Protein AF-0000000075957861 (afdb_homodimer)

Sequence (556 aa):
MAWNPLRKNYLTTKPASAGNLFSASEQRDLELVFLRLQSLEENTKRLGKEMKKYCDLILHVYKLENKLSHDLGNSPLCHHNVELRKLAEDYLSVISQLEGSIQEAIKVCQKAVIEPSKRYSGYFQDIAQALHKRDQAVSEWQKVSAKVSKHSGTGTLGRAPGDVLKCETAKKALVDATREVNHIHAILMNELPTFYTRRGEYFHPCLQALARAQLEYYGEMTRLFTYVLQCSTSYVGTSPKSKYTGTSPSVSPRKSEAEFQDNISKKISAIKCLSIVKMAWNPLRKNYLTTKPASAGNLFSASEQRDLELVFLRLQSLEENTKRLGKEMKKYCDLILHVYKLENKLSHDLGNSPLCHHNVELRKLAEDYLSVISQLEGSIQEAIKVCQKAVIEPSKRYSGYFQDIAQALHKRDQAVSEWQKVSAKVSKHSGTGTLGRAPGDVLKCETAKKALVDATREVNHIHAILMNELPTFYTRRGEYFHPCLQALARAQLEYYGEMTRLFTYVLQCSTSYVGTSPKSKYTGTSPSVSPRKSEAEFQDNISKKISAIKCLSIVK

pLDDT: mean 80.97, std 18.53, range [26.52, 97.12]

InterPro domains:
  IPR004148 BAR domain [PF03114] (42-224)
  IPR027267 AH/BAR domain superfamily [G3DSA:1.20.1270.60] (29-231)
  IPR027267 AH/BAR domain superfamily [SSF103657] (28-229)
  IPR046982 Bridging integrator 3/RVS161-like [PTHR47174] (23-278)

Foldseek 3Di:
DPPDPPDDQLLDDAFDDLPPLDDPVLSVLLRVLSVLVSVVLVVLVVQLVVLVVVLVVVVVVLVVQLVVLVCQLVDPVPPPPPLSNLLSVLSNVLSVVLVVLSVVLNVLSCVLRNVLSVVLSVVSNVVSVLSVVLNVLSVQLVVLVVQLVVLPDPDPNVPPPVSVVSNVVSVVVNVVSSVVNVVSSVCSSPVSVVSSVCVCVSNVRSVVSSVVSVVVSVVSSVVSVVVSVVSSVVPPPDDDPPPCPPPDSPPPPPCPVVNVVVVVVVVVVVVVPDPVND/DDQDPVHDQLLDDAFDDLPPLDDPVLSVLLRVLSVLVSVVLVVLVVQLVVLVVVLVVVVVVLVVQLVVLVCQLVDPVCPPPPLSNLLSVLSNVLSVVLVVLSVVLNVLSCVLRNVLSVVLSVVSNVVSVLSVVLNVLSVQLVVLVVQLVVLPDPDPNVPPPVSVVSNVVSVVVNVVSSVVNVVSSVCSSPVSVVSSVCVCVSNVRSVVSSVVSVVVSVVSSVVSVVSSVVSSVVPPPDDDDDPPPPPDPPPPPPCDVVNVVVVVVVVVVVVVPDPVND

Solvent-accessible surface area (backbone atoms only — not comparable to full-atom values): 29601 Å² total; per-residue (Å²): 130,94,80,78,71,87,89,71,78,56,64,76,73,78,80,66,83,59,66,86,80,48,52,70,67,58,53,48,51,52,49,50,50,47,50,53,48,37,49,35,49,53,48,37,52,47,52,26,52,53,49,52,52,50,45,52,46,56,51,50,49,48,52,50,51,46,48,51,28,50,50,46,54,70,25,64,66,20,57,96,26,70,70,40,32,50,44,27,47,39,46,32,54,42,49,61,58,41,53,60,51,51,52,48,44,42,50,45,45,38,65,34,39,32,50,50,31,52,56,56,51,52,41,43,46,31,38,35,50,49,51,48,52,40,41,52,34,39,52,53,34,52,56,36,47,50,52,30,52,67,41,65,45,88,58,83,65,45,70,44,72,67,35,44,53,52,32,53,52,31,48,53,50,35,53,51,31,48,51,50,33,51,50,50,48,53,49,47,69,55,44,51,56,50,55,62,65,46,46,39,68,49,46,40,60,25,53,50,49,43,49,50,44,52,27,51,47,25,43,51,48,24,54,44,36,49,48,38,52,54,62,52,52,59,69,46,84,66,79,86,67,81,69,83,64,85,58,76,79,68,76,61,81,67,71,40,75,60,50,52,51,50,53,45,49,52,41,47,50,60,52,55,67,34,74,51,47,100,136,87,87,67,78,88,70,71,75,56,64,75,74,78,79,67,84,57,66,86,78,47,53,71,67,58,53,50,52,53,49,51,51,48,51,53,48,36,51,34,50,54,48,38,51,47,52,25,52,53,49,51,52,48,45,52,46,56,50,49,48,48,54,49,52,45,48,50,29,53,50,46,53,70,25,64,67,20,58,96,26,69,69,42,33,49,41,27,46,39,46,33,53,42,49,61,58,42,51,60,50,51,52,47,44,44,49,46,44,38,65,35,40,33,50,50,30,52,56,57,51,51,42,41,47,30,38,36,50,49,51,48,52,39,42,51,34,40,51,52,34,51,54,36,47,50,52,30,53,66,42,65,46,88,59,85,68,44,73,47,74,66,35,45,54,52,31,52,51,31,48,54,51,35,54,53,31,49,53,51,34,51,51,50,47,52,49,47,69,56,45,51,57,51,53,61,64,45,45,39,69,48,46,40,60,22,55,50,48,42,49,49,42,50,26,51,46,25,42,51,49,24,55,44,36,50,50,37,53,54,62,52,53,59,69,47,84,67,79,87,67,80,67,82,65,85,59,76,80,67,76,60,82,68,72,40,75,60,50,53,50,47,51,46,48,52,42,46,50,60,53,55,67,35,73,52,49,100

Structure (mmCIF, N/CA/C/O backbone):
data_AF-0000000075957861-model_v1
#
loop_
_entity.id
_entity.type
_entity.pdbx_description
1 polymer 'BAR domain-containing protein'
#
loop_
_atom_site.group_PDB
_atom_site.id
_atom_site.type_symbol
_atom_site.label_atom_id
_atom_site.label_alt_id
_atom_site.label_comp_id
_atom_site.label_asym_id
_atom_site.label_entity_id
_atom_site.label_seq_id
_atom_site.pdbx_PDB_ins_code
_atom_site.Cartn_x
_atom_site.Cartn_y
_atom_site.Cartn_z
_atom_site.occupancy
_atom_site.B_iso_or_equiv
_atom_site.auth_seq_id
_atom_site.auth_comp_id
_atom_site.auth_asym_id
_atom_site.auth_atom_id
_atom_site.pdbx_PDB_model_num
ATOM 1 N N . MET A 1 1 ? -20.438 -22.656 -27.156 1 30.61 1 MET A N 1
ATOM 2 C CA . MET A 1 1 ? -21.578 -22.297 -26.312 1 30.61 1 MET A CA 1
ATOM 3 C C . MET A 1 1 ? -21.141 -21.344 -25.203 1 30.61 1 MET A C 1
ATOM 5 O O . MET A 1 1 ? -20.031 -21.484 -24.672 1 30.61 1 MET A O 1
ATOM 9 N N . ALA A 1 2 ? -21.516 -20.047 -25.078 1 32.94 2 ALA A N 1
ATOM 10 C CA . ALA A 1 2 ? -20.844 -18.875 -24.531 1 32.94 2 ALA A CA 1
ATOM 11 C C . ALA A 1 2 ? -20.672 -18.984 -23.016 1 32.94 2 ALA A C 1
ATOM 13 O O . ALA A 1 2 ? -21.641 -18.844 -22.266 1 32.94 2 ALA A O 1
ATOM 14 N N . TRP A 1 3 ? -20.172 -19.953 -22.344 1 35.44 3 TRP A N 1
ATOM 15 C CA . TRP A 1 3 ? -20.016 -20.203 -20.922 1 35.44 3 TRP A CA 1
ATOM 16 C C . TRP A 1 3 ? -19.188 -19.094 -20.266 1 35.44 3 TRP A C 1
ATOM 18 O O . TRP A 1 3 ? -18.094 -18.797 -20.719 1 35.44 3 TRP A O 1
ATOM 28 N N . ASN A 1 4 ? -19.609 -17.875 -19.578 1 41.75 4 ASN A N 1
ATOM 29 C CA . ASN A 1 4 ? -19.219 -16.641 -18.906 1 41.75 4 ASN A CA 1
ATOM 30 C C . ASN A 1 4 ? -18.516 -16.922 -17.594 1 41.75 4 ASN A C 1
ATOM 32 O O . ASN A 1 4 ? -18.391 -16.031 -16.734 1 41.75 4 ASN A O 1
ATOM 36 N N . PRO A 1 5 ? -18.25 -18.047 -16.703 1 42.19 5 PRO A N 1
ATOM 37 C CA . PRO A 1 5 ? -18.188 -17.984 -15.234 1 42.19 5 PRO A CA 1
ATOM 38 C C . PRO A 1 5 ? -17.125 -17.016 -14.727 1 42.19 5 PRO A C 1
ATOM 40 O O . PRO A 1 5 ? -16.219 -16.641 -15.477 1 42.19 5 PRO A O 1
ATOM 43 N N . LEU A 1 6 ? -16.812 -16.234 -13.695 1 47.41 6 LEU A N 1
ATOM 44 C CA . LEU A 1 6 ? -15.625 -16.078 -12.852 1 47.41 6 LEU A CA 1
ATOM 45 C C . LEU A 1 6 ? -14.656 -17.234 -13.062 1 47.41 6 LEU A C 1
ATOM 47 O O . LEU A 1 6 ? -15.07 -18.406 -13.07 1 47.41 6 LEU A O 1
ATOM 51 N N . ARG A 1 7 ? -13.461 -17.281 -13.945 1 54.66 7 ARG A N 1
ATOM 52 C CA . ARG A 1 7 ? -12.609 -18.156 -14.742 1 54.66 7 ARG A CA 1
ATOM 53 C C . ARG A 1 7 ? -12.336 -19.453 -14.008 1 54.66 7 ARG A C 1
ATOM 55 O O . ARG A 1 7 ? -11.625 -19.469 -13 1 54.66 7 ARG A O 1
ATOM 62 N N . LYS A 1 8 ? -13.141 -20.609 -14.047 1 68 8 LYS A N 1
ATOM 63 C CA . LYS A 1 8 ? -13.273 -21.984 -13.539 1 68 8 LYS A CA 1
ATOM 64 C C . LYS A 1 8 ? -12.023 -22.797 -13.844 1 68 8 LYS A C 1
ATOM 66 O O . LYS A 1 8 ? -11.336 -22.547 -14.836 1 68 8 LYS A O 1
ATOM 71 N N . ASN A 1 9 ? -11.516 -23.469 -12.898 1 83.88 9 ASN A N 1
ATOM 72 C CA . ASN A 1 9 ? -10.477 -24.484 -13.047 1 83.88 9 ASN A CA 1
ATOM 73 C C . ASN A 1 9 ? -10.82 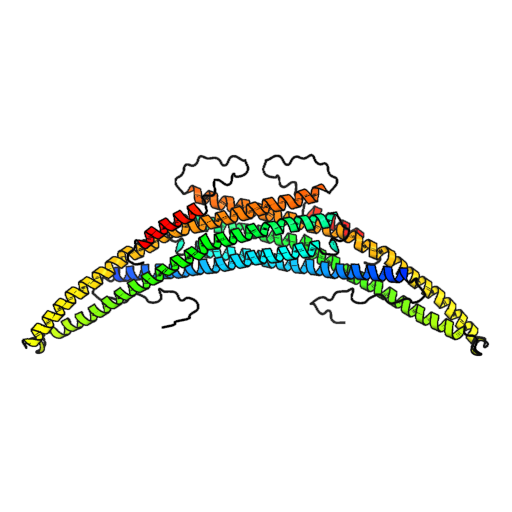-25.484 -14.148 1 83.88 9 ASN A C 1
ATOM 75 O O . ASN A 1 9 ? -11.992 -25.703 -14.453 1 83.88 9 ASN A O 1
ATOM 79 N N . TYR A 1 10 ? -9.945 -25.844 -14.984 1 91.62 10 TYR A N 1
ATOM 80 C CA . TYR A 1 10 ? -10.133 -26.797 -16.078 1 91.62 10 TYR A CA 1
ATOM 81 C C . TYR A 1 10 ? -10.148 -28.234 -15.562 1 91.62 10 TYR A C 1
ATOM 83 O O . TYR A 1 10 ? -10.922 -29.062 -16.047 1 91.62 10 TYR A O 1
ATOM 91 N N . LEU A 1 11 ? -9.32 -28.438 -14.562 1 94.31 11 LEU A N 1
ATOM 92 C CA . LEU A 1 11 ? -9.234 -29.797 -14.008 1 94.31 11 LEU A CA 1
ATOM 93 C C . LEU A 1 11 ? -10.273 -30 -12.914 1 94.31 11 LEU A C 1
ATOM 95 O O . LEU A 1 11 ? -9.93 -30.031 -11.734 1 94.31 11 LEU A O 1
ATOM 99 N N . THR A 1 12 ? -11.531 -30.297 -13.336 1 91.06 12 THR A N 1
ATOM 100 C CA . THR A 1 12 ? -12.648 -30.359 -12.398 1 91.06 12 THR A CA 1
ATOM 101 C C . THR A 1 12 ? -13.156 -31.797 -12.258 1 91.06 12 THR A C 1
ATOM 103 O O . THR A 1 12 ? -13.75 -32.156 -11.234 1 91.06 12 THR A O 1
ATOM 106 N N . THR A 1 13 ? -12.883 -32.594 -13.266 1 90.75 13 THR A N 1
ATOM 107 C CA . THR A 1 13 ? -13.438 -33.969 -13.258 1 90.75 13 THR A CA 1
ATOM 108 C C . THR A 1 13 ? -12.328 -35 -13.164 1 90.75 13 THR A C 1
ATOM 110 O O . THR A 1 13 ? -11.398 -35 -13.969 1 90.75 13 THR A O 1
ATOM 113 N N . LYS A 1 14 ? -12.523 -35.844 -12.227 1 93.5 14 LYS A N 1
ATOM 114 C CA . LYS A 1 14 ? -11.562 -36.938 -12.055 1 93.5 14 LYS A CA 1
ATOM 115 C C . LYS A 1 14 ? -11.633 -37.906 -13.227 1 93.5 14 LYS A C 1
ATOM 117 O O . LYS A 1 14 ? -12.703 -38.156 -13.789 1 93.5 14 LYS A O 1
ATOM 122 N N . PRO A 1 15 ? -10.484 -38.5 -13.578 1 95.44 15 PRO A N 1
ATOM 123 C CA . PRO A 1 15 ? -10.492 -39.469 -14.656 1 95.44 15 PRO A CA 1
ATOM 124 C C . PRO A 1 15 ? -11.422 -40.656 -14.359 1 95.44 15 PRO A C 1
ATOM 126 O O . PRO A 1 15 ? -11.516 -41.094 -13.219 1 95.44 15 PRO A O 1
ATOM 129 N N . ALA A 1 16 ? -12.008 -41.125 -15.367 1 93.19 16 ALA A N 1
ATOM 130 C CA . ALA A 1 16 ? -12.953 -42.25 -15.227 1 93.19 16 ALA A CA 1
ATOM 131 C C . ALA A 1 16 ? -12.219 -43.562 -14.938 1 93.19 16 ALA A C 1
ATOM 133 O O . ALA A 1 16 ? -11.086 -43.75 -15.383 1 93.19 16 ALA A O 1
ATOM 134 N N . SER A 1 17 ? -12.922 -44.438 -14.195 1 91.94 17 SER A N 1
ATOM 135 C CA . SER A 1 17 ? -12.367 -45.781 -13.969 1 91.94 17 SER A CA 1
ATOM 136 C C . SER A 1 17 ? -12.383 -46.594 -15.258 1 91.94 17 SER A C 1
ATOM 138 O O . SER A 1 17 ? -13.336 -46.531 -16.031 1 91.94 17 SER A O 1
ATOM 140 N N . ALA A 1 18 ? -11.297 -47.312 -15.477 1 90.88 18 ALA A N 1
ATOM 141 C CA . ALA A 1 18 ? -11.211 -48.156 -16.656 1 90.88 18 ALA A CA 1
ATOM 142 C C . ALA A 1 18 ? -11.461 -49.625 -16.297 1 90.88 18 ALA A C 1
ATOM 144 O O . ALA A 1 18 ? -11.156 -50.531 -17.078 1 90.88 18 ALA A O 1
ATOM 145 N N . GLY A 1 19 ? -11.938 -49.75 -15.023 1 87.25 19 GLY A N 1
ATOM 146 C CA . GLY A 1 19 ? -12.242 -51.094 -14.594 1 87.25 19 GLY A CA 1
ATOM 147 C C . GLY A 1 19 ? -11.031 -52.031 -14.602 1 87.25 19 GLY A C 1
ATOM 148 O O . GLY A 1 19 ? -9.984 -51.688 -14.047 1 87.25 19 GLY A O 1
ATOM 149 N N . ASN A 1 20 ? -11.188 -53.188 -15.375 1 87.25 20 ASN A N 1
ATOM 150 C CA . ASN A 1 20 ? -10.148 -54.219 -15.336 1 87.25 20 ASN A CA 1
ATOM 151 C C . ASN A 1 20 ? -9.125 -54.031 -16.453 1 87.25 20 ASN A C 1
ATOM 153 O O . ASN A 1 20 ? -8.195 -54.812 -16.594 1 87.25 20 ASN A O 1
ATOM 157 N N . LEU A 1 21 ? -9.328 -53 -17.203 1 92.56 21 LEU A N 1
ATOM 158 C CA . LEU A 1 21 ? -8.391 -52.75 -18.297 1 92.56 21 LEU A CA 1
ATOM 159 C C . LEU A 1 21 ? -7.02 -52.375 -17.75 1 92.56 21 LEU A C 1
ATOM 161 O O . LEU A 1 21 ? -5.996 -52.75 -18.312 1 92.56 21 LEU A O 1
ATOM 165 N N . PHE A 1 22 ? -7.027 -51.594 -16.609 1 94.12 22 PHE A N 1
ATOM 166 C CA . PHE A 1 22 ? -5.793 -51.188 -15.945 1 94.12 22 PHE A CA 1
ATOM 167 C C . PHE A 1 22 ? -5.777 -51.688 -14.508 1 94.12 22 PHE A C 1
ATOM 169 O O . PHE A 1 22 ? -6.832 -51.875 -13.891 1 94.12 22 PHE A O 1
ATOM 176 N N . SER A 1 23 ? -4.539 -51.812 -14.008 1 93.75 23 SER A N 1
ATOM 177 C CA . SER A 1 23 ? -4.391 -52.25 -12.625 1 93.75 23 SER A CA 1
ATOM 178 C C . SER A 1 23 ? -4.848 -51.188 -11.648 1 93.75 23 SER A C 1
ATOM 180 O O . SER A 1 23 ? -4.906 -50 -12.008 1 93.75 23 SER A O 1
ATOM 182 N N . ALA A 1 24 ? -5.168 -51.594 -10.508 1 93.12 24 ALA A N 1
ATOM 183 C CA . ALA A 1 24 ? -5.562 -50.656 -9.461 1 93.12 24 ALA A CA 1
ATOM 184 C C . ALA A 1 24 ? -4.457 -49.656 -9.195 1 93.12 24 ALA A C 1
ATOM 186 O O . ALA A 1 24 ? -4.738 -48.469 -8.953 1 93.12 24 ALA A O 1
ATOM 187 N N . SER A 1 25 ? -3.223 -50.094 -9.211 1 94.19 25 SER A N 1
ATOM 188 C CA . SER A 1 25 ? -2.076 -49.219 -8.969 1 94.19 25 SER A CA 1
ATOM 189 C C . SER A 1 25 ? -1.956 -48.156 -10.055 1 94.19 25 SER A C 1
ATOM 191 O O . SER A 1 25 ? -1.705 -47 -9.758 1 94.19 25 SER A O 1
ATOM 193 N N . GLU A 1 26 ? -2.174 -48.531 -11.32 1 93.06 26 GLU A N 1
ATOM 194 C CA . GLU A 1 26 ? -2.088 -47.625 -12.438 1 93.06 26 GLU A CA 1
ATOM 195 C C . GLU A 1 26 ? -3.18 -46.562 -12.359 1 93.06 26 GLU A C 1
ATOM 197 O O . GLU A 1 26 ? -2.936 -45.375 -12.648 1 93.06 26 GLU A O 1
ATOM 202 N N . GLN A 1 27 ? -4.34 -47 -12.031 1 94.31 27 GLN A N 1
ATOM 203 C CA . GLN A 1 27 ? -5.461 -46.094 -11.914 1 94.31 27 GLN A CA 1
ATOM 204 C C . GLN A 1 27 ? -5.242 -45.094 -10.766 1 94.31 27 GLN A C 1
ATOM 206 O O . GLN A 1 27 ? -5.527 -43.906 -10.891 1 94.31 27 GLN A O 1
ATOM 211 N N . ARG A 1 28 ? -4.734 -45.594 -9.664 1 95.38 28 ARG A N 1
ATOM 212 C CA . ARG A 1 28 ? -4.422 -44.75 -8.516 1 95.38 28 ARG A CA 1
ATOM 213 C C . ARG A 1 28 ? -3.357 -43.719 -8.867 1 95.38 28 ARG A C 1
ATOM 215 O O . ARG A 1 28 ? -3.457 -42.562 -8.469 1 95.38 28 ARG A O 1
ATOM 222 N N . ASP A 1 29 ? -2.318 -44.125 -9.602 1 96.12 29 ASP A N 1
ATOM 223 C CA . ASP A 1 29 ? -1.244 -43.219 -10.008 1 96.12 29 ASP A CA 1
ATOM 224 C C . ASP A 1 29 ? -1.783 -42.062 -10.852 1 96.12 29 ASP A C 1
ATOM 226 O O . ASP A 1 29 ? -1.385 -40.938 -10.656 1 96.12 29 ASP A O 1
ATOM 230 N N . LEU A 1 30 ? -2.652 -42.406 -11.781 1 96.69 30 LEU A N 1
ATOM 231 C CA . LEU A 1 30 ? -3.246 -41.344 -12.617 1 96.69 30 LEU A CA 1
ATOM 232 C C . LEU A 1 30 ? -4.059 -40.375 -11.781 1 96.69 30 LEU A C 1
ATOM 234 O O . LEU A 1 30 ? -3.977 -39.156 -11.977 1 96.69 30 LEU A O 1
ATOM 238 N N . GLU A 1 31 ? -4.809 -40.875 -10.852 1 96.25 31 GLU A N 1
ATOM 239 C CA . GLU A 1 31 ? -5.617 -40.031 -9.977 1 96.25 31 GLU A CA 1
ATOM 240 C C . GLU A 1 31 ? -4.742 -39.125 -9.125 1 96.25 31 GLU A C 1
ATOM 242 O O . GLU A 1 31 ? -5.074 -37.938 -8.93 1 96.25 31 GLU A O 1
ATOM 247 N N . LEU A 1 32 ? -3.66 -39.625 -8.633 1 95.88 32 LEU A N 1
ATOM 248 C CA . LEU A 1 32 ? -2.754 -38.844 -7.793 1 95.88 32 LEU A CA 1
ATOM 249 C C . LEU A 1 32 ? -2.148 -37.688 -8.578 1 95.88 32 LEU A C 1
ATOM 251 O O . LEU A 1 32 ? -2.09 -36.562 -8.086 1 95.88 32 LEU A O 1
ATOM 255 N N . VAL A 1 33 ? -1.671 -37.969 -9.766 1 95.94 33 VAL A N 1
ATOM 256 C CA . VAL A 1 33 ? -1.081 -36.906 -10.57 1 95.94 33 VAL A CA 1
ATOM 257 C C . VAL A 1 33 ? -2.148 -35.875 -10.93 1 95.94 33 VAL A C 1
ATOM 259 O O . VAL A 1 33 ? -1.873 -34.688 -10.961 1 95.94 33 VAL A O 1
ATOM 262 N N . PHE A 1 34 ? -3.361 -36.406 -11.203 1 96.38 34 PHE A N 1
ATOM 263 C CA . PHE A 1 34 ? -4.473 -35.5 -11.469 1 96.38 34 PHE A CA 1
ATOM 264 C C . PHE A 1 34 ? -4.684 -34.562 -10.297 1 96.38 34 PHE A C 1
ATOM 266 O O . PHE A 1 34 ? -4.801 -33.344 -10.492 1 96.38 34 PHE A O 1
ATOM 273 N N . LEU A 1 35 ? -4.691 -35.062 -9.125 1 95.69 35 LEU A N 1
ATOM 274 C CA . LEU A 1 35 ? -4.914 -34.219 -7.934 1 95.69 35 LEU A CA 1
ATOM 275 C C . LEU A 1 35 ? -3.797 -33.219 -7.758 1 95.69 35 LEU A C 1
ATOM 277 O O . LEU A 1 35 ? -4.051 -32.062 -7.379 1 95.69 35 LEU A O 1
ATOM 281 N N . ARG A 1 36 ? -2.568 -33.625 -7.98 1 93.94 36 ARG A N 1
ATOM 282 C CA . ARG A 1 36 ? -1.432 -32.719 -7.902 1 93.94 36 ARG A CA 1
ATOM 283 C C . ARG A 1 36 ? -1.575 -31.578 -8.906 1 93.94 36 ARG A C 1
ATOM 285 O O . ARG A 1 36 ? -1.334 -30.422 -8.57 1 93.94 36 ARG A O 1
ATOM 292 N N . LEU A 1 37 ? -1.987 -31.969 -10.062 1 95.5 37 LEU A N 1
ATOM 293 C CA . LEU A 1 37 ? -2.131 -30.969 -11.125 1 95.5 37 LEU A CA 1
ATOM 294 C C . LEU A 1 37 ? -3.305 -30.047 -10.844 1 95.5 37 LEU A C 1
ATOM 296 O O . LEU A 1 37 ? -3.248 -28.844 -11.156 1 95.5 37 LEU A O 1
ATOM 300 N N . GLN A 1 38 ? -4.352 -30.641 -10.305 1 94.62 38 GLN A N 1
ATOM 301 C CA . GLN A 1 38 ? -5.488 -29.828 -9.906 1 94.62 38 GLN A CA 1
ATOM 302 C C . GLN A 1 38 ? -5.066 -28.766 -8.891 1 94.62 38 GLN A C 1
ATOM 304 O O . GLN A 1 38 ? -5.41 -27.578 -9.039 1 94.62 38 GLN A O 1
ATOM 309 N N . SER A 1 39 ? -4.355 -29.172 -7.871 1 93.44 39 SER A N 1
ATOM 310 C CA . SER A 1 39 ? -3.846 -28.266 -6.855 1 93.44 39 SER A CA 1
ATOM 311 C C . SER A 1 39 ? -2.904 -27.219 -7.465 1 93.44 39 SER A C 1
ATOM 313 O O . SER A 1 39 ? -2.953 -26.047 -7.109 1 93.44 39 SER A O 1
ATOM 315 N N . LEU A 1 40 ? -2.045 -27.641 -8.328 1 93.44 40 LEU A N 1
ATOM 316 C CA . LEU A 1 40 ? -1.114 -26.75 -9.008 1 93.44 40 LEU A CA 1
ATOM 317 C C . LEU A 1 40 ? -1.863 -25.688 -9.797 1 93.44 40 LEU A C 1
ATOM 319 O O . LEU A 1 40 ? -1.487 -24.5 -9.781 1 93.44 40 LEU A O 1
ATOM 323 N N . GLU A 1 41 ? -2.881 -26.109 -10.547 1 94 41 GLU A N 1
ATOM 324 C CA . GLU A 1 41 ? -3.689 -25.156 -11.305 1 94 41 GLU A CA 1
ATOM 325 C C . GLU A 1 41 ? -4.281 -24.078 -10.398 1 94 41 GLU A C 1
ATOM 327 O O . GLU A 1 41 ? -4.18 -22.891 -10.688 1 94 41 GLU A O 1
ATOM 332 N N . GLU A 1 42 ? -4.871 -24.531 -9.305 1 92.75 42 GLU A N 1
ATOM 333 C CA . GLU A 1 42 ? -5.492 -23.609 -8.359 1 92.75 42 GLU A CA 1
ATOM 334 C C . GLU A 1 42 ? -4.473 -22.609 -7.809 1 92.75 42 GLU A C 1
ATOM 336 O O . GLU A 1 42 ? -4.754 -21.406 -7.727 1 92.75 42 GLU A O 1
ATOM 341 N N . ASN A 1 43 ? -3.348 -23.109 -7.426 1 91.19 43 ASN A N 1
ATOM 342 C CA . ASN A 1 43 ? -2.324 -22.266 -6.82 1 91.19 43 ASN A CA 1
ATOM 343 C C . ASN A 1 43 ? -1.724 -21.297 -7.832 1 91.19 43 ASN A C 1
ATOM 345 O O . ASN A 1 43 ? -1.362 -20.172 -7.484 1 91.19 43 ASN A O 1
ATOM 349 N N . THR A 1 44 ? -1.56 -21.766 -9.031 1 91.94 44 THR A N 1
ATOM 350 C CA . THR A 1 44 ? -1.063 -20.891 -10.086 1 91.94 44 THR A CA 1
ATOM 351 C C . THR A 1 44 ? -2.018 -19.719 -10.32 1 91.94 44 THR A C 1
ATOM 353 O O . THR A 1 44 ? -1.586 -18.578 -10.422 1 91.94 44 THR A O 1
ATOM 356 N N . LYS A 1 45 ? -3.26 -19.984 -10.359 1 92.12 45 LYS A N 1
ATOM 357 C CA . LYS A 1 45 ? -4.273 -18.953 -10.531 1 92.12 45 LYS A CA 1
ATOM 358 C C . LYS A 1 45 ? -4.27 -17.984 -9.352 1 92.12 45 LYS A C 1
ATOM 360 O O . LYS A 1 45 ? -4.359 -16.766 -9.547 1 92.12 45 LYS A O 1
ATOM 365 N N . ARG A 1 46 ? -4.164 -18.531 -8.203 1 91.31 46 ARG A N 1
ATOM 366 C CA . ARG A 1 46 ? -4.129 -17.719 -6.992 1 91.31 46 ARG A CA 1
ATOM 367 C C . ARG A 1 46 ? -2.918 -16.797 -6.988 1 91.31 46 ARG A C 1
ATOM 369 O O . ARG A 1 46 ? -3.027 -15.625 -6.621 1 91.31 46 ARG A O 1
ATOM 376 N N . LEU A 1 47 ? -1.813 -17.281 -7.379 1 90.75 47 LEU A N 1
ATOM 377 C CA . LEU A 1 47 ? -0.589 -16.5 -7.449 1 90.75 47 LEU A CA 1
ATOM 378 C C . LEU A 1 47 ? -0.771 -15.289 -8.367 1 90.75 47 LEU A C 1
ATOM 380 O O . LEU A 1 47 ? -0.421 -14.164 -8.008 1 90.75 47 LEU A O 1
ATOM 384 N N . GLY A 1 48 ? -1.323 -15.547 -9.508 1 92 48 GLY A N 1
ATOM 385 C CA . GLY A 1 48 ? -1.586 -14.453 -10.438 1 92 48 GLY A CA 1
ATOM 386 C C . GLY A 1 48 ? -2.529 -13.406 -9.883 1 92 48 GLY A C 1
ATOM 387 O O . GLY A 1 48 ? -2.279 -12.211 -10.016 1 92 48 GLY A O 1
ATOM 388 N N . LYS A 1 49 ? -3.58 -13.844 -9.25 1 93.06 49 LYS A N 1
ATOM 389 C CA . LYS A 1 49 ? -4.582 -12.945 -8.672 1 93.06 49 LYS A CA 1
ATOM 390 C C . LYS A 1 49 ? -3.988 -12.109 -7.543 1 93.06 49 LYS A C 1
ATOM 392 O O . LYS A 1 49 ? -4.238 -10.906 -7.453 1 93.06 49 LYS A O 1
ATOM 397 N N . GLU A 1 50 ? -3.275 -12.742 -6.668 1 92.06 50 GLU A N 1
ATOM 398 C CA . GLU A 1 50 ? -2.66 -12.055 -5.535 1 92.06 50 GLU A CA 1
ATOM 399 C C . GLU A 1 50 ? -1.632 -11.023 -6.004 1 92.06 50 GLU A C 1
ATOM 401 O O . GLU A 1 50 ? -1.506 -9.953 -5.418 1 92.06 50 GL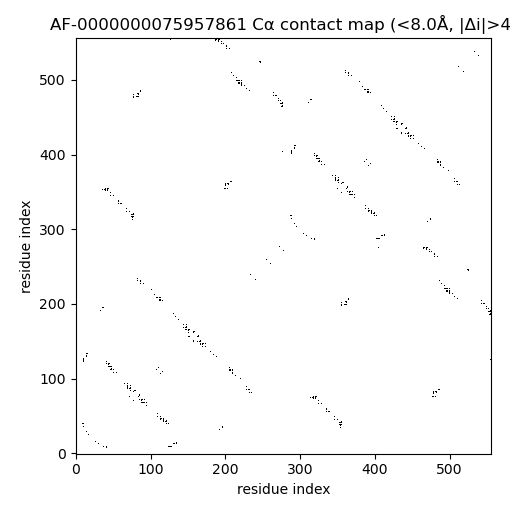U A O 1
ATOM 406 N N . MET A 1 51 ? -0.926 -11.359 -6.992 1 91.94 51 MET A N 1
ATOM 407 C CA . MET A 1 51 ? 0.055 -10.43 -7.539 1 91.94 51 MET A CA 1
ATOM 408 C C . MET A 1 51 ? -0.629 -9.195 -8.117 1 91.94 51 MET A C 1
ATOM 410 O O . MET A 1 51 ? -0.125 -8.078 -7.984 1 91.94 51 MET A O 1
ATOM 414 N N . LYS A 1 52 ? -1.702 -9.391 -8.773 1 94.81 52 LYS A N 1
ATOM 415 C CA . LYS A 1 52 ? -2.475 -8.266 -9.281 1 94.81 52 LYS A CA 1
ATOM 416 C C . LYS A 1 52 ? -2.924 -7.344 -8.148 1 94.81 52 LYS A C 1
ATOM 418 O O . LYS A 1 52 ? -2.814 -6.121 -8.258 1 94.81 52 LYS A O 1
ATOM 423 N N . LYS A 1 53 ? -3.412 -7.957 -7.133 1 94.56 53 LYS A N 1
ATOM 424 C CA . LYS A 1 53 ? -3.822 -7.191 -5.961 1 94.56 53 LYS A CA 1
ATOM 425 C C . LYS A 1 53 ? -2.648 -6.406 -5.379 1 94.56 53 LYS A C 1
ATOM 427 O O . LYS A 1 53 ? -2.809 -5.258 -4.961 1 94.56 53 LYS A O 1
ATOM 432 N N . TYR A 1 54 ? -1.512 -7.02 -5.367 1 92.62 54 TYR A N 1
ATOM 433 C CA . TYR A 1 54 ? -0.295 -6.379 -4.883 1 92.62 54 TYR A CA 1
ATOM 434 C C . TYR A 1 54 ? 0.038 -5.145 -5.715 1 92.62 54 TYR A C 1
ATOM 436 O O . TYR A 1 54 ? 0.318 -4.074 -5.164 1 92.62 54 TYR A O 1
ATOM 444 N N . CYS A 1 55 ? -0.022 -5.281 -6.98 1 92.81 55 CYS A N 1
ATOM 445 C CA . CYS A 1 55 ? 0.266 -4.164 -7.879 1 92.81 55 CYS A CA 1
ATOM 446 C C . CYS A 1 55 ? -0.706 -3.014 -7.648 1 92.81 55 CYS A C 1
ATOM 448 O O . CYS A 1 55 ? -0.298 -1.853 -7.598 1 92.81 55 CYS A O 1
ATOM 450 N N . ASP A 1 56 ? -1.956 -3.322 -7.461 1 94.81 56 ASP A N 1
ATOM 451 C CA . ASP A 1 56 ? -2.967 -2.303 -7.203 1 94.81 56 ASP A CA 1
ATOM 452 C C . ASP A 1 56 ? -2.674 -1.554 -5.906 1 94.81 56 ASP A C 1
ATOM 454 O O . ASP A 1 56 ? -2.801 -0.329 -5.848 1 94.81 56 ASP A O 1
ATOM 458 N N . LEU A 1 57 ? -2.297 -2.301 -4.938 1 92.56 57 LEU A N 1
ATOM 459 C CA . LEU A 1 57 ? -2.059 -1.717 -3.623 1 92.56 57 LEU A CA 1
ATOM 460 C C . LEU A 1 57 ? -0.852 -0.785 -3.652 1 92.56 57 LEU A C 1
ATOM 462 O O . LEU A 1 57 ? -0.894 0.31 -3.088 1 92.56 57 LEU A O 1
ATOM 466 N N . ILE A 1 58 ? 0.21 -1.197 -4.273 1 90.62 58 ILE A N 1
ATOM 467 C CA . ILE A 1 58 ? 1.402 -0.357 -4.309 1 90.62 58 ILE A CA 1
ATOM 468 C C . ILE A 1 58 ? 1.119 0.908 -5.113 1 90.62 58 ILE A C 1
ATOM 470 O O . ILE A 1 58 ? 1.631 1.983 -4.793 1 90.62 58 ILE A O 1
ATOM 474 N N . LEU A 1 59 ? 0.332 0.791 -6.152 1 92.44 59 LEU A N 1
ATOM 475 C CA . LEU A 1 59 ? -0.079 1.962 -6.922 1 92.44 59 LEU A CA 1
ATOM 476 C C . LEU A 1 59 ? -0.905 2.912 -6.062 1 92.44 59 LEU A C 1
ATOM 478 O O . LEU A 1 59 ? -0.729 4.129 -6.129 1 92.44 59 LEU A O 1
ATOM 482 N N . HIS A 1 60 ? -1.763 2.367 -5.27 1 93.88 60 HIS A N 1
ATOM 483 C CA . HIS A 1 60 ? -2.584 3.172 -4.371 1 93.88 60 HIS A CA 1
ATOM 484 C C . HIS A 1 60 ? -1.724 3.91 -3.35 1 93.88 60 HIS A C 1
ATOM 486 O O . HIS A 1 60 ? -1.981 5.074 -3.043 1 93.88 60 HIS A O 1
ATOM 492 N N . VAL A 1 61 ? -0.754 3.246 -2.807 1 90.06 61 VAL A N 1
ATOM 493 C CA . VAL A 1 61 ? 0.169 3.869 -1.864 1 90.06 61 VAL A CA 1
ATOM 494 C C . VAL A 1 61 ? 0.869 5.051 -2.531 1 90.06 61 VAL A C 1
ATOM 496 O O . VAL A 1 61 ? 0.928 6.145 -1.968 1 90.06 61 VAL A O 1
ATOM 499 N N . TYR A 1 62 ? 1.306 4.832 -3.713 1 90.88 62 TYR A N 1
ATOM 500 C CA . TYR A 1 62 ? 1.978 5.895 -4.453 1 90.88 62 TYR A CA 1
ATOM 501 C C . TYR A 1 62 ? 1.044 7.078 -4.68 1 90.88 62 TYR A C 1
ATOM 503 O O . TYR A 1 62 ? 1.431 8.227 -4.469 1 90.88 62 TYR A O 1
ATOM 511 N N . LYS A 1 63 ? -0.146 6.832 -5.148 1 93.25 63 LYS A N 1
ATOM 512 C CA . LYS A 1 63 ? -1.109 7.895 -5.422 1 93.25 63 LYS A CA 1
ATOM 513 C C . LYS A 1 63 ? -1.398 8.711 -4.164 1 93.25 63 LYS A C 1
ATOM 515 O O . LYS A 1 63 ? -1.495 9.938 -4.223 1 93.25 63 LYS A O 1
ATOM 520 N N . LEU A 1 64 ? -1.539 8.016 -3.09 1 92.56 64 LEU A N 1
ATOM 521 C CA . LEU A 1 64 ? -1.791 8.688 -1.82 1 92.56 64 LEU A CA 1
ATOM 522 C C . LEU A 1 64 ? -0.598 9.547 -1.416 1 92.56 64 LEU A C 1
ATOM 524 O O . LEU A 1 64 ? -0.769 10.695 -1.001 1 92.56 64 LEU A O 1
ATOM 528 N N . GLU A 1 65 ? 0.606 9.008 -1.529 1 89.31 65 GLU A N 1
ATOM 529 C CA . GLU A 1 65 ? 1.812 9.766 -1.198 1 89.31 65 GLU A CA 1
ATOM 530 C C . GLU A 1 65 ? 1.969 10.984 -2.107 1 89.31 65 GLU A C 1
ATOM 532 O O . GLU A 1 65 ? 2.408 12.047 -1.663 1 89.31 65 GLU A O 1
ATOM 537 N N . ASN A 1 66 ? 1.659 10.727 -3.332 1 90.19 66 ASN A N 1
ATOM 538 C CA . ASN A 1 66 ? 1.704 11.836 -4.285 1 90.19 66 ASN A CA 1
ATOM 539 C C . ASN A 1 66 ? 0.728 12.945 -3.904 1 90.19 66 ASN A C 1
ATOM 541 O O . ASN A 1 66 ? 1.086 14.125 -3.916 1 90.19 66 ASN A O 1
ATOM 545 N N . LYS A 1 67 ? -0.43 12.578 -3.566 1 91.25 67 LYS A N 1
ATOM 546 C CA . LYS A 1 67 ? -1.434 13.539 -3.115 1 91.25 67 LYS A CA 1
ATOM 547 C C . LYS A 1 67 ? -0.974 14.266 -1.852 1 91.25 67 LYS A C 1
ATOM 549 O O . LYS A 1 67 ? -1.084 15.484 -1.756 1 91.25 67 LYS A O 1
ATOM 554 N N . LEU A 1 68 ? -0.487 13.5 -0.912 1 89.75 68 LEU A N 1
ATOM 555 C CA . LEU A 1 68 ? 0.018 14.055 0.338 1 89.75 68 LEU A CA 1
ATOM 556 C C . LEU A 1 68 ? 1.118 15.078 0.071 1 89.75 68 LEU A C 1
ATOM 558 O O . LEU A 1 68 ? 1.107 16.172 0.643 1 89.75 68 LEU A O 1
ATOM 562 N N . SER A 1 69 ? 2.02 14.734 -0.771 1 87.94 69 SER A N 1
ATOM 563 C CA . SER A 1 69 ? 3.139 15.617 -1.081 1 87.94 69 SER A CA 1
ATOM 564 C C . SER A 1 69 ? 2.658 16.906 -1.75 1 87.94 69 SER A C 1
ATOM 566 O O . SER A 1 69 ? 3.131 17.984 -1.423 1 87.94 69 SER A O 1
ATOM 568 N N . HIS A 1 70 ? 1.729 16.781 -2.656 1 89 70 HIS A N 1
ATOM 569 C CA . HIS A 1 70 ? 1.164 17.938 -3.338 1 89 70 HIS A CA 1
ATOM 570 C C . HIS A 1 70 ? 0.403 18.828 -2.365 1 89 70 HIS A C 1
ATOM 572 O O . HIS A 1 70 ? 0.555 20.062 -2.389 1 89 70 HIS A O 1
ATOM 578 N N . ASP A 1 71 ? -0.373 18.188 -1.549 1 88.38 71 ASP A N 1
ATOM 579 C CA . ASP A 1 71 ? -1.143 18.938 -0.559 1 88.38 71 ASP A CA 1
ATOM 580 C C . ASP A 1 71 ? -0.221 19.688 0.397 1 88.38 71 ASP A C 1
ATOM 582 O O . ASP A 1 71 ? -0.5 20.828 0.763 1 88.38 71 ASP A O 1
ATOM 586 N N . LEU A 1 72 ? 0.849 19.047 0.75 1 87.31 72 LEU A N 1
ATOM 587 C CA . LEU A 1 72 ? 1.822 19.672 1.638 1 87.31 72 LEU A CA 1
ATOM 588 C C . LEU A 1 72 ? 2.473 20.875 0.967 1 87.31 72 LEU A C 1
ATOM 590 O O . LEU A 1 72 ? 2.586 21.953 1.573 1 87.31 72 LEU A O 1
ATOM 594 N N . GLY A 1 73 ? 2.848 20.734 -0.219 1 85.88 73 GLY A N 1
ATOM 595 C CA . GLY A 1 73 ? 3.498 21.812 -0.95 1 85.88 73 GLY A CA 1
ATOM 596 C C . GLY A 1 73 ? 2.609 23.031 -1.135 1 85.88 73 GLY A C 1
ATOM 597 O O . GLY A 1 73 ? 3.1 24.156 -1.198 1 85.88 73 GLY A O 1
ATOM 598 N N . ASN A 1 74 ? 1.302 22.781 -1.121 1 85.62 74 ASN A N 1
ATOM 599 C CA . ASN A 1 74 ? 0.348 23.859 -1.358 1 85.62 74 ASN A CA 1
ATOM 600 C C . ASN A 1 74 ? -0.344 24.281 -0.068 1 85.62 74 ASN A C 1
ATOM 602 O O . ASN A 1 74 ? -1.246 25.125 -0.093 1 85.62 74 ASN A O 1
ATOM 606 N N . SER A 1 75 ? 0.134 23.766 0.962 1 86.5 75 SER A N 1
ATOM 607 C CA . SER A 1 75 ? -0.524 23.984 2.246 1 86.5 75 SER A CA 1
ATOM 608 C C . SER A 1 75 ? -0.069 25.297 2.883 1 86.5 75 SER A C 1
ATOM 610 O O . SER A 1 75 ? 1.066 25.734 2.678 1 86.5 75 SER A O 1
ATOM 612 N N . PRO A 1 76 ? -0.922 25.953 3.703 1 87.44 76 PRO A N 1
ATOM 613 C CA . PRO A 1 76 ? -0.522 27.109 4.508 1 87.44 76 PRO A CA 1
ATOM 614 C C . PRO A 1 76 ? 0.66 26.797 5.426 1 87.44 76 PRO A C 1
ATOM 616 O O . PRO A 1 76 ? 1.365 27.719 5.852 1 87.44 76 PRO A O 1
ATOM 619 N N . LEU A 1 77 ? 0.873 25.578 5.602 1 84.25 77 LEU A N 1
ATOM 620 C CA . LEU A 1 77 ? 2.018 25.172 6.41 1 84.25 77 LEU A CA 1
ATOM 621 C C . LEU A 1 77 ? 3.324 25.641 5.777 1 84.25 77 LEU A C 1
ATOM 623 O O . LEU A 1 77 ? 4.25 26.047 6.48 1 84.25 77 LEU A O 1
ATOM 627 N N . CYS A 1 78 ? 3.322 25.656 4.484 1 86.19 78 CYS A N 1
ATOM 628 C CA . CYS A 1 78 ? 4.559 25.938 3.768 1 86.19 78 CYS A CA 1
ATOM 629 C C . CYS A 1 78 ? 4.605 27.391 3.316 1 86.19 78 CYS A C 1
ATOM 631 O O . CYS A 1 78 ? 5.656 27.891 2.9 1 86.19 78 CYS A O 1
ATOM 633 N N . HIS A 1 79 ? 3.508 28.047 3.482 1 83.75 79 HIS A N 1
ATOM 634 C CA . HIS A 1 79 ? 3.473 29.438 3.018 1 83.75 79 HIS A CA 1
ATOM 635 C C . HIS A 1 79 ? 4.418 30.312 3.83 1 83.75 79 HIS A C 1
ATOM 637 O O . HIS A 1 79 ? 4.348 30.328 5.059 1 83.75 79 HIS A O 1
ATOM 643 N N . HIS A 1 80 ? 5.297 30.969 3.166 1 80.19 80 HIS A N 1
ATOM 644 C CA . HIS A 1 80 ? 6.246 31.922 3.742 1 80.19 80 HIS A CA 1
ATOM 645 C C . HIS A 1 80 ? 7.176 31.234 4.738 1 80.19 80 HIS A C 1
ATOM 647 O O . HIS A 1 80 ? 7.543 31.812 5.758 1 80.19 80 HIS A O 1
ATOM 653 N N . ASN A 1 81 ? 7.332 30 4.672 1 83.06 81 ASN A N 1
ATOM 654 C CA . ASN A 1 81 ? 8.312 29.219 5.422 1 83.06 81 ASN A CA 1
ATOM 655 C C . ASN A 1 81 ? 9.281 28.484 4.492 1 83.06 81 ASN A C 1
ATOM 657 O O . ASN A 1 81 ? 8.953 27.438 3.955 1 83.06 81 ASN A O 1
ATOM 661 N N . VAL A 1 82 ? 10.352 29.047 4.309 1 82.19 82 VAL A N 1
ATOM 662 C CA . VAL A 1 82 ? 11.312 28.609 3.297 1 82.19 82 VAL A CA 1
ATOM 663 C C . VAL A 1 82 ? 11.773 27.188 3.596 1 82.19 82 VAL A C 1
ATOM 665 O O . VAL A 1 82 ? 11.867 26.359 2.691 1 82.19 82 VAL A O 1
ATOM 668 N N . GLU A 1 83 ? 12.008 26.906 4.867 1 78.25 83 GLU A N 1
ATOM 669 C CA . GLU A 1 83 ? 12.531 25.594 5.242 1 78.25 83 GLU A CA 1
ATOM 670 C C . GLU A 1 83 ? 11.5 24.5 4.977 1 78.25 83 GLU A C 1
ATOM 672 O O . GLU A 1 83 ? 11.82 23.469 4.379 1 78.25 83 GLU A O 1
ATOM 677 N N . LEU A 1 84 ? 10.281 24.719 5.383 1 82.88 84 LEU A N 1
ATOM 678 C CA . LEU A 1 84 ? 9.219 23.734 5.184 1 82.88 84 LEU A CA 1
ATOM 679 C C . LEU A 1 84 ? 8.883 23.594 3.701 1 82.88 84 LEU A C 1
ATOM 681 O O . LEU A 1 84 ? 8.594 22.5 3.229 1 82.88 84 LEU A O 1
ATOM 685 N N . ARG A 1 85 ? 8.891 24.734 3.055 1 86.88 85 ARG A N 1
ATOM 686 C CA . ARG A 1 85 ? 8.617 24.703 1.623 1 86.88 85 ARG A CA 1
ATOM 687 C C . ARG A 1 85 ? 9.656 23.875 0.88 1 86.88 85 ARG A C 1
ATOM 689 O O . ARG A 1 85 ? 9.312 23.078 0.012 1 86.88 85 ARG A O 1
ATOM 696 N N . LYS A 1 86 ? 10.844 24.062 1.215 1 85.81 86 LYS A N 1
ATOM 697 C CA . LYS A 1 86 ? 11.922 23.312 0.568 1 85.81 86 LYS A CA 1
ATOM 698 C C . LYS A 1 86 ? 11.789 21.828 0.837 1 85.81 86 LYS A C 1
ATOM 700 O O . LYS A 1 86 ? 11.953 21 -0.072 1 85.81 86 LYS A O 1
ATOM 705 N N . LEU A 1 87 ? 11.539 21.453 2.082 1 84.06 87 LEU A N 1
ATOM 706 C CA . LEU A 1 87 ? 11.344 20.047 2.434 1 84.06 87 LEU A CA 1
ATOM 707 C C . LEU A 1 87 ? 10.188 19.438 1.645 1 84.06 87 LEU A C 1
ATOM 709 O O . LEU A 1 87 ? 10.297 18.328 1.12 1 84.06 87 LEU A O 1
ATOM 713 N N . ALA A 1 88 ? 9.078 20.188 1.593 1 87.12 88 ALA A N 1
ATOM 714 C CA . ALA A 1 88 ? 7.906 19.719 0.859 1 87.12 88 ALA A CA 1
ATOM 715 C C . ALA A 1 88 ? 8.211 19.562 -0.627 1 87.12 88 ALA A C 1
ATOM 717 O O . ALA A 1 88 ? 7.785 18.594 -1.256 1 87.12 88 ALA A O 1
ATOM 718 N N . GLU A 1 89 ? 8.953 20.484 -1.154 1 87.62 89 GLU A N 1
ATOM 719 C CA . GLU A 1 89 ? 9.328 20.438 -2.564 1 87.62 89 GLU A CA 1
ATOM 720 C C . GLU A 1 89 ? 10.266 19.266 -2.844 1 87.62 89 GLU A C 1
ATOM 722 O O . GLU A 1 89 ? 10.133 18.594 -3.865 1 87.62 89 GLU A O 1
ATOM 727 N N . ASP A 1 90 ? 11.227 19.109 -1.98 1 86.31 90 ASP A N 1
ATOM 728 C CA . ASP A 1 90 ? 12.125 17.969 -2.115 1 86.31 90 ASP A CA 1
ATOM 729 C C . ASP A 1 90 ? 11.367 16.641 -2.043 1 86.31 90 ASP A C 1
ATOM 731 O O . ASP A 1 90 ? 11.625 15.727 -2.824 1 86.31 90 ASP A O 1
ATOM 735 N N . TYR A 1 91 ? 10.492 16.594 -1.13 1 86.56 91 TYR A N 1
ATOM 736 C CA . TYR A 1 91 ? 9.641 15.414 -0.989 1 86.56 91 TYR A CA 1
ATOM 737 C C . TYR A 1 91 ? 8.828 15.18 -2.254 1 86.56 91 TYR A C 1
ATOM 739 O O . TYR A 1 91 ? 8.797 14.062 -2.777 1 86.56 91 TYR A O 1
ATOM 747 N N . LEU A 1 92 ? 8.195 16.219 -2.707 1 87.44 92 LEU A N 1
ATOM 748 C CA . LEU A 1 92 ? 7.406 16.125 -3.93 1 87.44 92 LEU A CA 1
ATOM 749 C C . LEU A 1 92 ? 8.273 15.672 -5.102 1 87.44 92 LEU A C 1
ATOM 751 O O . LEU A 1 92 ? 7.844 14.852 -5.922 1 87.44 92 LEU A O 1
ATOM 755 N N . SER A 1 93 ? 9.445 16.203 -5.176 1 87.25 93 SER A N 1
ATOM 756 C CA . SER A 1 93 ? 10.367 15.852 -6.246 1 87.25 93 SER A CA 1
ATOM 757 C C . SER A 1 93 ? 10.703 14.359 -6.211 1 87.25 93 SER A C 1
ATOM 759 O O . SER A 1 93 ? 10.711 13.695 -7.25 1 87.25 93 SER A O 1
ATOM 761 N N . VAL A 1 94 ? 10.93 13.875 -5.062 1 85.44 94 VAL A N 1
ATOM 762 C CA . VAL A 1 94 ? 11.258 12.461 -4.887 1 85.44 94 VAL A CA 1
ATOM 763 C C . VAL A 1 94 ? 10.062 11.602 -5.27 1 85.44 94 VAL A C 1
ATOM 765 O O . VAL A 1 94 ? 10.195 10.633 -6.02 1 85.44 94 VAL A O 1
ATOM 768 N N . ILE A 1 95 ? 8.883 11.984 -4.797 1 87.25 95 ILE A N 1
ATOM 769 C CA . ILE A 1 95 ? 7.68 11.203 -5.059 1 87.25 95 ILE A CA 1
ATOM 770 C C . ILE A 1 95 ? 7.383 11.203 -6.559 1 87.25 95 ILE A C 1
ATOM 772 O O . ILE A 1 95 ? 6.945 10.188 -7.109 1 87.25 95 ILE A O 1
ATOM 776 N N . SER A 1 96 ? 7.629 12.312 -7.203 1 86.19 96 SER A N 1
ATOM 777 C CA . SER A 1 96 ? 7.395 12.398 -8.641 1 86.19 96 SER A CA 1
ATOM 778 C C . SER A 1 96 ? 8.32 11.461 -9.406 1 86.19 96 SER A C 1
ATOM 780 O O . SER A 1 96 ? 7.93 10.906 -10.438 1 86.19 96 SER A O 1
ATOM 782 N N . GLN A 1 97 ? 9.477 11.211 -8.945 1 84.88 97 GLN A N 1
ATOM 783 C CA . GLN A 1 97 ? 10.43 10.297 -9.578 1 84.88 97 GLN A CA 1
ATOM 784 C C . GLN A 1 97 ? 10.047 8.844 -9.312 1 84.88 97 GLN A C 1
ATOM 786 O O . GLN A 1 97 ? 10.43 7.953 -10.078 1 84.88 97 GLN A O 1
ATOM 791 N N . LEU A 1 98 ? 9.32 8.695 -8.258 1 82.31 98 LEU A N 1
ATOM 792 C CA . LEU A 1 98 ? 8.914 7.348 -7.867 1 82.31 98 LEU A CA 1
ATOM 793 C C . LEU A 1 98 ? 7.875 6.785 -8.828 1 82.31 98 LEU A C 1
ATOM 795 O O . LEU A 1 98 ? 7.695 5.57 -8.914 1 82.31 98 LEU A O 1
ATOM 799 N N . GLU A 1 99 ? 7.176 7.711 -9.516 1 84.5 99 GLU A N 1
ATOM 800 C CA . GLU A 1 99 ? 6.137 7.254 -10.438 1 84.5 99 GLU A CA 1
ATOM 801 C C . GLU A 1 99 ? 6.699 6.27 -11.453 1 84.5 99 GLU A C 1
ATOM 803 O O . GLU A 1 99 ? 6.121 5.203 -11.68 1 84.5 99 GLU A O 1
ATOM 808 N N . GLY A 1 100 ? 7.836 6.586 -12.07 1 85 100 GLY A N 1
ATOM 809 C CA . GLY A 1 100 ? 8.469 5.711 -13.039 1 85 100 GLY A CA 1
ATOM 810 C C . GLY A 1 100 ? 8.898 4.379 -12.453 1 85 100 GLY A C 1
ATOM 811 O O . GLY A 1 100 ? 8.711 3.332 -13.078 1 85 100 GLY A O 1
ATOM 812 N N . SER A 1 101 ? 9.422 4.422 -11.266 1 82.12 101 SER A N 1
ATOM 813 C CA . SER A 1 101 ? 9.891 3.211 -10.594 1 82.12 101 SER A CA 1
ATOM 814 C C . SER A 1 101 ? 8.727 2.283 -10.258 1 82.12 101 SER A C 1
ATOM 816 O O . SER A 1 101 ? 8.844 1.063 -10.383 1 82.12 101 SER A O 1
ATOM 818 N N . ILE A 1 102 ? 7.652 2.916 -9.805 1 85.94 102 ILE A N 1
ATOM 819 C CA . ILE A 1 102 ? 6.477 2.129 -9.461 1 85.94 102 ILE A CA 1
ATOM 820 C C . ILE A 1 102 ? 5.898 1.486 -10.719 1 85.94 102 ILE A C 1
ATOM 822 O O . ILE A 1 102 ? 5.527 0.309 -10.711 1 85.94 102 ILE A O 1
ATOM 826 N N . GLN A 1 103 ? 5.836 2.217 -11.773 1 88.62 103 GLN A N 1
ATOM 827 C CA . GLN A 1 103 ? 5.332 1.684 -13.031 1 88.62 103 GLN A CA 1
ATOM 828 C C . GLN A 1 103 ? 6.215 0.545 -13.539 1 88.62 103 GLN A C 1
ATOM 830 O O . GLN A 1 103 ? 5.711 -0.45 -14.062 1 88.62 103 GLN A O 1
ATOM 835 N N . GLU A 1 104 ? 7.445 0.714 -13.359 1 85.56 104 GLU A N 1
ATOM 836 C CA . GLU A 1 104 ? 8.375 -0.343 -13.758 1 85.56 104 GLU A CA 1
ATOM 837 C C . GLU A 1 104 ? 8.18 -1.595 -12.906 1 85.56 104 GLU A C 1
ATOM 839 O O . GLU A 1 104 ? 8.195 -2.713 -13.422 1 85.56 104 GLU A O 1
ATOM 844 N N . ALA A 1 105 ? 8.062 -1.396 -11.609 1 84.06 105 ALA A N 1
ATOM 845 C CA . ALA A 1 105 ? 7.82 -2.527 -10.719 1 84.06 105 ALA A CA 1
ATOM 846 C C . ALA A 1 105 ? 6.547 -3.271 -11.109 1 84.06 105 ALA A C 1
ATOM 848 O O . ALA A 1 105 ? 6.52 -4.504 -11.133 1 84.06 105 ALA A O 1
ATOM 849 N N . ILE A 1 106 ? 5.516 -2.57 -11.469 1 90 106 ILE A N 1
ATOM 850 C CA . ILE A 1 106 ? 4.242 -3.162 -11.867 1 90 106 ILE A CA 1
ATOM 851 C C . ILE A 1 106 ? 4.418 -3.93 -13.172 1 90 106 ILE A C 1
ATOM 853 O O . ILE A 1 106 ? 3.906 -5.043 -13.32 1 90 106 ILE A O 1
ATOM 857 N N . LYS A 1 107 ? 5.16 -3.326 -14.047 1 90.25 107 LYS A N 1
ATOM 858 C CA . LYS A 1 107 ? 5.441 -3.986 -15.32 1 90.25 107 LYS A CA 1
ATOM 859 C C . LYS A 1 107 ? 6.18 -5.305 -15.102 1 90.25 107 LYS A C 1
ATOM 861 O O . LYS A 1 107 ? 5.871 -6.309 -15.75 1 90.25 107 LYS A O 1
ATOM 866 N N . VAL A 1 108 ? 7.121 -5.293 -14.227 1 85.62 108 VAL A N 1
ATOM 867 C CA . VAL A 1 108 ? 7.875 -6.508 -13.93 1 85.62 108 VAL A CA 1
ATOM 868 C C . VAL A 1 108 ? 6.949 -7.559 -13.32 1 85.62 108 VAL A C 1
ATOM 870 O O . VAL A 1 108 ? 7.008 -8.734 -13.688 1 85.62 108 VAL A O 1
ATOM 873 N N . CYS A 1 109 ? 6.098 -7.164 -12.375 1 89.56 109 CYS A N 1
ATOM 874 C CA . CYS A 1 109 ? 5.125 -8.086 -11.797 1 89.56 109 CYS A CA 1
ATOM 875 C C . CYS A 1 109 ? 4.258 -8.711 -12.883 1 89.56 109 CYS A C 1
ATOM 877 O O . CYS A 1 109 ? 3.996 -9.914 -12.852 1 89.56 109 CYS A O 1
ATOM 879 N N . GLN A 1 110 ? 3.9 -7.879 -13.859 1 91.5 110 GLN A N 1
ATOM 880 C CA . GLN A 1 110 ? 3.064 -8.336 -14.969 1 91.5 110 GLN A CA 1
ATOM 881 C C . GLN A 1 110 ? 3.803 -9.352 -15.836 1 91.5 110 GLN A C 1
ATOM 883 O O . GLN A 1 110 ? 3.301 -10.453 -16.078 1 91.5 110 GLN A O 1
ATOM 888 N N . LYS A 1 111 ? 4.957 -9.055 -16.141 1 87.81 111 LYS A N 1
ATOM 889 C CA . LYS A 1 111 ? 5.711 -9.859 -17.109 1 87.81 111 LYS A CA 1
ATOM 890 C C . LYS A 1 111 ? 6.328 -11.086 -16.438 1 87.81 111 LYS A C 1
ATOM 892 O O . LYS A 1 111 ? 6.484 -12.133 -17.078 1 87.81 111 LYS A O 1
ATOM 897 N N . ALA A 1 112 ? 6.668 -10.938 -15.164 1 86.94 112 ALA A N 1
ATOM 898 C CA . ALA A 1 112 ? 7.406 -12.008 -14.5 1 86.94 112 ALA A CA 1
ATOM 899 C C . ALA A 1 112 ? 6.453 -12.984 -13.828 1 86.94 112 ALA A C 1
ATOM 901 O O . ALA A 1 112 ? 6.773 -14.164 -13.672 1 86.94 112 ALA A O 1
ATOM 902 N N . VAL A 1 113 ? 5.262 -12.539 -13.484 1 90.56 113 VAL A N 1
ATOM 903 C CA . VAL A 1 113 ? 4.445 -13.422 -12.664 1 90.56 113 VAL A CA 1
ATOM 904 C C . VAL A 1 113 ? 3.041 -13.523 -13.258 1 90.56 113 VAL A C 1
ATOM 906 O O . VAL A 1 113 ? 2.562 -14.625 -13.555 1 90.56 113 VAL A O 1
ATOM 909 N N . ILE A 1 114 ? 2.404 -12.469 -13.531 1 93.19 114 ILE A N 1
ATOM 910 C CA . ILE A 1 114 ? 0.991 -12.461 -13.891 1 93.19 114 ILE A CA 1
ATOM 911 C C . ILE A 1 114 ? 0.808 -13.125 -15.258 1 93.19 114 ILE A C 1
ATOM 913 O O . ILE A 1 114 ? 0.029 -14.07 -15.398 1 93.19 114 ILE A O 1
ATOM 917 N N . GLU A 1 115 ? 1.532 -12.656 -16.25 1 91.56 115 GLU A N 1
ATOM 918 C CA . GLU A 1 115 ? 1.392 -13.195 -17.609 1 91.56 115 GLU A CA 1
ATOM 919 C C . GLU A 1 115 ? 1.808 -14.664 -17.656 1 91.56 115 GLU A C 1
ATOM 921 O O . GLU A 1 115 ? 1.081 -15.5 -18.188 1 91.56 115 GLU A O 1
ATOM 926 N N . PRO A 1 116 ? 2.975 -15.016 -17.078 1 88.88 116 PRO A N 1
ATOM 927 C CA . PRO A 1 116 ? 3.35 -16.438 -17.062 1 88.88 116 PRO A CA 1
ATOM 928 C C . PRO A 1 116 ? 2.322 -17.297 -16.344 1 88.88 116 PRO A C 1
ATOM 930 O O . PRO A 1 116 ? 2.076 -18.438 -16.75 1 88.88 116 PRO A O 1
ATOM 933 N N . SER A 1 117 ? 1.809 -16.828 -15.219 1 90.19 117 SER A N 1
ATOM 934 C CA . SER A 1 117 ? 0.781 -17.594 -14.516 1 90.19 117 SER A CA 1
ATOM 935 C C . SER A 1 117 ? -0.433 -17.828 -15.406 1 90.19 117 SER A C 1
ATOM 937 O O . SER A 1 117 ? -0.989 -18.938 -15.422 1 90.19 117 SER A O 1
ATOM 939 N N . LYS A 1 118 ? -0.789 -16.844 -16.172 1 89.31 118 LYS A N 1
ATOM 940 C CA . LYS A 1 118 ? -1.915 -16.969 -17.094 1 89.31 118 LYS A CA 1
ATOM 941 C C . LYS A 1 118 ? -1.608 -17.969 -18.219 1 89.31 118 LYS A C 1
ATOM 943 O O . LYS A 1 118 ? -2.436 -18.828 -18.531 1 89.31 118 LYS A O 1
ATOM 948 N N . ARG A 1 119 ? -0.477 -17.875 -18.812 1 88.38 119 ARG A N 1
ATOM 949 C CA . ARG A 1 119 ? -0.05 -18.781 -19.859 1 88.38 119 ARG A CA 1
ATOM 950 C C . ARG A 1 119 ? 0.001 -20.219 -19.359 1 88.38 119 ARG A C 1
ATOM 952 O O . ARG A 1 119 ? -0.487 -21.125 -20.031 1 88.38 119 ARG A O 1
ATOM 959 N N . TYR A 1 120 ? 0.667 -20.359 -18.219 1 90.06 120 TYR A N 1
ATOM 960 C CA . TYR A 1 120 ? 0.771 -21.688 -17.609 1 90.06 120 TYR A CA 1
ATOM 961 C C . TYR A 1 120 ? -0.611 -22.281 -17.344 1 90.06 120 TYR A C 1
ATOM 963 O O . TYR A 1 120 ? -0.825 -23.469 -17.531 1 90.06 120 TYR A O 1
ATOM 971 N N . SER A 1 121 ? -1.518 -21.469 -16.906 1 88.81 121 SER A N 1
ATOM 972 C CA . SER A 1 121 ? -2.881 -21.906 -16.641 1 88.81 121 SER A CA 1
ATOM 973 C C . SER A 1 121 ? -3.553 -22.422 -17.906 1 88.81 121 SER A C 1
ATOM 975 O O . SER A 1 121 ? -4.406 -23.312 -17.844 1 88.81 121 SER A O 1
ATOM 977 N N . GLY A 1 122 ? -3.184 -21.938 -19.062 1 88.75 122 GLY A N 1
ATOM 978 C CA . GLY A 1 122 ? -3.717 -22.406 -20.328 1 88.75 122 GLY A CA 1
ATOM 979 C C . GLY A 1 122 ? -3.406 -23.859 -20.609 1 88.75 122 GLY A C 1
ATOM 980 O O . GLY A 1 122 ? -4.207 -24.562 -21.234 1 88.75 122 GLY A O 1
ATOM 981 N N . TYR A 1 123 ? -2.275 -24.359 -20.109 1 92.06 123 TYR A N 1
ATOM 982 C CA . TYR A 1 123 ? -1.877 -25.75 -20.344 1 92.06 123 TYR A CA 1
ATOM 983 C C . TYR A 1 123 ? -2.826 -26.703 -19.641 1 92.06 123 TYR A C 1
ATOM 985 O O . TYR A 1 123 ? -2.973 -27.859 -20.062 1 92.06 123 TYR A O 1
ATOM 993 N N . PHE A 1 124 ? -3.426 -26.234 -18.594 1 94.25 124 PHE A N 1
ATOM 994 C CA . PHE A 1 124 ? -4.34 -27.109 -17.875 1 94.25 124 PHE A CA 1
ATOM 995 C C . PHE A 1 124 ? -5.598 -27.375 -18.688 1 94.25 124 PHE A C 1
ATOM 997 O O . PHE A 1 124 ? -6.219 -28.422 -18.562 1 94.25 124 PHE A O 1
ATOM 1004 N N . GLN A 1 125 ? -5.953 -26.438 -19.562 1 92 125 GLN A N 1
ATOM 1005 C CA . GLN A 1 125 ? -7.051 -26.688 -20.484 1 92 125 GLN A CA 1
ATOM 1006 C C . GLN A 1 125 ? -6.73 -27.844 -21.438 1 92 125 GLN A C 1
ATOM 1008 O O . GLN A 1 125 ? -7.57 -28.719 -21.656 1 92 125 GLN A O 1
ATOM 1013 N N . ASP A 1 126 ? -5.531 -27.812 -21.969 1 93.62 126 ASP A N 1
ATOM 1014 C CA . ASP A 1 126 ? -5.07 -28.875 -22.844 1 93.62 126 ASP A CA 1
ATOM 1015 C C . ASP A 1 126 ? -5.031 -30.219 -22.125 1 93.62 126 ASP A C 1
ATOM 1017 O O . ASP A 1 126 ? -5.422 -31.25 -22.672 1 93.62 126 ASP A O 1
ATOM 1021 N N . ILE A 1 127 ? -4.547 -30.188 -20.922 1 95.44 127 ILE A N 1
ATOM 1022 C CA . ILE A 1 127 ? -4.473 -31.406 -20.125 1 95.44 127 ILE A CA 1
ATOM 1023 C C . ILE A 1 127 ? -5.879 -31.953 -19.875 1 95.44 127 ILE A C 1
ATOM 1025 O O . ILE A 1 127 ? -6.105 -33.156 -20 1 95.44 127 ILE A O 1
ATOM 1029 N N . ALA A 1 128 ? -6.781 -31.047 -19.562 1 94.69 128 ALA A N 1
ATOM 1030 C CA . ALA A 1 128 ? -8.172 -31.453 -19.359 1 94.69 128 ALA A CA 1
ATOM 1031 C C . ALA A 1 128 ? -8.742 -32.125 -20.609 1 94.69 128 ALA A C 1
ATOM 1033 O O . ALA A 1 128 ? -9.453 -33.125 -20.516 1 94.69 128 ALA A O 1
ATOM 1034 N N . GLN A 1 129 ? -8.398 -31.578 -21.75 1 94.38 129 GLN A N 1
ATOM 1035 C CA . GLN A 1 129 ? -8.867 -32.156 -23.016 1 94.38 129 GLN A CA 1
ATOM 1036 C C . GLN A 1 129 ? -8.281 -33.531 -23.25 1 94.38 129 GLN A C 1
ATOM 1038 O O . GLN A 1 129 ? -8.977 -34.438 -23.703 1 94.38 129 GLN A O 1
ATOM 1043 N N . ALA A 1 130 ? -6.996 -33.688 -22.938 1 95.25 130 ALA A N 1
ATOM 1044 C CA . ALA A 1 130 ? -6.344 -35 -23.078 1 95.25 130 ALA A CA 1
ATOM 1045 C C . ALA A 1 130 ? -6.988 -36.031 -22.156 1 95.25 130 ALA A C 1
ATOM 1047 O O . ALA A 1 130 ? -7.199 -37.156 -22.562 1 95.25 130 ALA A O 1
ATOM 1048 N N . LEU A 1 131 ? -7.316 -35.625 -20.953 1 96.31 131 LEU A N 1
ATOM 1049 C CA . LEU A 1 131 ? -7.973 -36.5 -20 1 96.31 131 LEU A CA 1
ATOM 1050 C C . LEU A 1 131 ? -9.375 -36.875 -20.484 1 96.31 131 LEU A C 1
ATOM 1052 O O . LEU A 1 131 ? -9.797 -38.031 -20.344 1 96.31 131 LEU A O 1
ATOM 1056 N N . HIS A 1 132 ? -10.055 -35.938 -21.047 1 95.75 132 HIS A N 1
ATOM 1057 C CA . HIS A 1 132 ? -11.383 -36.188 -21.609 1 95.75 132 HIS A CA 1
ATOM 1058 C C . HIS A 1 132 ? -11.32 -37.188 -22.75 1 95.75 132 HIS A C 1
ATOM 1060 O O . HIS A 1 132 ? -12.164 -38.094 -22.828 1 95.75 132 HIS A O 1
ATOM 1066 N N . LYS A 1 133 ? -10.336 -37.062 -23.625 1 96.25 133 LYS A N 1
ATOM 1067 C CA . LYS A 1 133 ? -10.141 -38.031 -24.719 1 96.25 133 LYS A CA 1
ATOM 1068 C C . LYS A 1 133 ? -9.922 -39.438 -24.188 1 96.25 133 LYS A C 1
ATOM 1070 O O . LYS A 1 133 ? -10.453 -40.406 -24.734 1 96.25 133 LYS A O 1
ATOM 1075 N N . ARG A 1 134 ? -9.156 -39.531 -23.141 1 96.94 134 ARG A N 1
ATOM 1076 C CA . ARG A 1 134 ? -8.953 -40.812 -22.5 1 96.94 134 ARG A CA 1
ATOM 1077 C C . ARG A 1 134 ? -10.273 -41.406 -22 1 96.94 134 ARG A C 1
ATOM 1079 O O . ARG A 1 134 ? -10.562 -42.594 -22.219 1 96.94 134 ARG A O 1
ATOM 1086 N N . ASP A 1 135 ? -11.047 -40.656 -21.344 1 96.62 135 ASP A N 1
ATOM 1087 C CA . ASP A 1 135 ? -12.312 -41.125 -20.781 1 96.62 135 ASP A CA 1
ATOM 1088 C C . ASP A 1 135 ? -13.281 -41.531 -21.875 1 96.62 135 ASP A C 1
ATOM 1090 O O . ASP A 1 135 ? -14.016 -42.531 -21.719 1 96.62 135 ASP A O 1
ATOM 1094 N N . GLN A 1 136 ? -13.234 -40.844 -23 1 97 136 GLN A N 1
ATOM 1095 C CA . GLN A 1 136 ? -14.047 -41.25 -24.141 1 97 136 GLN A CA 1
ATOM 1096 C C . GLN A 1 136 ? -13.602 -42.594 -24.703 1 97 136 GLN A C 1
ATOM 1098 O O . GLN A 1 136 ? -14.438 -43.438 -25.031 1 97 136 GLN A O 1
ATOM 1103 N N . ALA A 1 137 ? -12.289 -42.75 -24.75 1 97.12 137 ALA A N 1
ATOM 1104 C CA . ALA A 1 137 ? -11.734 -44 -25.219 1 97.12 137 ALA A CA 1
ATOM 1105 C C . ALA A 1 137 ? -12.094 -45.156 -24.281 1 97.12 137 ALA A C 1
ATOM 1107 O O . ALA A 1 137 ? -12.414 -46.25 -24.719 1 97.12 137 ALA A O 1
ATOM 1108 N N . VAL A 1 138 ? -12.094 -44.875 -22.984 1 96.56 138 VAL A N 1
ATOM 1109 C CA . VAL A 1 138 ? -12.461 -45.875 -21.984 1 96.56 138 VAL A CA 1
ATOM 1110 C C . VAL A 1 138 ? -13.938 -46.25 -22.141 1 96.56 138 VAL A C 1
ATOM 1112 O O . VAL A 1 138 ? -14.297 -47.438 -22.094 1 96.56 138 VAL A O 1
ATOM 1115 N N . SER A 1 139 ? -14.758 -45.312 -22.297 1 96.38 139 SER A N 1
ATOM 1116 C CA . SER A 1 139 ? -16.188 -45.531 -22.484 1 96.38 139 SER A CA 1
ATOM 1117 C C . SER A 1 139 ? -16.453 -46.406 -23.703 1 96.38 139 SER A C 1
ATOM 1119 O O . SER A 1 139 ? -17.25 -47.344 -23.656 1 96.38 139 SER A O 1
ATOM 1121 N N . GLU A 1 140 ? -15.789 -46.062 -24.812 1 96.38 140 GLU A N 1
ATOM 1122 C CA . GLU A 1 140 ? -15.93 -46.844 -26.031 1 96.38 140 GLU A CA 1
ATOM 1123 C C . GLU A 1 140 ? -15.461 -48.281 -25.828 1 96.38 140 GLU A C 1
A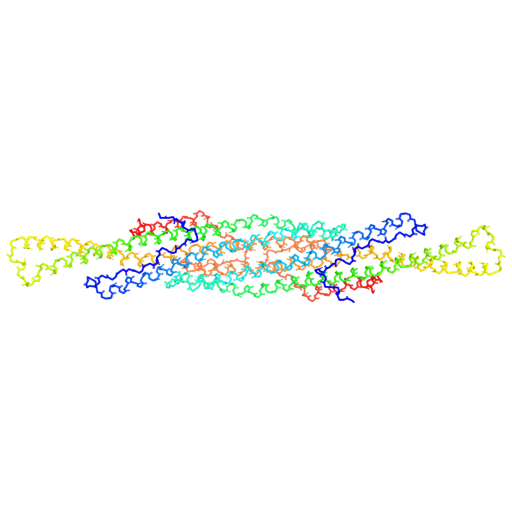TOM 1125 O O . GLU A 1 140 ? -16.109 -49.25 -26.281 1 96.38 140 GLU A O 1
ATOM 1130 N N . TRP A 1 141 ? -14.328 -48.469 -25.156 1 96.69 141 TRP A N 1
ATOM 1131 C CA . TRP A 1 141 ? -13.797 -49.781 -24.844 1 96.69 141 TRP A CA 1
ATOM 1132 C C . TRP A 1 141 ? -14.797 -50.594 -24.016 1 96.69 141 TRP A C 1
ATOM 1134 O O . TRP A 1 141 ? -15.039 -51.75 -24.312 1 96.69 141 TRP A O 1
ATOM 1144 N N . GLN A 1 142 ? -15.406 -49.969 -23.031 1 95.38 142 GLN A N 1
ATOM 1145 C CA . GLN A 1 142 ? -16.391 -50.625 -22.188 1 95.38 142 GLN A CA 1
ATOM 1146 C C . GLN A 1 142 ? -17.609 -51.094 -22.984 1 95.38 142 GLN A C 1
ATOM 1148 O O . GLN A 1 142 ? -18.109 -52.188 -22.797 1 95.38 142 GLN A O 1
ATOM 1153 N N . LYS A 1 143 ? -18.062 -50.25 -23.859 1 94.44 143 LYS A N 1
ATOM 1154 C CA . LYS A 1 143 ? -19.203 -50.562 -24.703 1 94.44 143 LYS A CA 1
ATOM 1155 C C . LYS A 1 143 ? -18.906 -51.781 -25.578 1 94.44 143 LYS A C 1
ATOM 1157 O O . LYS A 1 143 ? -19.719 -52.688 -25.672 1 94.44 143 LYS A O 1
ATOM 1162 N N . VAL A 1 144 ? -17.719 -51.75 -26.203 1 94.25 144 VAL A N 1
ATOM 1163 C CA . VAL A 1 144 ? -17.344 -52.844 -27.109 1 94.25 144 VAL A CA 1
ATOM 1164 C C . VAL A 1 144 ? -17.109 -54.125 -26.312 1 94.25 144 VAL A C 1
ATOM 1166 O O . VAL A 1 144 ? -17.469 -55.219 -26.766 1 94.25 144 VAL A O 1
ATOM 1169 N N . SER A 1 145 ? -16.469 -54.031 -25.156 1 92.75 145 SER A N 1
ATOM 1170 C CA . SER A 1 145 ? -16.234 -55.156 -24.281 1 92.75 145 SER A CA 1
ATOM 1171 C C . SER A 1 145 ? -17.547 -55.812 -23.859 1 92.75 145 SER A C 1
ATOM 1173 O O . SER A 1 145 ? -17.656 -57.031 -23.828 1 92.75 145 SER A O 1
ATOM 1175 N N . ALA A 1 146 ? -18.516 -55.031 -23.531 1 91.5 146 ALA A N 1
ATOM 1176 C CA . ALA A 1 146 ? -19.828 -55.531 -23.172 1 91.5 146 ALA A CA 1
ATOM 1177 C C . ALA A 1 146 ? -20.484 -56.281 -24.328 1 91.5 146 ALA A C 1
ATOM 1179 O O . ALA A 1 146 ? -21.141 -57.312 -24.141 1 91.5 146 ALA A O 1
ATOM 1180 N N . LYS A 1 147 ? -20.312 -55.812 -25.531 1 89.94 147 LYS A N 1
ATOM 1181 C CA . LYS A 1 147 ? -20.844 -56.438 -26.719 1 89.94 147 LYS A CA 1
ATOM 1182 C C . LYS A 1 147 ? -20.219 -57.812 -26.938 1 89.94 147 LYS A C 1
ATOM 1184 O O . LYS A 1 147 ? -20.922 -58.781 -27.281 1 89.94 147 LYS A O 1
ATOM 1189 N N . VAL A 1 148 ? -18.906 -57.875 -26.734 1 90 148 VAL A N 1
ATOM 1190 C CA . VAL A 1 148 ? -18.203 -59.156 -26.875 1 90 148 VAL A CA 1
ATOM 1191 C C . VAL A 1 148 ? -18.703 -60.125 -25.828 1 90 148 VAL A C 1
ATOM 1193 O O . VAL A 1 148 ? -18.953 -61.312 -26.125 1 90 148 VAL A O 1
ATOM 1196 N N . SER A 1 149 ? -18.859 -59.688 -24.578 1 86.75 149 SER A N 1
ATOM 1197 C CA . SER A 1 149 ? -19.328 -60.531 -23.484 1 86.75 149 SER A CA 1
ATOM 1198 C C . SER A 1 149 ? -20.75 -61.031 -23.75 1 86.75 149 SER A C 1
ATOM 1200 O O . SER A 1 149 ? -21.062 -62.188 -23.484 1 86.75 149 SER A O 1
ATOM 1202 N N . LYS A 1 150 ? -21.562 -60.25 -24.312 1 84.25 150 LYS A N 1
ATOM 1203 C CA . LYS A 1 150 ? -22.938 -60.594 -24.625 1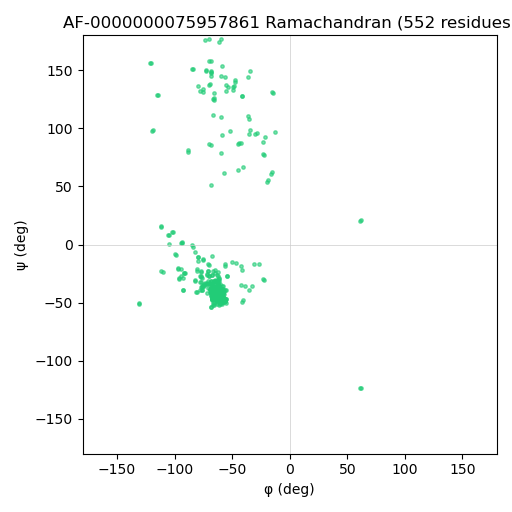 84.25 150 LYS A CA 1
ATOM 1204 C C . LYS A 1 150 ? -23 -61.656 -25.719 1 84.25 150 LYS A C 1
ATOM 1206 O O . LYS A 1 150 ? -23.812 -62.594 -25.641 1 84.25 150 LYS A O 1
ATOM 1211 N N . HIS A 1 151 ? -22.078 -61.625 -26.641 1 81.25 151 HIS A N 1
ATOM 1212 C CA . HIS A 1 151 ? -22.156 -62.531 -27.797 1 81.25 151 HIS A CA 1
ATOM 1213 C C . HIS A 1 151 ? -21.344 -63.812 -27.547 1 81.25 151 HIS A C 1
ATOM 1215 O O . HIS A 1 151 ? -21.547 -64.812 -28.219 1 81.25 151 HIS A O 1
ATOM 1221 N N . SER A 1 152 ? -20.266 -63.688 -26.656 1 73.81 152 SER A N 1
ATOM 1222 C CA . SER A 1 152 ? -19.469 -64.875 -26.328 1 73.81 152 SER A CA 1
ATOM 1223 C C . SER A 1 152 ? -20.188 -65.75 -25.312 1 73.81 152 SER A C 1
ATOM 1225 O O . SER A 1 152 ? -19.812 -66.938 -25.141 1 73.81 152 SER A O 1
ATOM 1227 N N . GLY A 1 153 ? -21.016 -65.312 -24.469 1 63.81 153 GLY A N 1
ATOM 1228 C CA . GLY A 1 153 ? -21.703 -66.125 -23.484 1 63.81 153 GLY A CA 1
ATOM 1229 C C . GLY A 1 153 ? -22.422 -67.312 -24.094 1 63.81 153 GLY A C 1
ATOM 1230 O O . GLY A 1 153 ? -22.703 -67.312 -25.297 1 63.81 153 GLY A O 1
ATOM 1231 N N . THR A 1 154 ? -22.266 -68.5 -23.438 1 55.41 154 THR A N 1
ATOM 1232 C CA . THR A 1 154 ? -22.625 -69.938 -23.641 1 55.41 154 THR A CA 1
ATOM 1233 C C . THR A 1 154 ? -24.047 -70.062 -24.172 1 55.41 154 THR A C 1
ATOM 1235 O O . THR A 1 154 ? -24.547 -71.125 -24.391 1 55.41 154 THR A O 1
ATOM 1238 N N . GLY A 1 155 ? -24.969 -69 -24.062 1 51.91 155 GLY A N 1
ATOM 1239 C CA . GLY A 1 155 ? -26.312 -69.438 -24.453 1 51.91 155 GLY A CA 1
ATOM 1240 C C . GLY A 1 155 ? -26.469 -69.625 -25.938 1 51.91 155 GLY A C 1
ATOM 1241 O O . GLY A 1 155 ? -25.516 -69.438 -26.703 1 51.91 155 GLY A O 1
ATOM 1242 N N . THR A 1 156 ? -27.656 -70.125 -26.547 1 53.25 156 THR A N 1
ATOM 1243 C CA . THR A 1 156 ? -28.156 -70.5 -27.844 1 53.25 156 THR A CA 1
ATOM 1244 C C . THR A 1 156 ? -27.844 -69.5 -28.906 1 53.25 156 THR A C 1
ATOM 1246 O O . THR A 1 156 ? -27.984 -69.75 -30.109 1 53.25 156 THR A O 1
ATOM 1249 N N . LEU A 1 157 ? -27.469 -68.312 -28.578 1 55.66 157 LEU A N 1
ATOM 1250 C CA . LEU A 1 157 ? -27.375 -67.188 -29.516 1 55.66 157 LEU A CA 1
ATOM 1251 C C . LEU A 1 157 ? -26.094 -67.25 -30.328 1 55.66 157 LEU A C 1
ATOM 1253 O O . LEU A 1 157 ? -26 -66.688 -31.422 1 55.66 157 LEU A O 1
ATOM 1257 N N . GLY A 1 158 ? -25.109 -68.062 -29.953 1 56.25 158 GLY A N 1
ATOM 1258 C CA . GLY A 1 158 ? -23.797 -68.125 -30.578 1 56.25 158 GLY A CA 1
ATOM 1259 C C . GLY A 1 158 ? -23.672 -69.188 -31.641 1 56.25 158 GLY A C 1
ATOM 1260 O O . GLY A 1 158 ? -22.578 -69.375 -32.188 1 56.25 158 GLY A O 1
ATOM 1261 N N . ARG A 1 159 ? -24.797 -69.812 -31.797 1 63.91 159 ARG A N 1
ATOM 1262 C CA . ARG A 1 159 ? -24.719 -70.938 -32.688 1 63.91 159 ARG A CA 1
ATOM 1263 C C . ARG A 1 159 ? -25.109 -70.562 -34.125 1 63.91 159 ARG A C 1
ATOM 1265 O O . ARG A 1 159 ? -24.812 -71.25 -35.062 1 63.91 159 ARG A O 1
ATOM 1272 N N . ALA A 1 160 ? -25.906 -69.375 -34.219 1 68.19 160 ALA A N 1
ATOM 1273 C CA . ALA A 1 160 ? -26.25 -69.062 -35.594 1 68.19 160 ALA A CA 1
ATOM 1274 C C . ALA A 1 160 ? -25.078 -68.375 -36.281 1 68.19 160 ALA A C 1
ATOM 1276 O O . ALA A 1 160 ? -24.281 -67.688 -35.656 1 68.19 160 ALA A O 1
ATOM 1277 N N . PRO A 1 161 ? -24.703 -68.688 -37.5 1 72.38 161 PRO A N 1
ATOM 1278 C CA . PRO A 1 161 ? -23.609 -68.125 -38.281 1 72.38 161 PRO A CA 1
ATOM 1279 C C . PRO A 1 161 ? -23.531 -66.625 -38.156 1 72.38 161 PRO A C 1
ATOM 1281 O O . PRO A 1 161 ? -22.438 -66.062 -38.094 1 72.38 161 PRO A O 1
ATOM 1284 N N . GLY A 1 162 ? -24.609 -65.812 -38.031 1 75.12 162 GLY A N 1
ATOM 1285 C CA . GLY A 1 162 ? -24.656 -64.375 -37.875 1 75.12 162 GLY A CA 1
ATOM 1286 C C . GLY A 1 162 ? -24.094 -63.906 -36.531 1 75.12 162 GLY A C 1
ATOM 1287 O O . GLY A 1 162 ? -23.438 -62.875 -36.469 1 75.12 162 GLY A O 1
ATOM 1288 N N . ASP A 1 163 ? -24.312 -64.688 -35.594 1 77.56 163 ASP A N 1
ATOM 1289 C CA . ASP A 1 163 ? -23.828 -64.375 -34.25 1 77.56 163 ASP A CA 1
ATOM 1290 C C . ASP A 1 163 ? -22.312 -64.5 -34.156 1 77.56 163 ASP A C 1
ATOM 1292 O O . ASP A 1 163 ? -21.656 -63.719 -33.5 1 77.56 163 ASP A O 1
ATOM 1296 N N . VAL A 1 164 ? -21.859 -65.438 -34.969 1 79.12 164 VAL A N 1
ATOM 1297 C CA . VAL A 1 164 ? -20.422 -65.688 -34.969 1 79.12 164 VAL A CA 1
ATOM 1298 C C . VAL A 1 164 ? -19.688 -64.562 -35.625 1 79.12 164 VAL A C 1
ATOM 1300 O O . VAL A 1 164 ? -18.672 -64.062 -35.125 1 79.12 164 VAL A O 1
ATOM 1303 N N . LEU A 1 165 ? -20.203 -64.062 -36.719 1 84.19 165 LEU A N 1
ATOM 1304 C CA . LEU A 1 165 ? -19.609 -62.906 -37.438 1 84.19 165 LEU A CA 1
ATOM 1305 C C . LEU A 1 165 ? -19.641 -61.656 -36.562 1 84.19 165 LEU A C 1
ATOM 1307 O O . LEU A 1 165 ? -18.688 -60.906 -36.531 1 84.19 165 LEU A O 1
ATOM 1311 N N . LYS A 1 166 ? -20.781 -61.469 -35.875 1 83.69 166 LYS A N 1
ATOM 1312 C CA . LYS A 1 166 ? -20.922 -60.312 -35 1 83.69 166 LYS A CA 1
ATOM 1313 C C . LYS A 1 166 ? -19.906 -60.375 -33.844 1 83.69 166 LYS A C 1
ATOM 1315 O O . LYS A 1 166 ? -19.328 -59.344 -33.469 1 83.69 166 LYS A O 1
ATOM 1320 N N . CYS A 1 167 ? -19.703 -61.5 -33.375 1 85.81 167 CYS A N 1
ATOM 1321 C CA . CYS A 1 167 ? -18.75 -61.719 -32.281 1 85.81 167 CYS A CA 1
ATOM 1322 C C . CYS A 1 167 ? -17.328 -61.469 -32.75 1 85.81 167 CYS A C 1
ATOM 1324 O O . CYS A 1 167 ? -16.547 -60.812 -32.062 1 85.81 167 CYS A O 1
ATOM 1326 N N . GLU A 1 168 ? -17.016 -61.938 -34 1 88.75 168 GLU A N 1
ATOM 1327 C CA . GLU A 1 168 ? -15.68 -61.75 -34.531 1 88.75 168 GLU A CA 1
ATOM 1328 C C . GLU A 1 168 ? -15.398 -60.25 -34.812 1 88.75 168 GLU A C 1
ATOM 1330 O O . GLU A 1 168 ? -14.297 -59.781 -34.562 1 88.75 168 GLU A O 1
ATOM 1335 N N . THR A 1 169 ? -16.422 -59.594 -35.281 1 90.06 169 THR A N 1
ATOM 1336 C CA . THR A 1 169 ? -16.312 -58.156 -35.531 1 90.06 169 THR A CA 1
ATOM 1337 C C . THR A 1 169 ? -16.125 -57.406 -34.219 1 90.06 169 THR A C 1
ATOM 1339 O O . THR A 1 169 ? -15.32 -56.469 -34.125 1 90.06 169 THR A O 1
ATOM 1342 N N . ALA A 1 170 ? -16.812 -57.75 -33.219 1 91.19 170 ALA A N 1
ATOM 1343 C CA . ALA A 1 170 ? -16.719 -57.125 -31.922 1 91.19 170 ALA A CA 1
ATOM 1344 C C . ALA A 1 170 ? -15.359 -57.375 -31.281 1 91.19 170 ALA A C 1
ATOM 1346 O O . ALA A 1 170 ? -14.805 -56.469 -30.641 1 91.19 170 ALA A O 1
ATOM 1347 N N . LYS A 1 171 ? -14.883 -58.5 -31.5 1 92.88 171 LYS A N 1
ATOM 1348 C CA . LYS A 1 171 ? -13.562 -58.812 -30.969 1 92.88 171 LYS A CA 1
ATOM 1349 C C . LYS A 1 171 ? -12.469 -58 -31.625 1 92.88 171 LYS A C 1
ATOM 1351 O O . LYS A 1 171 ? -11.547 -57.531 -30.953 1 92.88 171 LYS A O 1
ATOM 1356 N N . LYS A 1 172 ? -12.57 -57.844 -32.938 1 94.12 172 LYS A N 1
ATOM 1357 C CA . LYS A 1 172 ? -11.625 -57 -33.625 1 94.12 172 LYS A CA 1
ATOM 1358 C C . LYS A 1 172 ? -11.719 -55.531 -33.125 1 94.12 172 LYS A C 1
ATOM 1360 O O . LYS A 1 172 ? -10.695 -54.906 -32.906 1 94.12 172 LYS A O 1
ATOM 1365 N N . ALA A 1 173 ? -12.906 -55.062 -32.938 1 94.81 173 ALA A N 1
ATOM 1366 C CA . ALA A 1 173 ? -13.133 -53.719 -32.438 1 94.81 173 ALA A CA 1
ATOM 1367 C C . ALA A 1 173 ? -12.555 -53.562 -31.031 1 94.81 173 ALA A C 1
ATOM 1369 O O . ALA A 1 173 ? -12.047 -52.5 -30.672 1 94.81 173 ALA A O 1
ATOM 1370 N N . LEU A 1 174 ? -12.617 -54.625 -30.297 1 95.19 174 LEU A N 1
ATOM 1371 C CA . LEU A 1 174 ? -12.094 -54.594 -28.922 1 95.19 174 LEU A CA 1
ATOM 1372 C C . LEU A 1 174 ? -10.578 -54.438 -28.922 1 95.19 174 LEU A C 1
ATOM 1374 O O . LEU A 1 174 ? -10.016 -53.719 -28.094 1 95.19 174 LEU A O 1
ATOM 1378 N N . VAL A 1 175 ? -9.922 -55.156 -29.828 1 96 175 VAL A N 1
ATOM 1379 C CA . VAL A 1 175 ? -8.469 -55.062 -29.938 1 96 175 VAL A CA 1
ATOM 1380 C C . VAL A 1 175 ? -8.07 -53.625 -30.281 1 96 175 VAL A C 1
ATOM 1382 O O . VAL A 1 175 ? -7.152 -53.062 -29.656 1 96 175 VAL A O 1
ATOM 1385 N N . ASP A 1 176 ? -8.828 -53 -31.188 1 96.69 176 ASP A N 1
ATOM 1386 C CA . ASP A 1 176 ? -8.547 -51.625 -31.594 1 96.69 176 ASP A CA 1
ATOM 1387 C C . ASP A 1 176 ? -8.805 -50.656 -30.438 1 96.69 176 ASP A C 1
ATOM 1389 O O . ASP A 1 176 ? -8 -49.75 -30.188 1 96.69 176 ASP A O 1
ATOM 1393 N N . ALA A 1 177 ? -9.883 -50.812 -29.797 1 96.38 177 ALA A N 1
ATOM 1394 C CA . ALA A 1 177 ? -10.234 -49.938 -28.672 1 96.38 177 ALA A CA 1
ATOM 1395 C C . ALA A 1 177 ? -9.211 -50.062 -27.547 1 96.38 177 ALA A C 1
ATOM 1397 O O . ALA A 1 177 ? -8.859 -49.094 -26.891 1 96.38 177 ALA A O 1
ATOM 1398 N N . THR A 1 178 ? -8.727 -51.312 -27.328 1 96.38 178 THR A N 1
ATOM 1399 C CA . THR A 1 178 ? -7.723 -51.562 -26.297 1 96.38 178 THR A CA 1
ATOM 1400 C C . THR A 1 178 ? -6.414 -50.844 -26.656 1 96.38 178 THR A C 1
ATOM 1402 O O . THR A 1 178 ? -5.789 -50.219 -25.781 1 96.38 178 THR A O 1
ATOM 1405 N N . ARG A 1 179 ? -6.055 -50.938 -27.875 1 96.75 179 ARG A N 1
ATOM 1406 C CA . ARG A 1 179 ? -4.836 -50.281 -28.344 1 96.75 179 ARG A CA 1
ATOM 1407 C C . ARG A 1 179 ? -4.926 -48.75 -28.172 1 96.75 179 ARG A C 1
ATOM 1409 O O . ARG A 1 179 ? -3.973 -48.125 -27.719 1 96.75 179 ARG A O 1
ATOM 1416 N N . GLU A 1 180 ? -6.066 -48.25 -28.484 1 96.25 180 GLU A N 1
ATOM 1417 C CA . GLU A 1 180 ? -6.262 -46.781 -28.406 1 96.25 180 GLU A CA 1
ATOM 1418 C C . GLU A 1 180 ? -6.188 -46.312 -26.953 1 96.25 180 GLU A C 1
ATOM 1420 O O . GLU A 1 180 ? -5.457 -45.375 -26.656 1 96.25 180 GLU A O 1
ATOM 1425 N N . VAL A 1 181 ? -6.887 -46.906 -26.094 1 96.44 181 VAL A N 1
ATOM 1426 C CA . VAL A 1 181 ? -6.934 -46.469 -24.703 1 96.44 181 VAL A CA 1
ATOM 1427 C C . VAL A 1 181 ? -5.551 -46.625 -24.078 1 96.44 181 VAL A C 1
ATOM 1429 O O . VAL A 1 181 ? -5.105 -45.75 -23.328 1 96.44 181 VAL A O 1
ATOM 1432 N N . ASN A 1 182 ? -4.875 -47.781 -24.375 1 96.19 182 ASN A N 1
ATOM 1433 C CA . ASN A 1 182 ? -3.539 -48 -23.844 1 96.19 182 ASN A CA 1
ATOM 1434 C C . ASN A 1 182 ? -2.555 -46.938 -24.312 1 96.19 182 ASN A C 1
ATOM 1436 O O . ASN A 1 182 ? -1.717 -46.469 -23.531 1 96.19 182 ASN A O 1
ATOM 1440 N N . HIS A 1 183 ? -2.725 -46.562 -25.531 1 96.12 183 HIS A N 1
ATOM 1441 C CA . HIS A 1 183 ? -1.853 -45.562 -26.109 1 96.12 183 HIS A CA 1
ATOM 1442 C C . HIS A 1 183 ? -2.041 -44.219 -25.406 1 96.12 183 HIS A C 1
ATOM 1444 O O . HIS A 1 183 ? -1.072 -43.625 -24.938 1 96.12 183 HIS A O 1
ATOM 1450 N N . ILE A 1 184 ? -3.27 -43.719 -25.281 1 95.81 184 ILE A N 1
ATOM 1451 C CA . ILE A 1 184 ? -3.578 -42.406 -24.656 1 95.81 184 ILE A CA 1
ATOM 1452 C C . ILE A 1 184 ? -3.172 -42.438 -23.188 1 95.81 184 ILE A C 1
ATOM 1454 O O . ILE A 1 184 ? -2.559 -41.5 -22.688 1 95.81 184 ILE A O 1
ATOM 1458 N N . HIS A 1 185 ? -3.486 -43.562 -22.531 1 95.75 185 HIS A N 1
ATOM 1459 C CA . HIS A 1 185 ? -3.174 -43.719 -21.109 1 95.75 185 HIS A CA 1
ATOM 1460 C C . HIS A 1 185 ? -1.667 -43.688 -20.875 1 95.75 185 HIS A C 1
ATOM 1462 O O . HIS A 1 185 ? -1.193 -43.031 -19.938 1 95.75 185 HIS A O 1
ATOM 1468 N N . ALA A 1 186 ? -0.93 -44.344 -21.703 1 95.19 186 ALA A N 1
ATOM 1469 C CA . ALA A 1 186 ? 0.525 -44.375 -21.594 1 95.19 186 ALA A CA 1
ATOM 1470 C C . ALA A 1 186 ? 1.12 -43 -21.734 1 95.19 186 ALA A C 1
ATOM 1472 O O . ALA A 1 186 ? 2.027 -42.625 -20.984 1 95.19 186 ALA A O 1
ATOM 1473 N N . ILE A 1 187 ? 0.599 -42.219 -22.672 1 94.94 187 ILE A N 1
ATOM 1474 C CA . ILE A 1 187 ? 1.06 -40.844 -22.875 1 94.94 187 ILE A CA 1
ATOM 1475 C C . ILE A 1 187 ? 0.796 -40 -21.625 1 94.94 187 ILE A C 1
ATOM 1477 O O . ILE A 1 187 ? 1.68 -39.312 -21.156 1 94.94 187 ILE A O 1
ATOM 1481 N N . LEU A 1 188 ? -0.398 -40.125 -21.094 1 96.12 188 LEU A N 1
ATOM 1482 C CA . LEU A 1 188 ? -0.77 -39.375 -19.891 1 96.12 188 LEU A CA 1
ATOM 1483 C C . LEU A 1 188 ? 0.125 -39.75 -18.719 1 96.12 188 LEU A C 1
ATOM 1485 O O . LEU A 1 188 ? 0.641 -38.875 -18.016 1 96.12 188 LEU A O 1
ATOM 1489 N N . MET A 1 189 ? 0.361 -41.031 -18.516 1 95.25 189 MET A N 1
ATOM 1490 C CA . MET A 1 189 ? 1.137 -41.531 -17.375 1 95.25 189 MET A CA 1
ATOM 1491 C C . MET A 1 189 ? 2.59 -41.094 -17.469 1 95.25 189 MET A C 1
ATOM 1493 O O . MET A 1 189 ? 3.264 -40.938 -16.453 1 95.25 189 MET A O 1
ATOM 1497 N N . ASN A 1 190 ? 3.053 -40.781 -18.656 1 94.44 190 ASN A N 1
ATOM 1498 C CA . ASN A 1 190 ? 4.43 -40.344 -18.859 1 94.44 190 ASN A CA 1
ATOM 1499 C C . ASN A 1 190 ? 4.535 -38.812 -18.797 1 94.44 190 ASN A C 1
ATOM 1501 O O . ASN A 1 190 ? 5.422 -38.281 -18.141 1 94.44 190 ASN A O 1
ATOM 1505 N N . GLU A 1 191 ? 3.59 -38.125 -19.344 1 94.81 191 GLU A N 1
ATOM 1506 C CA . GLU A 1 191 ? 3.771 -36.719 -19.594 1 94.81 191 GLU A CA 1
ATOM 1507 C C . GLU A 1 191 ? 3.17 -35.875 -18.484 1 94.81 191 GLU A C 1
ATOM 1509 O O . GLU A 1 191 ? 3.615 -34.75 -18.234 1 94.81 191 GLU A O 1
ATOM 1514 N N . LEU A 1 192 ? 2.146 -36.375 -17.844 1 95.38 192 LEU A N 1
ATOM 1515 C CA . LEU A 1 192 ? 1.546 -35.594 -16.766 1 95.38 192 LEU A CA 1
ATOM 1516 C C . LEU A 1 192 ? 2.541 -35.375 -15.633 1 95.38 192 LEU A C 1
ATOM 1518 O O . LEU A 1 192 ? 2.754 -34.25 -15.195 1 95.38 192 LEU A O 1
ATOM 1522 N N . PRO A 1 193 ? 3.189 -36.438 -15.109 1 92.94 193 PRO A N 1
ATOM 1523 C CA . PRO A 1 193 ? 4.195 -36.219 -14.062 1 92.94 193 PRO A CA 1
ATOM 1524 C C . PRO A 1 193 ? 5.352 -35.344 -14.531 1 92.94 193 PRO A C 1
ATOM 1526 O O . PRO A 1 193 ? 5.875 -34.562 -13.75 1 92.94 193 PRO A O 1
ATOM 1529 N N . THR A 1 194 ? 5.742 -35.531 -15.805 1 90.88 194 THR A N 1
ATOM 1530 C CA . THR A 1 194 ? 6.809 -34.719 -16.359 1 90.88 194 THR A CA 1
ATOM 1531 C C . THR A 1 194 ? 6.426 -33.25 -16.359 1 90.88 194 THR A C 1
ATOM 1533 O O . THR A 1 194 ? 7.23 -32.375 -15.984 1 90.88 194 THR A O 1
ATOM 1536 N N . PHE A 1 195 ? 5.211 -32.969 -16.766 1 92.38 195 PHE A N 1
ATOM 1537 C CA . PHE A 1 195 ? 4.691 -31.594 -16.719 1 92.38 195 PHE A CA 1
ATOM 1538 C C . PHE A 1 195 ? 4.766 -31.047 -15.305 1 92.38 195 PHE A C 1
ATOM 1540 O O . PHE A 1 195 ? 5.242 -29.922 -15.094 1 92.38 195 PHE A O 1
ATOM 1547 N N . TYR A 1 196 ? 4.309 -31.797 -14.367 1 92.25 196 TYR A N 1
ATOM 1548 C CA . TYR A 1 196 ? 4.305 -31.375 -12.977 1 92.25 196 TYR A CA 1
ATOM 1549 C C . TYR A 1 196 ? 5.719 -31.078 -12.492 1 92.25 196 TYR A C 1
ATOM 1551 O O . TYR A 1 196 ? 5.949 -30.078 -11.797 1 92.25 196 TYR A O 1
ATOM 1559 N N . THR A 1 197 ? 6.68 -31.859 -12.844 1 88.31 197 THR A N 1
ATOM 1560 C CA . THR A 1 197 ? 8.047 -31.734 -12.359 1 88.31 197 THR A CA 1
ATOM 1561 C C . THR A 1 197 ? 8.727 -30.516 -12.969 1 88.31 197 THR A C 1
ATOM 1563 O O . THR A 1 197 ? 9.586 -29.891 -12.336 1 88.31 197 THR A O 1
ATOM 1566 N N . ARG A 1 198 ? 8.281 -30.078 -14.148 1 85.38 198 ARG A N 1
ATOM 1567 C CA . ARG A 1 198 ? 8.922 -28.969 -14.859 1 85.38 198 ARG A CA 1
ATOM 1568 C C . ARG A 1 198 ? 8.391 -27.625 -14.367 1 85.38 198 ARG A C 1
ATOM 1570 O O . ARG A 1 198 ? 8.867 -26.578 -14.797 1 85.38 198 ARG A O 1
ATOM 1577 N N . ARG A 1 199 ? 7.477 -27.703 -13.438 1 87.88 199 ARG A N 1
ATOM 1578 C CA . ARG A 1 199 ? 6.891 -26.453 -12.938 1 87.88 199 ARG A CA 1
ATOM 1579 C C . ARG A 1 199 ? 7.957 -25.547 -12.336 1 87.88 199 ARG A C 1
ATOM 1581 O O . ARG A 1 199 ? 7.898 -24.328 -12.477 1 87.88 199 ARG A O 1
ATOM 1588 N N . GLY A 1 200 ? 8.883 -26.141 -11.609 1 83.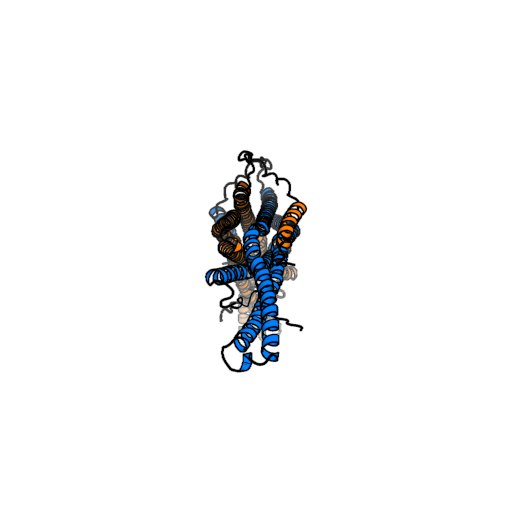44 200 GLY A N 1
ATOM 1589 C CA . GLY A 1 200 ? 9.961 -25.391 -10.992 1 83.44 200 GLY A CA 1
ATOM 1590 C C . GLY A 1 200 ? 10.82 -24.641 -11.992 1 83.44 200 GLY A C 1
ATOM 1591 O O . GLY A 1 200 ? 11.203 -23.5 -11.758 1 83.44 200 GLY A O 1
ATOM 1592 N N . GLU A 1 201 ? 11.078 -25.375 -13.07 1 82.31 201 GLU A N 1
ATOM 1593 C CA . GLU A 1 201 ? 11.875 -24.75 -14.125 1 82.31 201 GLU A CA 1
ATOM 1594 C C . GLU A 1 201 ? 11.18 -23.516 -14.703 1 82.31 201 GLU A C 1
ATOM 1596 O O . GLU A 1 201 ? 11.836 -22.562 -15.117 1 82.31 201 GLU A O 1
ATOM 1601 N N . TYR A 1 202 ? 9.938 -23.578 -14.695 1 84.19 202 TYR A N 1
ATOM 1602 C CA . TYR A 1 202 ? 9.141 -22.484 -15.25 1 84.19 202 TYR A CA 1
ATOM 1603 C C . TYR A 1 202 ? 9 -21.344 -14.25 1 84.19 202 TYR A C 1
ATOM 1605 O O . TYR A 1 202 ? 9.203 -20.172 -14.594 1 84.19 202 TYR A O 1
ATOM 1613 N N . PHE A 1 203 ? 8.797 -21.609 -13.008 1 87.81 203 PHE A N 1
ATOM 1614 C CA . PHE A 1 203 ? 8.391 -20.578 -12.062 1 87.81 203 PHE A CA 1
ATOM 1615 C C . PHE A 1 203 ? 9.602 -20.047 -11.297 1 87.81 203 PHE A C 1
ATOM 1617 O O . PHE A 1 203 ? 9.562 -18.938 -10.75 1 87.81 203 PHE A O 1
ATOM 1624 N N . HIS A 1 204 ? 10.672 -20.766 -11.219 1 84.44 204 HIS A N 1
ATOM 1625 C CA . HIS A 1 204 ? 11.852 -20.312 -10.484 1 84.44 204 HIS A CA 1
ATOM 1626 C C . HIS A 1 204 ? 12.383 -19 -11.031 1 84.44 204 HIS A C 1
ATOM 1628 O O . HIS A 1 204 ? 12.531 -18.031 -10.289 1 84.44 204 HIS A O 1
ATOM 1634 N N . PRO A 1 205 ? 12.57 -18.906 -12.289 1 82.62 205 PRO A N 1
ATOM 1635 C CA . PRO A 1 205 ? 13.039 -17.625 -12.812 1 82.62 205 PRO A CA 1
ATOM 1636 C C . PRO A 1 205 ? 12.016 -16.5 -12.641 1 82.62 205 PRO A C 1
ATOM 1638 O O . PRO A 1 205 ? 12.383 -15.336 -12.5 1 82.62 205 PRO A O 1
ATOM 1641 N N . CYS A 1 206 ? 10.734 -16.781 -12.68 1 84.5 206 CYS A N 1
ATOM 1642 C CA . CYS A 1 206 ? 9.672 -15.797 -12.477 1 84.5 206 CYS A CA 1
ATOM 1643 C C . CYS A 1 206 ? 9.781 -15.156 -11.102 1 84.5 206 CYS A C 1
ATOM 1645 O O . CYS A 1 206 ? 9.797 -13.93 -10.984 1 84.5 206 CYS A O 1
ATOM 1647 N N . LEU A 1 207 ? 9.945 -15.938 -10.109 1 84.44 207 LEU A N 1
ATOM 1648 C CA . LEU A 1 207 ? 10.008 -15.461 -8.727 1 84.44 207 LEU A CA 1
ATOM 1649 C C . LEU A 1 207 ? 11.328 -14.742 -8.461 1 84.44 207 LEU A C 1
ATOM 1651 O O . LEU A 1 207 ? 11.375 -13.781 -7.691 1 84.44 207 LEU A O 1
ATOM 1655 N N . GLN A 1 208 ? 12.328 -15.227 -9.109 1 82.81 208 GLN A N 1
ATOM 1656 C CA . GLN A 1 208 ? 13.609 -14.547 -9 1 82.81 208 GLN A CA 1
ATOM 1657 C C . GLN A 1 208 ? 13.547 -13.141 -9.586 1 82.81 208 GLN A C 1
ATOM 1659 O O . GLN A 1 208 ? 14.086 -12.195 -9.016 1 82.81 208 GLN A O 1
ATOM 1664 N N . ALA A 1 209 ? 12.93 -13.078 -10.711 1 83.19 209 ALA A N 1
ATOM 1665 C CA . ALA A 1 209 ? 12.766 -11.781 -11.359 1 83.19 209 ALA A CA 1
ATOM 1666 C C . ALA A 1 209 ? 11.969 -10.828 -10.477 1 83.19 209 ALA A C 1
ATOM 1668 O O . ALA A 1 209 ? 12.281 -9.633 -10.391 1 83.19 209 ALA A O 1
ATOM 1669 N N . LEU A 1 210 ? 11.008 -11.336 -9.852 1 84.38 210 LEU A N 1
ATOM 1670 C CA . LEU A 1 210 ? 10.195 -10.531 -8.945 1 84.38 210 LEU A CA 1
ATOM 1671 C C . LEU A 1 210 ? 11.039 -10.016 -7.777 1 84.38 210 LEU A C 1
ATOM 1673 O O . LEU A 1 210 ? 10.984 -8.828 -7.449 1 84.38 210 LEU A O 1
ATOM 1677 N N . ALA A 1 211 ? 11.766 -10.883 -7.176 1 84.38 211 ALA A N 1
ATOM 1678 C CA . ALA A 1 211 ? 12.617 -10.492 -6.055 1 84.38 211 ALA A CA 1
ATOM 1679 C C . ALA A 1 211 ? 13.625 -9.43 -6.477 1 84.38 211 ALA A C 1
ATOM 1681 O O . ALA A 1 211 ? 13.883 -8.484 -5.734 1 84.38 211 ALA A O 1
ATOM 1682 N N . ARG A 1 212 ? 14.109 -9.578 -7.629 1 83.25 212 ARG A N 1
ATOM 1683 C CA . ARG A 1 212 ? 15.078 -8.617 -8.148 1 83.25 212 ARG A CA 1
ATOM 1684 C C . ARG A 1 212 ? 14.422 -7.258 -8.375 1 83.25 212 ARG A C 1
ATOM 1686 O O . ARG A 1 212 ? 15.016 -6.219 -8.07 1 83.25 212 ARG A O 1
ATOM 1693 N N . ALA A 1 213 ? 13.336 -7.332 -8.945 1 83.38 213 ALA A N 1
ATOM 1694 C CA . ALA A 1 213 ? 12.609 -6.09 -9.18 1 83.38 213 ALA A CA 1
ATOM 1695 C C . ALA A 1 213 ? 12.312 -5.371 -7.871 1 83.38 213 ALA A C 1
ATOM 1697 O O . ALA A 1 213 ? 12.398 -4.141 -7.793 1 83.38 213 ALA A O 1
ATOM 1698 N N . GLN A 1 214 ? 11.906 -6.098 -6.883 1 84.12 214 GLN A N 1
ATOM 1699 C CA . GLN A 1 214 ? 11.641 -5.512 -5.574 1 84.12 214 GLN A CA 1
ATOM 1700 C C . GLN A 1 214 ? 12.898 -4.891 -4.98 1 84.12 214 GLN A C 1
ATOM 1702 O O . GLN A 1 214 ? 12.852 -3.783 -4.438 1 84.12 214 GLN A O 1
ATOM 1707 N N . LEU A 1 215 ? 13.961 -5.598 -5.125 1 83.81 215 LEU A N 1
ATOM 1708 C CA . LEU A 1 215 ? 15.227 -5.074 -4.637 1 83.81 215 LEU A CA 1
ATOM 1709 C C . LEU A 1 215 ? 15.578 -3.762 -5.332 1 83.81 215 LEU A C 1
ATOM 1711 O O . LEU A 1 215 ? 15.992 -2.801 -4.68 1 83.81 215 LEU A O 1
ATOM 1715 N N . GLU A 1 216 ? 15.422 -3.738 -6.598 1 82.81 216 GLU A N 1
ATOM 1716 C CA . GLU A 1 216 ? 15.703 -2.527 -7.367 1 82.81 216 GLU A CA 1
ATOM 1717 C C . GLU A 1 216 ? 14.797 -1.378 -6.934 1 82.81 216 GLU A C 1
ATOM 1719 O O . GLU A 1 216 ? 15.25 -0.238 -6.809 1 82.81 216 GLU A O 1
ATOM 1724 N N . TYR A 1 217 ? 13.633 -1.667 -6.754 1 84.69 217 TYR A N 1
ATOM 1725 C CA . TYR A 1 217 ? 12.664 -0.665 -6.324 1 84.69 217 TYR A CA 1
ATOM 1726 C C . TYR A 1 217 ? 13.055 -0.074 -4.973 1 84.69 217 TYR A C 1
ATOM 1728 O O . TYR A 1 217 ? 13.133 1.147 -4.82 1 84.69 217 TYR A O 1
ATOM 1736 N N . TYR A 1 218 ? 13.32 -0.884 -4.02 1 86.31 218 TYR A N 1
ATOM 1737 C CA . TYR A 1 218 ? 13.664 -0.418 -2.682 1 86.31 218 TYR A CA 1
ATOM 1738 C C . TYR A 1 218 ? 15.008 0.308 -2.688 1 86.31 218 TYR A C 1
ATOM 1740 O O . TYR A 1 218 ? 15.195 1.277 -1.949 1 86.31 218 TYR A O 1
ATOM 1748 N N . GLY A 1 219 ? 15.852 -0.212 -3.482 1 85.5 219 GLY A N 1
ATOM 1749 C CA . GLY A 1 219 ? 17.125 0.48 -3.637 1 85.5 219 GLY A CA 1
ATOM 1750 C C . GLY A 1 219 ? 16.969 1.888 -4.184 1 85.5 219 GLY A C 1
ATOM 1751 O O . GLY A 1 219 ? 17.594 2.822 -3.682 1 85.5 219 GLY A O 1
ATOM 1752 N N . GLU A 1 220 ? 16.188 1.98 -5.152 1 84.69 220 GLU A N 1
ATOM 1753 C CA . GLU A 1 220 ? 15.922 3.293 -5.738 1 84.69 220 GLU A CA 1
ATOM 1754 C C . GLU A 1 220 ? 15.25 4.219 -4.734 1 84.69 220 GLU A C 1
ATOM 1756 O O . GLU A 1 220 ? 15.594 5.402 -4.641 1 84.69 220 GLU A O 1
ATOM 1761 N N . MET A 1 221 ? 14.344 3.738 -3.941 1 85.12 221 MET A N 1
ATOM 1762 C CA . MET A 1 221 ? 13.672 4.527 -2.912 1 85.12 221 MET A CA 1
ATOM 1763 C C . MET A 1 221 ? 14.672 5.016 -1.867 1 85.12 221 MET A C 1
ATOM 1765 O O . MET A 1 221 ? 14.617 6.172 -1.444 1 85.12 221 MET A O 1
ATOM 1769 N N . THR A 1 222 ? 15.5 4.152 -1.507 1 85.62 222 THR A N 1
ATOM 1770 C CA . THR A 1 222 ? 16.516 4.512 -0.53 1 85.62 222 THR A CA 1
ATOM 1771 C C . THR A 1 222 ? 17.391 5.648 -1.052 1 85.62 222 THR A C 1
ATOM 1773 O O . THR A 1 222 ? 17.672 6.609 -0.329 1 85.62 222 THR A O 1
ATOM 1776 N N . ARG A 1 223 ? 17.766 5.527 -2.238 1 86.75 223 ARG A N 1
ATOM 1777 C CA . ARG A 1 223 ? 18.578 6.559 -2.857 1 86.75 223 ARG A CA 1
ATOM 1778 C C . ARG A 1 223 ? 17.844 7.895 -2.898 1 86.75 223 ARG A C 1
ATOM 1780 O O . ARG A 1 223 ? 18.406 8.93 -2.525 1 86.75 223 ARG A O 1
ATOM 1787 N N . LEU A 1 224 ? 16.672 7.902 -3.299 1 83.56 224 LEU A N 1
ATOM 1788 C CA . LEU A 1 224 ? 15.883 9.117 -3.473 1 83.56 224 LEU A CA 1
ATOM 1789 C C . LEU A 1 224 ? 15.602 9.781 -2.129 1 83.56 224 LEU A C 1
ATOM 1791 O O . LEU A 1 224 ? 15.711 11.008 -2.004 1 83.56 224 LEU A O 1
ATOM 1795 N N . PHE A 1 225 ? 15.312 9.047 -1.099 1 85.25 225 PHE A N 1
ATOM 1796 C CA . PHE A 1 225 ? 14.984 9.625 0.199 1 85.25 225 PHE A CA 1
ATOM 1797 C C . PHE A 1 225 ? 16.25 10.102 0.911 1 85.25 225 PHE A C 1
ATOM 1799 O O . PHE A 1 225 ? 16.188 11.008 1.746 1 85.25 225 PHE A O 1
ATOM 1806 N N . THR A 1 226 ? 17.359 9.43 0.577 1 84.19 226 THR A N 1
ATOM 1807 C CA . THR A 1 226 ? 18.625 9.969 1.049 1 84.19 226 THR A CA 1
ATOM 1808 C C . THR A 1 226 ? 18.844 11.391 0.535 1 84.19 226 THR A C 1
ATOM 1810 O O . THR A 1 226 ? 19.281 12.266 1.282 1 84.19 226 THR A O 1
ATOM 1813 N N . TYR A 1 227 ? 18.406 11.625 -0.641 1 80 227 TYR A N 1
ATOM 1814 C CA . TYR A 1 227 ? 18.516 12.945 -1.255 1 80 227 TYR A CA 1
ATOM 1815 C C . TYR A 1 227 ? 17.609 13.953 -0.552 1 80 227 TYR A C 1
ATOM 1817 O O . TYR A 1 227 ? 18.016 15.094 -0.307 1 80 227 TYR A O 1
ATOM 1825 N N . VAL A 1 228 ? 16.438 13.602 -0.196 1 77.75 228 VAL A N 1
ATOM 1826 C CA . VAL A 1 228 ? 15.484 14.484 0.478 1 77.75 228 VAL A CA 1
ATOM 1827 C C . VAL A 1 228 ? 16.094 14.977 1.792 1 77.75 228 VAL A C 1
ATOM 1829 O O . VAL A 1 228 ? 16 16.172 2.109 1 77.75 228 VAL A O 1
ATOM 1832 N N . LEU A 1 229 ? 16.688 14.102 2.553 1 78.44 229 LEU A N 1
ATOM 1833 C CA . LEU A 1 229 ? 17.188 14.438 3.885 1 78.44 229 LEU A CA 1
ATOM 1834 C C . LEU A 1 229 ? 18.484 15.211 3.801 1 78.44 229 LEU A C 1
ATOM 1836 O O . LEU A 1 229 ? 18.797 16.016 4.684 1 78.44 229 LEU A O 1
ATOM 1840 N N . GLN A 1 230 ? 19.297 14.945 2.805 1 74.38 230 GLN A N 1
ATOM 1841 C CA . GLN A 1 230 ? 20.547 15.695 2.617 1 74.38 230 GLN A CA 1
ATOM 1842 C C . GLN A 1 230 ? 20.266 17.141 2.238 1 74.38 230 GLN A C 1
ATOM 1844 O O . GLN A 1 230 ? 20.938 18.062 2.713 1 74.38 230 GLN A O 1
ATOM 1849 N N . CYS A 1 231 ? 19.297 17.359 1.487 1 65.94 231 CYS A N 1
ATOM 1850 C CA . CYS A 1 231 ? 18.953 18.703 1.049 1 65.94 231 CYS A CA 1
ATOM 1851 C C . CYS A 1 231 ? 18.281 19.484 2.17 1 65.94 231 CYS A C 1
ATOM 1853 O O . CYS A 1 231 ? 18.484 20.688 2.307 1 65.94 231 CYS A O 1
ATOM 1855 N N . SER A 1 232 ? 17.5 18.812 2.994 1 61.66 232 SER A N 1
ATOM 1856 C CA . SER A 1 232 ? 16.781 19.484 4.074 1 61.66 232 SER A CA 1
ATOM 1857 C C . SER A 1 232 ? 17.719 19.828 5.23 1 61.66 232 SER A C 1
ATOM 1859 O O . SER A 1 232 ? 17.484 20.797 5.949 1 61.66 232 SER A O 1
ATOM 1861 N N . THR A 1 233 ? 18.703 18.984 5.562 1 54.44 233 THR A N 1
ATOM 1862 C CA . THR A 1 233 ? 19.641 19.25 6.645 1 54.44 233 THR A CA 1
ATOM 1863 C C . THR A 1 233 ? 20.641 20.328 6.238 1 54.44 233 THR A C 1
ATOM 1865 O O . THR A 1 233 ? 21.234 20.984 7.094 1 54.44 233 THR A O 1
ATOM 1868 N N . SER A 1 234 ? 21.016 20.391 4.953 1 46.47 234 SER A N 1
ATOM 1869 C CA . SER A 1 234 ? 21.969 21.438 4.594 1 46.47 234 SER A CA 1
ATOM 1870 C C . SER A 1 234 ? 21.469 22.812 5.012 1 46.47 234 SER A C 1
ATOM 1872 O O . SER A 1 234 ? 22.25 23.766 5.074 1 46.47 234 SER A O 1
ATOM 1874 N N . TYR A 1 235 ? 20.203 23.016 5.105 1 37.75 235 TYR A N 1
ATOM 1875 C CA . TYR A 1 235 ? 19.844 24.391 5.461 1 37.75 235 TYR A CA 1
ATOM 1876 C C . TYR A 1 235 ? 19.984 24.609 6.961 1 37.75 235 TYR A C 1
ATOM 1878 O O . TYR A 1 235 ? 19.766 25.719 7.453 1 37.75 235 TYR A O 1
ATOM 1886 N N . VAL A 1 236 ? 19.969 23.594 7.781 1 35.84 236 VAL A N 1
ATOM 1887 C CA . VAL A 1 236 ? 20.406 24.016 9.109 1 35.84 236 VAL A CA 1
ATOM 1888 C C . VAL A 1 236 ? 21.875 24.422 9.078 1 35.84 236 VAL A C 1
ATOM 1890 O O . VAL A 1 236 ? 22.672 23.781 8.391 1 35.84 236 VAL A O 1
ATOM 1893 N N . GLY A 1 237 ? 22.375 25.562 9.477 1 32.12 237 GLY A N 1
ATOM 1894 C CA . GLY A 1 237 ? 23.672 26.203 9.594 1 32.12 237 GLY A CA 1
ATOM 1895 C C . GLY A 1 237 ? 24.812 25.219 9.766 1 32.12 237 GLY A C 1
ATOM 1896 O O . GLY A 1 237 ? 25.906 25.594 10.188 1 32.12 237 GLY A O 1
ATOM 1897 N N . THR A 1 238 ? 24.594 24 10.117 1 31.33 238 THR A N 1
ATOM 1898 C CA . THR A 1 238 ? 25.922 23.406 10.297 1 31.33 238 THR A CA 1
ATOM 1899 C C . THR A 1 238 ? 26.641 23.266 8.953 1 31.33 238 THR A C 1
ATOM 1901 O O . THR A 1 238 ? 26 23.266 7.902 1 31.33 238 THR A O 1
ATOM 1904 N N . SER A 1 239 ? 28.062 23.375 8.922 1 27.78 239 SER A N 1
ATOM 1905 C CA . SER A 1 239 ? 29.156 23.406 7.961 1 27.78 239 SER A CA 1
ATOM 1906 C C . SER A 1 239 ? 29.016 22.281 6.934 1 27.78 239 SER A C 1
ATOM 1908 O O . SER A 1 239 ? 28.484 21.219 7.238 1 27.78 239 SER A O 1
ATOM 1910 N N . PRO A 1 240 ? 29.344 22.625 5.582 1 27.42 240 PRO A N 1
ATOM 1911 C CA . PRO A 1 240 ? 29.391 21.875 4.332 1 27.42 240 PRO A CA 1
ATOM 1912 C C . PRO A 1 240 ? 30.016 20.484 4.512 1 27.42 240 PRO A C 1
ATOM 1914 O O . PRO A 1 240 ? 29.953 19.656 3.604 1 27.42 240 PRO A O 1
ATOM 1917 N N . LYS A 1 241 ? 31.281 20.531 5.219 1 28.44 241 LYS A N 1
ATOM 1918 C CA . LYS A 1 241 ? 32.344 19.609 4.848 1 28.44 241 LYS A CA 1
ATOM 1919 C C . LYS A 1 241 ? 31.922 18.156 5.047 1 28.44 241 LYS A C 1
ATOM 1921 O O . LYS A 1 241 ? 32.719 17.234 4.902 1 28.44 241 LYS A O 1
ATOM 1926 N N . SER A 1 242 ? 31.156 17.672 6.004 1 28.39 242 SER A N 1
ATOM 1927 C CA . SER A 1 242 ? 31.531 16.266 6.152 1 28.39 242 SER A CA 1
ATOM 1928 C C . SER A 1 242 ? 31.125 15.461 4.926 1 28.39 242 SER A C 1
ATOM 1930 O O . SER A 1 242 ? 29.938 15.383 4.586 1 28.39 242 SER A O 1
ATOM 1932 N N . LYS A 1 243 ? 31.875 15.391 3.906 1 26.52 243 LYS A N 1
ATOM 1933 C CA . LYS A 1 243 ? 32.031 14.516 2.746 1 26.52 243 LYS A CA 1
ATOM 1934 C C . LYS A 1 243 ? 31.469 13.125 3.031 1 26.52 243 LYS A C 1
ATOM 1936 O O . LYS A 1 243 ? 31.922 12.453 3.961 1 26.52 243 LYS A O 1
ATOM 1941 N N . TYR A 1 244 ? 30.188 12.844 2.801 1 27.16 244 TYR A N 1
ATOM 1942 C CA . TYR A 1 244 ? 29.703 11.469 2.812 1 27.16 244 TYR A CA 1
ATOM 1943 C C . TYR A 1 244 ? 30.641 10.555 2.037 1 27.16 244 TYR A C 1
ATOM 1945 O O . TYR A 1 244 ? 30.75 10.672 0.814 1 27.16 244 TYR A O 1
ATOM 1953 N N . THR A 1 245 ? 31.906 10.375 2.486 1 26.78 245 THR A N 1
ATOM 1954 C CA . THR A 1 245 ? 32.688 9.281 1.947 1 26.78 245 THR A CA 1
ATOM 1955 C C . THR A 1 245 ? 31.828 8.07 1.645 1 26.78 245 THR A C 1
ATOM 1957 O O . THR A 1 245 ? 30.734 7.922 2.213 1 26.78 245 THR A O 1
ATOM 1960 N N . GLY A 1 246 ? 32.094 7.227 0.684 1 28.23 246 GLY A N 1
ATOM 1961 C CA . GLY A 1 246 ? 31.672 6.027 -0.028 1 28.23 246 GLY A CA 1
ATOM 1962 C C . GLY A 1 246 ? 31.016 4.996 0.869 1 28.23 246 GLY A C 1
ATOM 1963 O O . GLY A 1 246 ? 30.703 3.885 0.43 1 28.23 246 GLY A O 1
ATOM 1964 N N . THR A 1 247 ? 31.625 4.867 2.133 1 28.05 247 THR A N 1
ATOM 1965 C CA . THR A 1 247 ? 31.281 3.682 2.91 1 28.05 247 THR A CA 1
ATOM 1966 C C . THR A 1 247 ? 29.781 3.635 3.188 1 28.05 247 THR A C 1
ATOM 1968 O O . THR A 1 247 ? 29.094 4.652 3.086 1 28.05 247 THR A O 1
ATOM 1971 N N . SER A 1 248 ? 29.297 2.553 3.848 1 29.92 248 SER A N 1
ATOM 1972 C CA . SER A 1 248 ? 27.938 2.229 4.27 1 29.92 248 SER A CA 1
ATOM 1973 C C . SER A 1 248 ? 27.25 3.428 4.922 1 29.92 248 SER A C 1
ATOM 1975 O O . SER A 1 248 ? 27.812 4.055 5.824 1 29.92 248 SER A O 1
ATOM 1977 N N . PRO A 1 249 ? 26.594 4.348 4.172 1 33 249 PRO A N 1
ATOM 1978 C CA . PRO A 1 249 ? 26.047 5.512 4.863 1 33 249 PRO A CA 1
ATOM 1979 C C . PRO A 1 249 ? 25.797 5.258 6.348 1 33 249 PRO A C 1
ATOM 1981 O O . PRO A 1 249 ? 25.047 4.355 6.707 1 33 249 PRO A O 1
ATOM 1984 N N . SER A 1 250 ? 26.828 5.297 7.109 1 31.31 250 SER A N 1
ATOM 1985 C CA . SER A 1 250 ? 26.703 5.297 8.562 1 31.31 250 SER A CA 1
ATOM 1986 C C . SER A 1 250 ? 25.469 6.078 9.016 1 31.31 250 SER A C 1
ATOM 1988 O O . SER A 1 250 ? 25.234 7.199 8.555 1 31.31 250 SER A O 1
ATOM 1990 N N . VAL A 1 251 ? 24.25 5.457 9.273 1 34.84 251 VAL A N 1
ATOM 1991 C CA . VAL A 1 251 ? 23.109 5.922 10.062 1 34.84 251 VAL A CA 1
ATOM 1992 C C . VAL A 1 251 ? 23.562 7.043 11 1 34.84 251 VAL A C 1
ATOM 1994 O O . VAL A 1 251 ? 24.328 6.812 11.93 1 34.84 251 VAL A O 1
ATOM 1997 N N . SER A 1 252 ? 24.141 8.062 10.469 1 35.34 252 SER A N 1
ATOM 1998 C CA . SER A 1 252 ? 24.422 9.133 11.422 1 35.34 252 SER A CA 1
ATOM 1999 C C . SER A 1 252 ? 23.625 8.945 12.711 1 35.34 252 SER A C 1
ATOM 2001 O O . SER A 1 252 ? 22.516 8.414 12.688 1 35.34 252 SER A O 1
ATOM 2003 N N . PRO A 1 253 ? 24.188 9.016 13.859 1 35.03 253 PRO A N 1
ATOM 2004 C CA . PRO A 1 253 ? 23.484 8.773 15.117 1 35.03 253 PRO A CA 1
ATOM 2005 C C . PRO A 1 253 ? 22.031 9.273 15.086 1 35.03 253 PRO A C 1
ATOM 2007 O O . PRO A 1 253 ? 21.766 10.344 14.539 1 35.03 253 PRO A O 1
ATOM 2010 N N . ARG A 1 254 ? 20.938 8.383 15.031 1 39.84 254 ARG A N 1
ATOM 2011 C CA . ARG A 1 254 ? 19.516 8.445 15.344 1 39.84 254 ARG A CA 1
ATOM 2012 C C . ARG A 1 254 ? 19.203 9.672 16.203 1 39.84 254 ARG A C 1
ATOM 2014 O O . ARG A 1 254 ? 19.625 9.758 17.359 1 39.84 254 ARG A O 1
ATOM 2021 N N . LYS A 1 255 ? 19.422 10.766 15.727 1 46 255 LYS A N 1
ATOM 2022 C CA . LYS A 1 255 ? 18.703 11.609 16.688 1 46 255 LYS A CA 1
ATOM 2023 C C . LYS A 1 255 ? 17.531 10.867 17.312 1 46 255 LYS A C 1
ATOM 2025 O O . LYS A 1 255 ? 16.672 10.352 16.594 1 46 255 LYS A O 1
ATOM 2030 N N . SER A 1 256 ? 17.688 10.281 18.469 1 52.19 256 SER A N 1
ATOM 2031 C CA . SER A 1 256 ? 16.812 9.422 19.266 1 52.19 256 SER A CA 1
ATOM 2032 C C . SER A 1 256 ? 15.375 9.953 19.25 1 52.19 256 SER A C 1
ATOM 2034 O O . SER A 1 256 ? 15.148 11.133 18.984 1 52.19 256 SER A O 1
ATOM 2036 N N . GLU A 1 257 ? 14.445 8.992 18.891 1 60.31 257 GLU A N 1
ATOM 2037 C CA . GLU A 1 257 ? 13.039 9.273 19.172 1 60.31 257 GLU A CA 1
ATOM 2038 C C . GLU A 1 257 ? 12.891 10.289 20.297 1 60.31 257 GLU A C 1
ATOM 2040 O O . GLU A 1 257 ? 12.055 11.188 20.219 1 60.31 257 GLU A O 1
ATOM 2045 N N . ALA A 1 258 ? 13.898 10.172 21.078 1 62.38 258 ALA A N 1
ATOM 2046 C CA . ALA A 1 258 ? 13.82 11.016 22.266 1 62.38 258 ALA A CA 1
ATOM 2047 C C . ALA A 1 258 ? 14.172 12.469 21.922 1 62.38 258 ALA A C 1
ATOM 2049 O O . ALA A 1 258 ? 13.516 13.398 22.406 1 62.38 258 ALA A O 1
ATOM 2050 N N . GLU A 1 259 ? 15.148 12.602 21.062 1 64.25 259 GLU A N 1
ATOM 2051 C CA . GLU A 1 259 ? 15.555 13.953 20.688 1 64.25 259 GLU A CA 1
ATOM 2052 C C . GLU A 1 259 ? 14.477 14.656 19.875 1 64.25 259 GLU A C 1
ATOM 2054 O O . GLU A 1 259 ? 14.219 15.844 20.062 1 64.25 259 GLU A O 1
ATOM 2059 N N . PHE A 1 260 ? 13.891 13.922 19.062 1 64.69 260 PHE A N 1
ATOM 2060 C CA . PHE A 1 260 ? 12.789 14.461 18.281 1 64.69 260 PHE A CA 1
ATOM 2061 C C . PHE A 1 260 ? 11.641 14.898 19.188 1 64.69 260 PHE A C 1
ATOM 2063 O O . PHE A 1 260 ? 11.133 16.016 19.062 1 64.69 260 PHE A O 1
ATOM 2070 N N . GLN A 1 261 ? 11.336 14.023 20.078 1 69.88 261 GLN A N 1
ATOM 2071 C CA . GLN A 1 261 ? 10.234 14.336 20.984 1 69.88 261 GLN A CA 1
ATOM 2072 C C . GLN A 1 261 ? 10.555 15.555 21.844 1 69.88 261 GLN A C 1
ATOM 2074 O O . GLN A 1 261 ? 9.68 16.375 22.094 1 69.88 261 GLN A O 1
ATOM 2079 N N . ASP A 1 262 ? 11.812 15.633 22.172 1 73.56 262 ASP A N 1
ATOM 2080 C CA . ASP A 1 262 ? 12.234 16.781 22.953 1 73.56 262 ASP A CA 1
ATOM 2081 C C . ASP A 1 262 ? 12.141 18.078 22.156 1 73.56 262 ASP A C 1
ATOM 2083 O O . ASP A 1 262 ? 11.695 19.109 22.672 1 73.56 262 ASP A O 1
ATOM 2087 N N . ASN A 1 263 ? 12.539 17.938 20.906 1 70.88 263 ASN A N 1
ATOM 2088 C CA . ASN A 1 263 ? 12.484 19.109 20.031 1 70.88 263 ASN A CA 1
ATOM 2089 C C . ASN A 1 263 ? 11.047 19.562 19.797 1 70.88 263 ASN A C 1
ATOM 2091 O O . ASN A 1 263 ? 10.75 20.766 19.891 1 70.88 263 ASN A O 1
ATOM 2095 N N . ILE A 1 264 ? 10.172 18.688 19.625 1 70.44 264 ILE A N 1
ATOM 2096 C CA . ILE A 1 264 ? 8.766 19.031 19.391 1 70.44 264 ILE A CA 1
ATOM 2097 C C . ILE A 1 264 ? 8.156 19.609 20.672 1 70.44 264 ILE A C 1
ATOM 2099 O O . ILE A 1 264 ? 7.41 20.578 20.625 1 70.44 264 ILE A O 1
ATOM 2103 N N . SER A 1 265 ? 8.594 18.969 21.734 1 73.44 265 SER A N 1
ATOM 2104 C CA . SER A 1 265 ? 8.07 19.438 23.016 1 73.44 265 SER A CA 1
ATOM 2105 C C . SER A 1 265 ? 8.477 20.891 23.281 1 73.44 265 SER A C 1
ATOM 2107 O O . SER A 1 265 ? 7.68 21.688 23.797 1 73.44 265 SER A O 1
ATOM 2109 N N . LYS A 1 266 ? 9.672 21.219 22.938 1 74.25 266 LYS A N 1
ATOM 2110 C CA . LYS A 1 266 ? 10.148 22.594 23.125 1 74.25 266 LYS A CA 1
ATOM 2111 C C . LYS A 1 266 ? 9.359 23.562 22.25 1 74.25 266 LYS A C 1
ATOM 2113 O O . LYS A 1 266 ? 9.016 24.672 22.688 1 74.25 266 LYS A O 1
ATOM 2118 N N . LYS A 1 267 ? 9.125 23.141 21.094 1 73.62 267 LYS A N 1
ATOM 2119 C CA . LYS A 1 267 ? 8.398 24 20.172 1 73.62 267 LYS A CA 1
ATOM 2120 C C . LYS A 1 267 ? 6.941 24.172 20.609 1 73.62 267 LYS A C 1
ATOM 2122 O O . LYS A 1 267 ? 6.375 25.266 20.484 1 73.62 267 LYS A O 1
ATOM 2127 N N . ILE A 1 268 ? 6.453 23.141 21.219 1 71.44 268 ILE A N 1
ATOM 2128 C CA . ILE A 1 268 ? 5.102 23.188 21.766 1 71.44 268 ILE A CA 1
ATOM 2129 C C . ILE A 1 268 ? 5.055 24.172 22.938 1 71.44 268 ILE A C 1
ATOM 2131 O O . ILE A 1 268 ? 4.09 24.922 23.094 1 71.44 268 ILE A O 1
ATOM 2135 N N . SER A 1 269 ? 6.145 24.109 23.656 1 71.56 269 SER A N 1
ATOM 2136 C CA . SER A 1 269 ? 6.199 24.984 24.828 1 71.56 269 SER A CA 1
ATOM 2137 C C . SER A 1 269 ? 6.137 26.453 24.406 1 71.56 269 SER A C 1
ATOM 2139 O O . SER A 1 269 ? 5.492 27.266 25.078 1 71.56 269 SER A O 1
ATOM 2141 N N . ALA A 1 270 ? 6.75 26.75 23.281 1 71.12 270 ALA A N 1
ATOM 2142 C CA . ALA A 1 270 ? 6.727 28.125 22.781 1 71.12 270 ALA A CA 1
ATOM 2143 C C . ALA A 1 270 ? 5.324 28.531 22.344 1 71.12 270 ALA A C 1
ATOM 2145 O O . ALA A 1 270 ? 4.91 29.672 22.531 1 71.12 270 ALA A O 1
ATOM 2146 N N . ILE A 1 271 ? 4.613 27.625 21.875 1 75.06 271 ILE A N 1
ATOM 2147 C CA . ILE A 1 271 ? 3.244 27.875 21.438 1 75.06 271 ILE A CA 1
ATOM 2148 C C . ILE A 1 271 ? 2.338 28.016 22.656 1 75.06 271 ILE A C 1
ATOM 2150 O O . ILE A 1 271 ? 1.479 28.891 22.703 1 75.06 271 ILE A O 1
ATOM 2154 N N . LYS A 1 272 ? 2.656 27.25 23.641 1 74 272 LYS A N 1
ATOM 2155 C CA . LYS A 1 272 ? 1.834 27.234 24.859 1 74 272 LYS A CA 1
ATOM 2156 C C . LYS A 1 272 ? 1.99 28.531 25.641 1 74 272 LYS A C 1
ATOM 2158 O O . LYS A 1 272 ? 1.144 28.859 26.469 1 74 272 LYS A O 1
ATOM 2163 N N . CYS A 1 273 ? 3.092 29.266 25.312 1 75.38 273 CYS A N 1
ATOM 2164 C CA . CYS A 1 273 ? 3.33 30.531 26 1 75.38 273 CYS A CA 1
ATOM 2165 C C . CYS A 1 273 ? 2.379 31.609 25.484 1 75.38 273 CYS A C 1
ATOM 2167 O O . CYS A 1 273 ? 2.215 32.656 26.141 1 75.38 273 CYS A O 1
ATOM 2169 N N . LEU A 1 274 ? 1.788 31.266 24.406 1 74 274 LEU A N 1
ATOM 2170 C CA . LEU A 1 274 ? 0.837 32.219 23.891 1 74 274 LEU A CA 1
ATOM 2171 C C . LEU A 1 274 ? -0.46 32.219 24.688 1 74 274 LEU A C 1
ATOM 2173 O O . LEU A 1 274 ? -0.969 31.141 25.031 1 74 274 LEU A O 1
ATOM 2177 N N . SER A 1 275 ? -0.964 33.375 25.094 1 74.06 275 SER A N 1
ATOM 2178 C CA . SER A 1 275 ? -2.166 33.5 25.922 1 74.06 275 SER A CA 1
ATOM 2179 C C . SER A 1 275 ? -3.398 33 25.172 1 74.06 275 SER A C 1
ATOM 2181 O O . SER A 1 275 ? -4.363 32.531 25.797 1 74.06 275 SER A O 1
ATOM 2183 N N . ILE A 1 276 ? -3.336 32.969 23.906 1 81.88 276 ILE A N 1
ATOM 2184 C CA . ILE A 1 276 ? -4.512 32.625 23.109 1 81.88 276 ILE A CA 1
ATOM 2185 C C . ILE A 1 276 ? -4.703 31.125 23.078 1 81.88 276 ILE A C 1
ATOM 2187 O O . ILE A 1 276 ? -5.719 30.625 22.562 1 81.88 276 ILE A O 1
ATOM 2191 N N . VAL A 1 277 ? -3.705 30.469 23.547 1 77.44 277 VAL A N 1
ATOM 2192 C CA . VAL A 1 277 ? -3.822 29.016 23.516 1 77.44 277 VAL A CA 1
ATOM 2193 C C . VAL A 1 277 ? -3.928 28.484 24.953 1 77.44 277 VAL A C 1
ATOM 2195 O O . VAL A 1 277 ? -3.518 27.359 25.234 1 77.44 277 VAL A O 1
ATOM 2198 N N . LYS A 1 278 ? -4.227 29.281 26 1 69.06 278 LYS A N 1
ATOM 2199 C CA . LYS A 1 278 ? -4.43 28.891 27.391 1 69.06 278 LYS A CA 1
ATOM 2200 C C . LYS A 1 278 ? -5.914 28.75 27.703 1 69.06 278 LYS A C 1
ATOM 2202 O O . LYS A 1 278 ? -6.754 29.422 27.109 1 69.06 278 LYS A O 1
ATOM 2207 N N . MET B 1 1 ? -24 20.188 25.25 1 29 1 MET B N 1
ATOM 2208 C CA . MET B 1 1 ? -23.844 20.344 23.797 1 29 1 MET B CA 1
ATOM 2209 C C . MET B 1 1 ? -23.125 19.141 23.203 1 29 1 MET B C 1
ATOM 2211 O O . MET B 1 1 ? -22.047 18.781 23.672 1 29 1 MET B O 1
ATOM 2215 N N . ALA B 1 2 ? -23.578 18.094 22.672 1 32.62 2 ALA B N 1
ATOM 2216 C CA . ALA B 1 2 ? -23.219 16.719 22.344 1 32.62 2 ALA B CA 1
ATOM 2217 C C . ALA B 1 2 ? -22.109 16.688 21.281 1 32.62 2 ALA B C 1
ATOM 2219 O O . ALA B 1 2 ? -22.141 17.453 20.312 1 32.62 2 ALA B O 1
ATOM 2220 N N . TRP B 1 3 ? -20.812 16.266 21.484 1 35.44 3 TRP B N 1
ATOM 2221 C CA . TRP B 1 3 ? -19.547 16.188 20.75 1 35.44 3 TRP B CA 1
ATOM 2222 C C . TRP B 1 3 ? -19.719 15.328 19.5 1 35.44 3 TRP B C 1
ATOM 2224 O O . TRP B 1 3 ? -20.141 14.18 19.578 1 35.44 3 TRP B O 1
ATOM 2234 N N . ASN B 1 4 ? -20.234 15.562 18.328 1 41.88 4 ASN B N 1
ATOM 2235 C CA . ASN B 1 4 ? -20.328 14.812 17.078 1 41.88 4 ASN B CA 1
ATOM 2236 C C . ASN B 1 4 ? -18.953 14.477 16.531 1 41.88 4 ASN B C 1
ATOM 2238 O O . ASN B 1 4 ? -18.141 15.375 16.297 1 41.88 4 ASN B O 1
ATOM 2242 N N . PRO B 1 5 ? -18.266 13.398 16.406 1 42.94 5 PRO B N 1
ATOM 2243 C CA . PRO B 1 5 ? -16.984 12.75 16.094 1 42.94 5 PRO B CA 1
ATOM 2244 C C . PRO B 1 5 ? -16.453 13.148 14.719 1 42.94 5 PRO B C 1
ATOM 2246 O O . PRO B 1 5 ? -15.289 12.859 14.398 1 42.94 5 PRO B O 1
ATOM 2249 N N . LEU B 1 6 ? -17.141 13.086 13.711 1 48.91 6 LEU B N 1
ATOM 2250 C CA . LEU B 1 6 ? -16.516 13.602 12.492 1 48.91 6 LEU B CA 1
ATOM 2251 C C . LEU B 1 6 ? -16.078 15.055 12.672 1 48.91 6 LEU B C 1
ATOM 2253 O O . LEU B 1 6 ? -16.922 15.961 12.688 1 48.91 6 LEU B O 1
ATOM 2257 N N . ARG B 1 7 ? -15.203 15.469 13.539 1 54.41 7 ARG B N 1
ATOM 2258 C CA . ARG B 1 7 ? -14.766 16.594 14.367 1 54.41 7 ARG B CA 1
ATOM 2259 C C . ARG B 1 7 ? -14.602 17.859 13.539 1 54.41 7 ARG B C 1
ATOM 2261 O O . ARG B 1 7 ? -13.758 17.922 12.648 1 54.41 7 ARG B O 1
ATOM 2268 N N . LYS B 1 8 ? -15.508 18.797 13.445 1 69.06 8 LYS B N 1
ATOM 2269 C CA . LYS B 1 8 ? -15.758 20.125 12.883 1 69.06 8 LYS B CA 1
ATOM 2270 C C . LYS B 1 8 ? -14.625 21.078 13.219 1 69.06 8 LYS B C 1
ATOM 2272 O O . LYS B 1 8 ? -13.945 20.922 14.234 1 69.06 8 LYS B O 1
ATOM 2277 N N . ASN B 1 9 ? -14.172 21.781 12.289 1 84.44 9 ASN B N 1
ATOM 2278 C CA . ASN B 1 9 ? -13.242 22.891 12.445 1 84.44 9 ASN B CA 1
ATOM 2279 C C . ASN B 1 9 ? -13.695 23.844 13.547 1 84.44 9 ASN B C 1
ATOM 2281 O O . ASN B 1 9 ? -14.891 23.938 13.844 1 84.44 9 ASN B O 1
ATOM 2285 N N . TYR B 1 10 ? -12.867 24.297 14.375 1 91.75 10 TYR B N 1
ATOM 2286 C CA . TYR B 1 10 ? -13.164 25.219 15.469 1 91.75 10 TYR B CA 1
ATOM 2287 C C . TYR B 1 10 ? -13.32 26.641 14.953 1 91.75 10 TYR B C 1
ATOM 2289 O O . TYR B 1 10 ? -14.188 27.391 15.414 1 91.75 10 TYR B O 1
ATOM 2297 N N . LEU B 1 11 ? -12.5 26.938 13.969 1 94.38 11 LEU B N 1
ATOM 2298 C CA . LEU B 1 11 ? -12.539 28.281 13.422 1 94.38 11 LEU B CA 1
ATOM 2299 C C . LEU B 1 11 ? -13.57 28.391 12.305 1 94.38 11 LEU B C 1
ATOM 2301 O O . LEU B 1 11 ? -13.219 28.469 11.125 1 94.38 11 LEU B O 1
ATOM 2305 N N . THR B 1 12 ? -14.859 28.516 12.695 1 91.19 12 THR B N 1
ATOM 2306 C CA . THR B 1 12 ? -15.961 28.484 11.742 1 91.19 12 THR B CA 1
ATOM 2307 C C . THR B 1 12 ? -16.609 29.859 11.594 1 91.19 12 THR B C 1
ATOM 2309 O O . THR B 1 12 ? -17.203 30.172 10.562 1 91.19 12 THR B O 1
ATOM 2312 N N . THR B 1 13 ? -16.453 30.688 12.617 1 90.75 13 THR B N 1
ATOM 2313 C CA . THR B 1 13 ? -17.141 31.984 12.602 1 90.75 13 THR B CA 1
ATOM 2314 C C . THR B 1 13 ? -16.141 33.125 12.523 1 90.75 13 THR B C 1
ATOM 2316 O O . THR B 1 13 ? -15.227 33.219 13.352 1 90.75 13 THR B O 1
ATOM 2319 N N . LYS B 1 14 ? -16.391 33.969 11.586 1 93.56 14 LYS B N 1
ATOM 2320 C CA . LYS B 1 14 ? -15.555 35.156 11.43 1 93.56 14 LYS B CA 1
ATOM 2321 C C . LYS B 1 14 ? -15.742 36.125 12.602 1 93.56 14 LYS B C 1
ATOM 2323 O O . LYS B 1 14 ? -16.844 36.219 13.148 1 93.56 14 LYS B O 1
ATOM 2328 N N . PRO B 1 15 ? -14.68 36.781 12.969 1 95.38 15 PRO B N 1
ATOM 2329 C CA . PRO B 1 15 ? -14.805 37.781 14.039 1 95.38 15 PRO B CA 1
ATOM 2330 C C . PRO B 1 15 ? -15.844 38.844 13.727 1 95.38 15 PRO B C 1
ATOM 2332 O O . PRO B 1 15 ? -15.961 39.281 12.578 1 95.38 15 PRO B O 1
ATOM 2335 N N . ALA B 1 16 ? -16.484 39.25 14.719 1 92.94 16 ALA B N 1
ATOM 2336 C CA . ALA B 1 16 ? -17.547 40.281 14.562 1 92.94 16 ALA B CA 1
ATOM 2337 C C . ALA B 1 16 ? -16.938 41.656 14.281 1 92.94 16 ALA B C 1
ATOM 2339 O O . ALA B 1 16 ? -15.836 41.938 14.727 1 92.94 16 ALA B O 1
ATOM 2340 N N . SER B 1 17 ? -17.734 42.438 13.539 1 91.69 17 SER B N 1
ATOM 2341 C CA . SER B 1 17 ? -17.328 43.812 13.32 1 91.69 17 SER B CA 1
ATOM 2342 C C . SER B 1 17 ? -17.438 44.656 14.602 1 91.69 17 SER B C 1
ATOM 2344 O O . SER B 1 17 ? -18.391 44.469 15.375 1 91.69 17 SER B O 1
ATOM 2346 N N . ALA B 1 18 ? -16.453 45.469 14.844 1 90.56 18 ALA B N 1
ATOM 2347 C CA . ALA B 1 18 ? -16.484 46.344 16.031 1 90.56 18 ALA B CA 1
ATOM 2348 C C . ALA B 1 18 ? -16.875 47.75 15.664 1 90.56 18 ALA B C 1
ATOM 2350 O O . ALA B 1 18 ? -16.672 48.688 16.453 1 90.56 18 ALA B O 1
ATOM 2351 N N . GLY B 1 19 ? -17.344 47.844 14.375 1 86.75 19 GLY B N 1
ATOM 2352 C CA . GLY B 1 19 ? -17.781 49.156 13.945 1 86.75 19 GLY B CA 1
ATOM 2353 C C . GLY B 1 19 ? -16.688 50.188 13.969 1 86.75 19 GLY B C 1
ATOM 2354 O O . GLY B 1 19 ? -15.602 49.969 13.422 1 86.75 19 GLY B O 1
ATOM 2355 N N . ASN B 1 20 ? -16.969 51.344 14.758 1 87.06 20 ASN B N 1
ATOM 2356 C CA . ASN B 1 20 ? -16.047 52.469 14.727 1 87.06 20 ASN B CA 1
ATOM 2357 C C . ASN B 1 20 ? -15.023 52.375 15.859 1 87.06 20 ASN B C 1
ATOM 2359 O O . ASN B 1 20 ? -14.188 53.281 16.031 1 87.06 20 ASN B O 1
ATOM 2363 N N . LEU B 1 21 ? -15.117 51.344 16.594 1 92.5 21 LEU B N 1
ATOM 2364 C CA . LEU B 1 21 ? -14.18 51.156 17.703 1 92.5 21 LEU B CA 1
ATOM 2365 C C . LEU B 1 21 ? -12.758 50.938 17.188 1 92.5 21 LEU B C 1
ATOM 2367 O O . LEU B 1 21 ? -11.797 51.438 17.766 1 92.5 21 LEU B O 1
ATOM 2371 N N . PHE B 1 22 ? -12.664 50.156 16.062 1 94.06 22 PHE B N 1
ATOM 2372 C CA . PHE B 1 22 ? -11.383 49.906 15.422 1 94.06 22 PHE B CA 1
ATOM 2373 C C . PHE B 1 22 ? -11.398 50.406 13.977 1 94.06 22 PHE B C 1
ATOM 2375 O O . PHE B 1 22 ? -12.453 50.469 13.352 1 94.06 22 PHE B O 1
ATOM 2382 N N . SER B 1 23 ? -10.156 50.688 13.492 1 93.62 23 SER B N 1
ATOM 2383 C CA . SER B 1 23 ? -10.031 51.125 12.117 1 93.62 23 SER B CA 1
ATOM 2384 C C . SER B 1 23 ? -10.359 50 11.133 1 93.62 23 SER B C 1
ATOM 2386 O O . SER B 1 23 ? -10.297 48.844 11.492 1 93.62 23 SER B O 1
ATOM 2388 N N . ALA B 1 24 ? -10.703 50.406 9.984 1 92.88 24 ALA B N 1
ATOM 2389 C CA . ALA B 1 24 ? -10.977 49.406 8.938 1 92.88 24 ALA B CA 1
ATOM 2390 C C . ALA B 1 24 ? -9.773 48.531 8.688 1 92.88 24 ALA B C 1
ATOM 2392 O O . ALA B 1 24 ? -9.922 47.312 8.445 1 92.88 24 ALA B O 1
ATOM 2393 N N . SER B 1 25 ? -8.594 49.125 8.711 1 94.06 25 SER B N 1
ATOM 2394 C CA . SER B 1 25 ? -7.355 48.375 8.492 1 94.06 25 SER B CA 1
ATOM 2395 C C . SER B 1 25 ? -7.141 47.312 9.578 1 94.06 25 SER B C 1
ATOM 2397 O O . SER B 1 25 ? -6.766 46.188 9.281 1 94.06 25 SER B O 1
ATOM 2399 N N . GLU B 1 26 ? -7.422 47.656 10.852 1 93 26 GLU B N 1
ATOM 2400 C CA . GLU B 1 26 ? -7.258 46.75 11.969 1 93 26 GLU B CA 1
ATOM 2401 C C . GLU B 1 26 ? -8.234 45.562 11.867 1 93 26 GLU B C 1
ATOM 2403 O O . GLU B 1 26 ? -7.871 44.438 12.164 1 93 26 GLU B O 1
ATOM 2408 N N . GLN B 1 27 ? -9.422 45.906 11.523 1 94.19 27 GLN B N 1
ATOM 2409 C CA . GLN B 1 27 ? -10.438 44.875 11.383 1 94.19 27 GLN B CA 1
ATOM 2410 C C . GLN B 1 27 ? -10.102 43.938 10.234 1 94.19 27 GLN B C 1
ATOM 2412 O O . GLN B 1 27 ? -10.258 42.719 10.359 1 94.19 27 GLN B O 1
ATOM 2417 N N . ARG B 1 28 ? -9.625 44.469 9.148 1 95.31 28 ARG B N 1
ATOM 2418 C CA . ARG B 1 28 ? -9.211 43.656 8.008 1 95.31 28 ARG B CA 1
ATOM 2419 C C . ARG B 1 28 ? -8.055 42.75 8.375 1 95.31 28 ARG B C 1
ATOM 2421 O O . ARG B 1 28 ? -8.023 41.594 7.977 1 95.31 28 ARG B O 1
ATOM 2428 N N . ASP B 1 29 ? -7.062 43.25 9.133 1 96.06 29 ASP B N 1
ATOM 2429 C CA . ASP B 1 29 ? -5.906 42.469 9.555 1 96.06 29 ASP B CA 1
ATOM 2430 C C . ASP B 1 29 ? -6.34 41.25 10.383 1 96.06 29 ASP B C 1
ATOM 2432 O O . ASP B 1 29 ? -5.816 40.156 10.203 1 96.06 29 ASP B O 1
ATOM 2436 N N . LEU B 1 30 ? -7.254 41.5 11.312 1 96.62 30 LEU B N 1
ATOM 2437 C CA . LEU B 1 30 ? -7.75 40.406 12.133 1 96.62 30 LEU B CA 1
ATOM 2438 C C . LEU B 1 30 ? -8.445 39.344 11.281 1 96.62 30 LEU B C 1
ATOM 2440 O O . LEU B 1 30 ? -8.242 38.156 11.477 1 96.62 30 LEU B O 1
ATOM 2444 N N . GLU B 1 31 ? -9.234 39.781 10.344 1 96.25 31 GLU B N 1
ATOM 2445 C CA . GLU B 1 31 ? -9.938 38.844 9.445 1 96.25 31 GLU B CA 1
ATOM 2446 C C . GLU B 1 31 ? -8.961 38.031 8.617 1 96.25 31 GLU B C 1
ATOM 2448 O O . GLU B 1 31 ? -9.164 36.844 8.414 1 96.25 31 GLU B O 1
ATOM 2453 N N . LEU B 1 32 ? -7.93 38.656 8.133 1 95.88 32 LEU B N 1
ATOM 2454 C CA . LEU B 1 32 ? -6.938 37.969 7.309 1 95.88 32 LEU B CA 1
ATOM 2455 C C . LEU B 1 32 ? -6.227 36.875 8.102 1 95.88 32 LEU B C 1
ATOM 2457 O O . LEU B 1 32 ? -6.047 35.781 7.609 1 95.88 32 LEU B O 1
ATOM 2461 N N . VAL B 1 33 ? -5.781 37.219 9.297 1 96 33 VAL B N 1
ATOM 2462 C CA . VAL B 1 33 ? -5.102 36.219 10.117 1 96 33 VAL B CA 1
ATOM 2463 C C . VAL B 1 33 ? -6.062 35.062 10.461 1 96 33 VAL B C 1
ATOM 2465 O O . VAL B 1 33 ? -5.664 33.906 10.5 1 96 33 VAL B O 1
ATOM 2468 N N . PHE B 1 34 ? -7.336 35.469 10.719 1 96.44 34 PHE B N 1
ATOM 2469 C CA . PHE B 1 34 ? -8.352 34.469 10.969 1 96.44 34 PHE B CA 1
ATOM 2470 C C . PHE B 1 34 ? -8.453 33.5 9.789 1 96.44 34 PHE B C 1
ATOM 2472 O O . PHE B 1 34 ? -8.445 32.281 9.984 1 96.44 34 PHE B O 1
ATOM 2479 N N . LEU B 1 35 ? -8.484 34 8.609 1 95.81 35 LEU B N 1
ATOM 2480 C CA . LEU B 1 35 ? -8.609 33.156 7.418 1 95.81 35 LEU B CA 1
ATOM 2481 C C . LEU B 1 35 ? -7.391 32.25 7.262 1 95.81 35 LEU B C 1
ATOM 2483 O O . LEU B 1 35 ? -7.52 31.094 6.887 1 95.81 35 LEU B O 1
ATOM 2487 N N . ARG B 1 36 ? -6.219 32.812 7.488 1 94 36 ARG B N 1
ATOM 2488 C CA . ARG B 1 36 ? -4.992 32 7.43 1 94 36 ARG B CA 1
ATOM 2489 C C . ARG B 1 36 ? -5.031 30.859 8.43 1 94 36 ARG B C 1
ATOM 2491 O O . ARG B 1 36 ? -4.668 29.719 8.094 1 94 36 ARG B O 1
ATOM 2498 N N . LEU B 1 37 ? -5.488 31.203 9.594 1 95.62 37 LEU B N 1
ATOM 2499 C CA . LEU B 1 37 ? -5.547 30.188 10.648 1 95.62 37 LEU B CA 1
ATOM 2500 C C . LEU B 1 37 ? -6.613 29.141 10.352 1 95.62 37 LEU B C 1
ATOM 2502 O O . LEU B 1 37 ? -6.441 27.969 10.664 1 95.62 37 LEU B O 1
ATOM 2506 N N . GLN B 1 38 ? -7.711 29.656 9.812 1 94.69 38 GLN B N 1
ATOM 2507 C CA . GLN B 1 38 ? -8.75 28.719 9.391 1 94.69 38 GLN B CA 1
ATOM 2508 C C . GLN B 1 38 ? -8.211 27.703 8.383 1 94.69 38 GLN B C 1
ATOM 2510 O O . GLN B 1 38 ? -8.438 26.5 8.523 1 94.69 38 GLN B O 1
ATOM 2515 N N . SER B 1 39 ? -7.535 28.188 7.359 1 93.56 39 SER B N 1
ATOM 2516 C CA . SER B 1 39 ? -6.922 27.328 6.352 1 93.56 39 SER B CA 1
ATOM 2517 C C . SER B 1 39 ? -5.891 26.391 6.977 1 93.56 39 SER B C 1
ATOM 2519 O O . SER B 1 39 ? -5.809 25.219 6.621 1 93.56 39 SER B O 1
ATOM 2521 N N . LEU B 1 40 ? -5.086 26.891 7.855 1 93.56 40 LEU B N 1
ATOM 2522 C CA . LEU B 1 40 ? -4.078 26.094 8.547 1 93.56 40 LEU B CA 1
ATOM 2523 C C . LEU B 1 40 ? -4.723 24.953 9.328 1 93.56 40 LEU B C 1
ATOM 2525 O O . LEU B 1 40 ? -4.227 23.828 9.312 1 93.56 40 LEU B O 1
ATOM 2529 N N . GLU B 1 41 ? -5.797 25.281 10.07 1 94.06 41 GLU B N 1
ATOM 2530 C CA . GLU B 1 41 ? -6.512 24.25 10.82 1 94.06 41 GLU B CA 1
ATOM 2531 C C . GLU B 1 41 ? -6.973 23.125 9.898 1 94.06 41 GLU B C 1
ATOM 2533 O O . GLU B 1 41 ? -6.75 21.953 10.188 1 94.06 41 GLU B O 1
ATOM 2538 N N . GLU B 1 42 ? -7.59 23.516 8.797 1 92.75 42 GLU B N 1
ATOM 2539 C CA . GLU B 1 42 ? -8.094 22.531 7.836 1 92.75 42 GLU B CA 1
ATOM 2540 C C . GLU B 1 42 ? -6.969 21.656 7.305 1 92.75 42 GLU B C 1
ATOM 2542 O O . GLU B 1 42 ? -7.113 20.422 7.215 1 92.75 42 GLU B O 1
ATOM 2547 N N . ASN B 1 43 ? -5.895 22.266 6.926 1 91.19 43 ASN B N 1
ATOM 2548 C CA . ASN B 1 43 ? -4.777 21.547 6.336 1 91.19 43 ASN B CA 1
ATOM 2549 C C . ASN B 1 43 ? -4.098 20.641 7.359 1 91.19 43 ASN B C 1
ATOM 2551 O O . ASN B 1 43 ? -3.617 19.562 7.016 1 91.19 43 ASN B O 1
ATOM 2555 N N . THR B 1 44 ? -3.982 21.125 8.57 1 91.88 44 THR B N 1
ATOM 2556 C CA . THR B 1 44 ? -3.41 20.312 9.625 1 91.88 44 THR B CA 1
ATOM 2557 C C . THR B 1 44 ? -4.238 19.047 9.844 1 91.88 44 THR B C 1
ATOM 2559 O O . THR B 1 44 ? -3.689 17.953 9.953 1 91.88 44 THR B O 1
ATOM 2562 N N . LYS B 1 45 ? -5.508 19.172 9.867 1 92.06 45 LYS B N 1
ATOM 2563 C CA . LYS B 1 45 ? -6.406 18.031 10.023 1 92.06 45 LYS B CA 1
ATOM 2564 C C . LYS B 1 45 ? -6.277 17.062 8.844 1 92.06 45 LYS B C 1
ATOM 2566 O O . LYS B 1 45 ? -6.238 15.852 9.039 1 92.06 45 LYS B O 1
ATOM 2571 N N . ARG B 1 46 ? -6.227 17.641 7.688 1 91.19 46 ARG B N 1
ATOM 2572 C CA . ARG B 1 46 ? -6.086 16.828 6.477 1 91.19 46 ARG B CA 1
ATOM 2573 C C . ARG B 1 46 ? -4.781 16.047 6.492 1 91.19 46 ARG B C 1
ATOM 2575 O O . ARG B 1 46 ? -4.758 14.867 6.117 1 91.19 46 ARG B O 1
ATOM 2582 N N . LEU B 1 47 ? -3.732 16.641 6.898 1 90.62 47 LEU B N 1
ATOM 2583 C CA . LEU B 1 47 ? -2.432 15.992 6.992 1 90.62 47 LEU B CA 1
ATOM 2584 C C . LEU B 1 47 ? -2.502 14.773 7.906 1 90.62 47 LEU B C 1
ATOM 2586 O O . LEU B 1 47 ? -2.031 13.688 7.547 1 90.62 47 LEU B O 1
ATOM 2590 N N . GLY B 1 48 ? -3.094 14.977 9.047 1 91.75 48 GLY B N 1
ATOM 2591 C CA . GLY B 1 48 ? -3.256 13.859 9.969 1 91.75 48 GLY B CA 1
ATOM 2592 C C . GLY B 1 48 ? -4.074 12.727 9.391 1 91.75 48 GLY B C 1
ATOM 2593 O O . GLY B 1 48 ? -3.699 11.555 9.523 1 91.75 48 GLY B O 1
ATOM 2594 N N . LYS B 1 49 ? -5.168 13.047 8.75 1 92.88 49 LYS B N 1
ATOM 2595 C CA . LYS B 1 49 ? -6.059 12.055 8.156 1 92.88 49 LYS B CA 1
ATOM 2596 C C . LYS B 1 49 ? -5.359 11.289 7.035 1 92.88 49 LYS B C 1
ATOM 2598 O O . LYS B 1 49 ? -5.48 10.062 6.941 1 92.88 49 LYS B O 1
ATOM 2603 N N . GLU B 1 50 ? -4.703 11.984 6.164 1 91.81 50 GLU B N 1
ATOM 2604 C CA . GLU B 1 50 ? -4.004 11.367 5.043 1 91.81 50 GLU B CA 1
ATOM 2605 C C . GLU B 1 50 ? -2.879 10.453 5.527 1 91.81 50 GLU B C 1
ATOM 2607 O O . GLU B 1 50 ? -2.629 9.398 4.941 1 91.81 50 GLU B O 1
ATOM 2612 N N . MET B 1 51 ? -2.223 10.867 6.535 1 91.88 51 MET B N 1
ATOM 2613 C CA . MET B 1 51 ? -1.157 10.039 7.098 1 91.88 51 MET B CA 1
ATOM 2614 C C . MET B 1 51 ? -1.719 8.742 7.664 1 91.88 51 MET B C 1
ATOM 2616 O O . MET B 1 51 ? -1.098 7.684 7.535 1 91.88 51 MET B O 1
ATOM 2620 N N . LYS B 1 52 ? -2.82 8.82 8.312 1 94.62 52 LYS B N 1
ATOM 2621 C CA . LYS B 1 52 ? -3.477 7.617 8.812 1 94.62 52 LYS B CA 1
ATOM 2622 C C . LYS B 1 52 ? -3.803 6.66 7.668 1 94.62 52 LYS B C 1
ATOM 2624 O O . LYS B 1 52 ? -3.562 5.453 7.773 1 94.62 52 LYS B O 1
ATOM 2629 N N . LYS B 1 53 ? -4.344 7.219 6.633 1 94.44 53 LYS B N 1
ATOM 2630 C CA . LYS B 1 53 ? -4.645 6.414 5.453 1 94.44 53 LYS B CA 1
ATOM 2631 C C . LYS B 1 53 ? -3.385 5.762 4.895 1 94.44 53 LYS B C 1
ATOM 2633 O O . LYS B 1 53 ? -3.41 4.602 4.477 1 94.44 53 LYS B O 1
ATOM 2638 N N . TYR B 1 54 ? -2.318 6.488 4.895 1 92.5 54 TYR B N 1
ATOM 2639 C CA . TYR B 1 54 ? -1.03 5.98 4.434 1 92.5 54 TYR B CA 1
ATOM 2640 C C . TYR B 1 54 ? -0.584 4.789 5.27 1 92.5 54 TYR B C 1
ATOM 2642 O O . TYR B 1 54 ? -0.18 3.758 4.727 1 92.5 54 TYR B O 1
ATOM 2650 N N . CYS B 1 55 ? -0.668 4.93 6.547 1 92.69 55 CYS B N 1
ATOM 2651 C CA . CYS B 1 55 ? -0.283 3.85 7.445 1 92.69 55 CYS B CA 1
ATOM 2652 C C . CYS B 1 55 ? -1.126 2.605 7.195 1 92.69 55 CYS B C 1
ATOM 2654 O O . CYS B 1 55 ? -0.598 1.492 7.148 1 92.69 55 CYS B O 1
ATOM 2656 N N . ASP B 1 56 ? -2.404 2.777 6.988 1 94.75 56 ASP B N 1
ATOM 2657 C CA . ASP B 1 56 ? -3.295 1.656 6.711 1 94.75 56 ASP B CA 1
ATOM 2658 C C . ASP B 1 56 ? -2.9 0.947 5.418 1 94.75 56 ASP B C 1
ATOM 2660 O O . ASP B 1 56 ? -2.893 -0.284 5.359 1 94.75 56 ASP B O 1
ATOM 2664 N N . LEU B 1 57 ? -2.594 1.726 4.445 1 92.38 57 LEU B N 1
ATOM 2665 C CA . LEU B 1 57 ? -2.268 1.173 3.137 1 92.38 57 LEU B CA 1
ATOM 2666 C C . LEU B 1 57 ? -0.968 0.376 3.191 1 92.38 57 LEU B C 1
ATOM 2668 O O . LEU B 1 57 ? -0.881 -0.717 2.625 1 92.38 57 LEU B O 1
ATOM 2672 N N . ILE B 1 58 ? 0.03 0.891 3.826 1 90.56 58 ILE B N 1
ATOM 2673 C CA . ILE B 1 58 ? 1.305 0.182 3.883 1 90.56 58 ILE B CA 1
ATOM 2674 C C . ILE B 1 58 ? 1.144 -1.104 4.688 1 90.56 58 ILE B C 1
ATOM 2676 O O . ILE B 1 58 ? 1.776 -2.119 4.383 1 90.56 58 ILE B O 1
ATOM 2680 N N . LEU B 1 59 ? 0.343 -1.069 5.719 1 92.38 59 LEU B N 1
ATOM 2681 C CA . LEU B 1 59 ? 0.048 -2.279 6.477 1 92.38 59 LEU B CA 1
ATOM 2682 C C . LEU B 1 59 ? -0.66 -3.311 5.602 1 92.38 59 LEU B C 1
ATOM 2684 O O . LEU B 1 59 ? -0.357 -4.504 5.672 1 92.38 59 LEU B O 1
ATOM 2688 N N . HIS B 1 60 ? -1.566 -2.863 4.801 1 93.94 60 HIS B N 1
ATOM 2689 C CA . HIS B 1 60 ? -2.277 -3.75 3.889 1 93.94 60 HIS B CA 1
ATOM 2690 C C . HIS B 1 60 ? -1.323 -4.391 2.885 1 93.94 60 HIS B C 1
ATOM 2692 O O . HIS B 1 60 ? -1.451 -5.574 2.568 1 93.94 60 HIS B O 1
ATOM 2698 N N . VAL B 1 61 ? -0.42 -3.621 2.354 1 89.94 61 VAL B N 1
ATOM 2699 C CA . VAL B 1 61 ? 0.582 -4.148 1.431 1 89.94 61 VAL B CA 1
ATOM 2700 C C . VAL B 1 61 ? 1.387 -5.25 2.115 1 89.94 61 VAL B C 1
ATOM 2702 O O . VAL B 1 61 ? 1.569 -6.332 1.555 1 89.94 61 VAL B O 1
ATOM 2705 N N . TYR B 1 62 ? 1.786 -4.984 3.291 1 90.81 62 TYR B N 1
ATOM 2706 C CA . TYR B 1 62 ? 2.547 -5.977 4.047 1 90.81 62 TYR B CA 1
ATOM 2707 C C . TYR B 1 62 ? 1.735 -7.25 4.246 1 90.81 62 TYR B C 1
ATOM 2709 O O . TYR B 1 62 ? 2.242 -8.352 4.043 1 90.81 62 TYR B O 1
ATOM 2717 N N . LYS B 1 63 ? 0.532 -7.125 4.711 1 93.19 63 LYS B N 1
ATOM 2718 C CA . LYS B 1 63 ? -0.321 -8.281 4.961 1 93.19 63 LYS B CA 1
ATOM 2719 C C . LYS B 1 63 ? -0.501 -9.117 3.699 1 93.19 63 LYS B C 1
ATOM 2721 O O . LYS B 1 63 ? -0.473 -10.352 3.754 1 93.19 63 LYS B O 1
ATOM 2726 N N . LEU B 1 64 ? -0.704 -8.445 2.621 1 92.69 64 LEU B N 1
ATOM 2727 C CA . LEU B 1 64 ? -0.86 -9.141 1.348 1 92.69 64 LEU B CA 1
ATOM 2728 C C . LEU B 1 64 ? 0.423 -9.875 0.966 1 92.69 64 LEU B C 1
ATOM 2730 O O . LEU B 1 64 ? 0.382 -11.031 0.548 1 92.69 64 LEU B O 1
ATOM 2734 N N . GLU B 1 65 ? 1.565 -9.203 1.087 1 89.31 65 GLU B N 1
ATOM 2735 C CA . GLU B 1 65 ? 2.846 -9.836 0.779 1 89.31 65 GLU B CA 1
ATOM 2736 C C . GLU B 1 65 ? 3.107 -11.031 1.691 1 89.31 65 GLU B C 1
ATOM 2738 O O . GLU B 1 65 ? 3.66 -12.039 1.254 1 89.31 65 GLU B O 1
ATOM 2743 N N . ASN B 1 66 ? 2.758 -10.805 2.924 1 90.19 66 ASN B N 1
ATOM 2744 C CA . ASN B 1 66 ? 2.896 -11.898 3.875 1 90.19 66 ASN B CA 1
ATOM 2745 C C . ASN B 1 66 ? 2.043 -13.102 3.475 1 90.19 66 ASN B C 1
ATOM 2747 O O . ASN B 1 66 ? 2.52 -14.242 3.49 1 90.19 66 ASN B O 1
ATOM 2751 N N . LYS B 1 67 ? 0.857 -12.875 3.115 1 91.44 67 LYS B N 1
ATOM 2752 C CA . LYS B 1 67 ? -0.032 -13.93 2.645 1 91.44 67 LYS B CA 1
ATOM 2753 C C . LYS B 1 67 ? 0.524 -14.602 1.391 1 91.44 67 LYS B C 1
ATOM 2755 O O . LYS B 1 67 ? 0.55 -15.828 1.295 1 91.44 67 LYS B O 1
ATOM 2760 N N . LEU B 1 68 ? 0.941 -13.789 0.449 1 89.94 68 LEU B N 1
ATOM 2761 C CA . LEU B 1 68 ? 1.527 -14.289 -0.79 1 89.94 68 LEU B CA 1
ATOM 2762 C C . LEU B 1 68 ? 2.721 -15.188 -0.499 1 89.94 68 LEU B C 1
ATOM 2764 O O . LEU B 1 68 ? 2.836 -16.281 -1.069 1 89.94 68 LEU B O 1
ATOM 2768 N N . SER B 1 69 ? 3.578 -14.75 0.352 1 88.06 69 SER B N 1
ATOM 2769 C CA . SER B 1 69 ? 4.773 -15.516 0.688 1 88.06 69 SER B CA 1
ATOM 2770 C C . SER B 1 69 ? 4.41 -16.844 1.347 1 88.06 69 SER B C 1
ATOM 2772 O O . SER B 1 69 ? 4.996 -17.875 1.028 1 88.06 69 SER B O 1
ATOM 2774 N N . HIS B 1 70 ? 3.455 -16.812 2.248 1 88.94 70 HIS B N 1
ATOM 2775 C CA . HIS B 1 70 ? 3.002 -18.031 2.918 1 88.94 70 HIS B CA 1
ATOM 2776 C C . HIS B 1 70 ? 2.357 -19 1.928 1 88.94 70 HIS B C 1
ATOM 2778 O O . HIS B 1 70 ? 2.637 -20.203 1.953 1 88.94 70 HIS B O 1
ATOM 2784 N N . ASP B 1 71 ? 1.53 -18.438 1.1 1 88.44 71 ASP B N 1
ATOM 2785 C CA . ASP B 1 71 ? 0.865 -19.266 0.094 1 88.44 71 ASP B CA 1
ATOM 2786 C C . ASP B 1 71 ? 1.88 -19.906 -0.842 1 88.44 71 ASP B C 1
ATOM 2788 O O . ASP B 1 71 ? 1.73 -21.078 -1.215 1 88.44 71 ASP B O 1
ATOM 2792 N N . LEU B 1 72 ? 2.891 -19.172 -1.193 1 87.25 72 LEU B N 1
ATOM 2793 C CA . LEU B 1 72 ? 3.943 -19.688 -2.059 1 87.25 72 LEU B CA 1
ATOM 2794 C C . LEU B 1 72 ? 4.703 -20.812 -1.37 1 87.25 72 LEU B C 1
ATOM 2796 O O . LEU B 1 72 ? 4.941 -21.875 -1.972 1 87.25 72 LEU B O 1
ATOM 2800 N N . GLY B 1 73 ? 5.047 -20.641 -0.168 1 85.75 73 GLY B N 1
ATOM 2801 C CA . GLY B 1 73 ? 5.785 -21.641 0.578 1 85.75 73 GLY B CA 1
ATOM 2802 C C . GLY B 1 73 ? 5.023 -22.953 0.747 1 85.75 73 GLY B C 1
ATOM 2803 O O . GLY B 1 73 ? 5.625 -24.016 0.819 1 85.75 7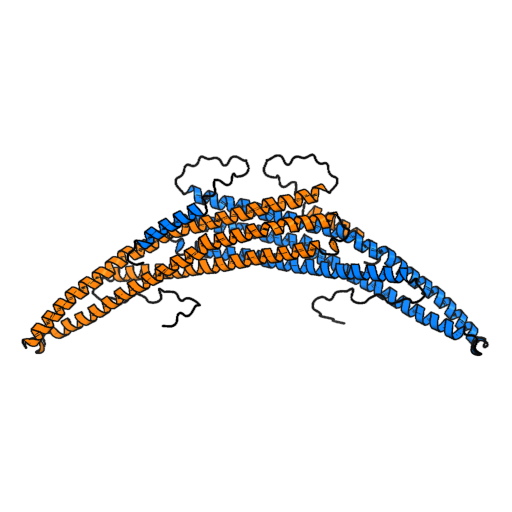3 GLY B O 1
ATOM 2804 N N . ASN B 1 74 ? 3.705 -22.828 0.725 1 85.5 74 ASN B N 1
ATOM 2805 C CA . ASN B 1 74 ? 2.863 -24 0.945 1 85.5 74 ASN B CA 1
ATOM 2806 C C . ASN B 1 74 ? 2.25 -24.5 -0.358 1 85.5 74 ASN B C 1
ATOM 2808 O O . ASN B 1 74 ? 1.447 -25.438 -0.352 1 85.5 74 ASN B O 1
ATOM 2812 N N . SER B 1 75 ? 2.682 -23.938 -1.388 1 86.44 75 SER B N 1
ATOM 2813 C CA . SER B 1 75 ? 2.084 -24.234 -2.688 1 86.44 75 SER B CA 1
ATOM 2814 C C . SER B 1 75 ? 2.686 -25.5 -3.303 1 86.44 75 SER B C 1
ATOM 2816 O O . SER B 1 75 ? 3.859 -25.797 -3.08 1 86.44 75 SER B O 1
ATOM 2818 N N . PRO B 1 76 ? 1.931 -26.234 -4.125 1 87.19 76 PRO B N 1
ATOM 2819 C CA . PRO B 1 76 ? 2.465 -27.344 -4.91 1 87.19 76 PRO B CA 1
ATOM 2820 C C . PRO B 1 76 ? 3.621 -26.938 -5.812 1 87.19 76 PRO B C 1
ATOM 2822 O O . PRO B 1 76 ? 4.422 -27.781 -6.227 1 87.19 76 PRO B O 1
ATOM 2825 N N . LEU B 1 77 ? 3.688 -25.703 -6.012 1 83.81 77 LEU B N 1
ATOM 2826 C CA . LEU B 1 77 ? 4.797 -25.188 -6.805 1 83.81 77 LEU B CA 1
ATOM 2827 C C . LEU B 1 77 ? 6.133 -25.516 -6.148 1 83.81 77 LEU B C 1
ATOM 2829 O O . LEU B 1 77 ? 7.109 -25.828 -6.836 1 83.81 77 LEU B O 1
ATOM 2833 N N . CYS B 1 78 ? 6.125 -25.516 -4.859 1 85.75 78 CYS B N 1
ATOM 2834 C CA . CYS B 1 78 ? 7.375 -25.672 -4.121 1 85.75 78 CYS B CA 1
ATOM 2835 C C . CYS B 1 78 ? 7.562 -27.109 -3.658 1 85.75 78 CYS B C 1
ATOM 2837 O O . CYS B 1 78 ? 8.648 -27.484 -3.221 1 85.75 78 CYS B O 1
ATOM 2839 N N . HIS B 1 79 ? 6.543 -27.859 -3.83 1 82.94 79 HIS B N 1
ATOM 2840 C CA . HIS B 1 79 ? 6.645 -29.234 -3.355 1 82.94 79 HIS B CA 1
ATOM 2841 C C . HIS B 1 79 ? 7.688 -30.016 -4.148 1 82.94 79 HIS B C 1
ATOM 2843 O O . HIS B 1 79 ? 7.645 -30.047 -5.379 1 82.94 79 HIS B O 1
ATOM 2849 N N . HIS B 1 80 ? 8.609 -30.594 -3.469 1 79.94 80 HIS B N 1
ATOM 2850 C CA . HIS B 1 80 ? 9.656 -31.438 -4.023 1 79.94 80 HIS B CA 1
ATOM 2851 C C . HIS B 1 80 ? 10.531 -30.656 -5.004 1 79.94 80 HIS B C 1
ATOM 2853 O O . HIS B 1 80 ? 10.977 -31.219 -6.012 1 79.94 80 HIS B O 1
ATOM 2859 N N . ASN B 1 81 ? 10.555 -29.422 -4.949 1 82.75 81 ASN B N 1
ATOM 2860 C CA . ASN B 1 81 ? 11.461 -28.547 -5.688 1 82.75 81 ASN B CA 1
ATOM 2861 C C . ASN B 1 81 ? 12.328 -27.719 -4.746 1 82.75 81 ASN B C 1
ATOM 2863 O O . ASN B 1 81 ? 11.883 -26.703 -4.215 1 82.75 81 ASN B O 1
ATOM 2867 N N . VAL B 1 82 ? 13.453 -28.156 -4.555 1 81.88 82 VAL B N 1
ATOM 2868 C CA . VAL B 1 82 ? 14.344 -27.625 -3.529 1 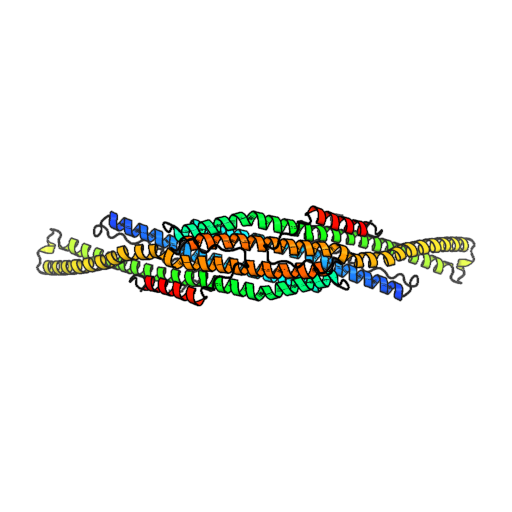81.88 82 VAL B CA 1
ATOM 2869 C C . VAL B 1 82 ? 14.656 -26.172 -3.826 1 81.88 82 VAL B C 1
ATOM 2871 O O . VAL B 1 82 ? 14.641 -25.328 -2.922 1 81.88 82 VAL B O 1
ATOM 2874 N N . GLU B 1 83 ? 14.883 -25.844 -5.094 1 77.75 83 GLU B N 1
ATOM 2875 C CA . GLU B 1 83 ? 15.266 -24.484 -5.465 1 77.75 83 GLU B CA 1
ATOM 2876 C C . GLU B 1 83 ? 14.125 -23.5 -5.223 1 77.75 83 GLU B C 1
ATOM 2878 O O . GLU B 1 83 ? 14.32 -22.453 -4.621 1 77.75 83 GLU B O 1
ATOM 2883 N N . LEU B 1 84 ? 12.93 -23.875 -5.637 1 82.5 84 LEU B N 1
ATOM 2884 C CA . LEU B 1 84 ? 11.766 -23.016 -5.461 1 82.5 84 LEU B CA 1
ATOM 2885 C C . LEU B 1 84 ? 11.391 -22.906 -3.988 1 82.5 84 LEU B C 1
ATOM 2887 O O . LEU B 1 84 ? 10.977 -21.844 -3.523 1 82.5 84 LEU B O 1
ATOM 2891 N N . ARG B 1 85 ? 11.531 -24.016 -3.344 1 86.62 85 ARG B N 1
ATOM 2892 C CA . ARG B 1 85 ? 11.227 -24.016 -1.917 1 86.62 85 ARG B CA 1
ATOM 2893 C C . ARG B 1 85 ? 12.156 -23.078 -1.158 1 86.62 85 ARG B C 1
ATOM 2895 O O . ARG B 1 85 ? 11.711 -22.312 -0.299 1 86.62 85 ARG B O 1
ATOM 2902 N N . LYS B 1 86 ? 13.367 -23.156 -1.479 1 85.44 86 LYS B N 1
ATOM 2903 C CA . LYS B 1 86 ? 14.344 -22.297 -0.814 1 85.44 86 LYS B CA 1
ATOM 2904 C C . LYS B 1 86 ? 14.062 -20.812 -1.087 1 85.44 86 LYS B C 1
ATOM 2906 O O . LYS B 1 86 ? 14.117 -19.984 -0.176 1 85.44 86 LYS B O 1
ATOM 2911 N N . LEU B 1 87 ? 13.781 -20.484 -2.328 1 83.94 87 LEU B N 1
ATOM 2912 C CA . LEU B 1 87 ? 13.438 -19.109 -2.688 1 83.94 87 LEU B CA 1
ATOM 2913 C C . LEU B 1 87 ? 12.211 -18.625 -1.92 1 83.94 87 LEU B C 1
ATOM 2915 O O . LEU B 1 87 ? 12.195 -17.516 -1.394 1 83.94 87 LEU B O 1
ATOM 2919 N N . ALA B 1 88 ? 11.188 -19.484 -1.879 1 87 88 ALA B N 1
ATOM 2920 C CA . ALA B 1 88 ? 9.961 -19.141 -1.166 1 87 88 ALA B CA 1
ATOM 2921 C C . ALA B 1 88 ? 10.227 -18.953 0.325 1 87 88 ALA B C 1
ATOM 2923 O O . ALA B 1 88 ? 9.688 -18.031 0.945 1 87 88 ALA B O 1
ATOM 2924 N N . GLU B 1 89 ? 11.055 -19.797 0.848 1 87.44 89 GLU B N 1
ATOM 2925 C CA . GLU B 1 89 ? 11.391 -19.703 2.264 1 87.44 89 GLU B CA 1
ATOM 2926 C C . GLU B 1 89 ? 12.195 -18.453 2.562 1 87.44 89 GLU B C 1
ATOM 2928 O O . GLU B 1 89 ? 11.977 -17.797 3.582 1 87.44 89 GLU B O 1
ATOM 2933 N N . ASP B 1 90 ? 13.148 -18.188 1.719 1 85.88 90 ASP B N 1
ATOM 2934 C CA . ASP B 1 90 ? 13.922 -16.953 1.87 1 85.88 90 ASP B CA 1
ATOM 2935 C C . ASP B 1 90 ? 13.031 -15.727 1.787 1 85.88 90 ASP B C 1
ATOM 2937 O O . ASP B 1 90 ? 13.172 -14.789 2.576 1 85.88 90 ASP B O 1
ATOM 2941 N N . TYR B 1 91 ? 12.172 -15.773 0.866 1 86.06 91 TYR B N 1
ATOM 2942 C CA . TYR B 1 91 ? 11.211 -14.688 0.71 1 86.06 91 TYR B CA 1
ATOM 2943 C C . TYR B 1 91 ? 10.352 -14.539 1.96 1 86.06 91 TYR B C 1
ATOM 2945 O O . TYR B 1 91 ? 10.195 -13.43 2.484 1 86.06 91 TYR B O 1
ATOM 2953 N N . LEU B 1 92 ? 9.828 -15.625 2.406 1 87.25 92 LEU B N 1
ATOM 2954 C CA . LEU B 1 92 ? 9.008 -15.617 3.613 1 87.25 92 LEU B CA 1
ATOM 2955 C C . LEU B 1 92 ? 9.797 -15.094 4.805 1 87.25 92 LEU B C 1
ATOM 2957 O O . LEU B 1 92 ? 9.273 -14.328 5.613 1 87.25 92 LEU B O 1
ATOM 2961 N N . SER B 1 93 ? 11.008 -15.508 4.891 1 87.06 93 SER B N 1
ATOM 2962 C CA . SER B 1 93 ? 11.875 -15.062 5.977 1 87.06 93 SER B CA 1
ATOM 2963 C C . SER B 1 93 ? 12.055 -13.547 5.953 1 87.06 93 SER B C 1
ATOM 2965 O O . SER B 1 93 ? 11.969 -12.891 6.992 1 87.06 93 SER B O 1
ATOM 2967 N N . VAL B 1 94 ? 12.25 -13.031 4.812 1 85.06 94 VAL B N 1
ATOM 2968 C CA . VAL B 1 94 ? 12.438 -11.594 4.641 1 85.06 94 VAL B CA 1
ATOM 2969 C C . VAL B 1 94 ? 11.148 -10.859 5 1 85.06 94 VAL B C 1
ATOM 2971 O O . VAL B 1 94 ? 11.172 -9.883 5.758 1 85.06 94 VAL B O 1
ATOM 2974 N N . ILE B 1 95 ? 10.023 -11.367 4.523 1 87.06 95 ILE B N 1
ATOM 2975 C CA . ILE B 1 95 ? 8.742 -10.719 4.762 1 87.06 95 ILE B CA 1
ATOM 2976 C C . ILE B 1 95 ? 8.414 -10.75 6.254 1 87.06 95 ILE B C 1
ATOM 2978 O O . ILE B 1 95 ? 7.863 -9.789 6.797 1 87.06 95 ILE B O 1
ATOM 2982 N N . SER B 1 96 ? 8.758 -11.812 6.902 1 85.94 96 SER B N 1
ATOM 2983 C CA . SER B 1 96 ? 8.508 -11.93 8.336 1 85.94 96 SER B CA 1
ATOM 2984 C C . SER B 1 96 ? 9.312 -10.906 9.125 1 85.94 96 SER B C 1
ATOM 2986 O O . SER B 1 96 ? 8.844 -10.398 10.148 1 85.94 96 SER B O 1
ATOM 2988 N N . GLN B 1 97 ? 10.445 -10.523 8.68 1 84.5 97 GLN B N 1
ATOM 2989 C CA . GLN B 1 97 ? 11.281 -9.516 9.328 1 84.5 97 GLN B CA 1
ATOM 2990 C C . GLN B 1 97 ? 10.75 -8.109 9.062 1 84.5 97 GLN B C 1
ATOM 2992 O O . GLN B 1 97 ? 11.023 -7.184 9.828 1 84.5 97 GLN B O 1
ATOM 2997 N N . LEU B 1 98 ? 10.016 -8.039 7.988 1 81.94 98 LEU B N 1
ATOM 2998 C CA . LEU B 1 98 ? 9.477 -6.746 7.586 1 81.94 98 LEU B CA 1
ATOM 2999 C C . LEU B 1 98 ? 8.367 -6.301 8.539 1 81.94 98 LEU B C 1
ATOM 3001 O O . LEU B 1 98 ? 8.07 -5.105 8.625 1 81.94 98 LEU B O 1
ATOM 3005 N N . GLU B 1 99 ? 7.781 -7.297 9.211 1 84.06 99 GLU B N 1
ATOM 3006 C CA . GLU B 1 99 ? 6.688 -6.953 10.117 1 84.06 99 GLU B CA 1
ATOM 3007 C C . GLU B 1 99 ? 7.129 -5.914 11.141 1 84.06 99 GLU B C 1
ATOM 3009 O O . GLU B 1 99 ? 6.438 -4.918 11.359 1 84.06 99 GLU B O 1
ATOM 3014 N N . GLY B 1 100 ? 8.281 -6.105 11.758 1 84.38 100 GLY B N 1
ATOM 3015 C CA . GLY B 1 100 ? 8.805 -5.168 12.742 1 84.38 100 GLY B CA 1
ATOM 3016 C C . GLY B 1 100 ? 9.102 -3.801 12.156 1 84.38 100 GLY B C 1
ATOM 3017 O O . GLY B 1 100 ? 8.805 -2.777 12.781 1 84.38 100 GLY B O 1
ATOM 3018 N N . SER B 1 101 ? 9.648 -3.791 10.969 1 81.81 101 SER B N 1
ATOM 3019 C CA . SER B 1 101 ? 10 -2.539 10.305 1 81.81 101 SER B CA 1
ATOM 3020 C C . SER B 1 101 ? 8.758 -1.733 9.953 1 81.81 101 SER B C 1
ATOM 3022 O O . SER B 1 101 ? 8.75 -0.508 10.078 1 81.81 101 SER B O 1
ATOM 3024 N N . ILE B 1 102 ? 7.754 -2.471 9.5 1 85.94 102 ILE B N 1
ATOM 3025 C CA . ILE B 1 102 ? 6.508 -1.806 9.133 1 85.94 102 ILE B CA 1
ATOM 3026 C C . ILE B 1 102 ? 5.844 -1.229 10.383 1 85.94 102 ILE B C 1
ATOM 3028 O O . ILE B 1 102 ? 5.352 -0.098 10.359 1 85.94 102 ILE B O 1
ATOM 3032 N N . GLN B 1 103 ? 5.844 -1.956 11.43 1 88.19 103 GLN B N 1
ATOM 3033 C CA . GLN B 1 103 ? 5.266 -1.48 12.68 1 88.19 103 GLN B CA 1
ATOM 3034 C C . GLN B 1 103 ? 6.016 -0.258 13.203 1 88.19 103 GLN B C 1
ATOM 3036 O O . GLN B 1 103 ? 5.402 0.679 13.719 1 88.19 103 GLN B O 1
ATOM 3041 N N . GLU B 1 104 ? 7.273 -0.292 13.039 1 85.31 104 GLU B N 1
ATOM 3042 C CA . GLU B 1 104 ? 8.078 0.852 13.453 1 85.31 104 GLU B CA 1
ATOM 3043 C C . GLU B 1 104 ? 7.773 2.08 12.602 1 85.31 104 GLU B C 1
ATOM 3045 O O . GLU B 1 104 ? 7.672 3.193 13.125 1 85.31 104 GLU B O 1
ATOM 3050 N N . ALA B 1 105 ? 7.691 1.872 11.312 1 83.5 105 ALA B N 1
ATOM 3051 C CA . ALA B 1 105 ? 7.355 2.975 10.414 1 83.5 105 ALA B CA 1
ATOM 3052 C C . ALA B 1 105 ? 6.004 3.584 10.773 1 83.5 105 ALA B C 1
ATOM 3054 O O . ALA B 1 105 ? 5.855 4.809 10.797 1 83.5 105 ALA B O 1
ATOM 3055 N N . ILE B 1 106 ? 5.059 2.777 11.133 1 89.75 106 ILE B N 1
ATOM 3056 C CA . ILE B 1 106 ? 3.723 3.232 11.508 1 89.75 106 ILE B CA 1
ATOM 3057 C C . ILE B 1 106 ? 3.789 4.008 12.82 1 89.75 106 ILE B C 1
ATOM 3059 O O . ILE B 1 106 ? 3.16 5.062 12.961 1 89.75 106 ILE B O 1
ATOM 3063 N N . LYS B 1 107 ? 4.562 3.486 13.695 1 89.81 107 LYS B N 1
ATOM 3064 C CA . LYS B 1 107 ? 4.75 4.168 14.977 1 89.81 107 LYS B CA 1
ATOM 3065 C C . LYS B 1 107 ? 5.352 5.555 14.773 1 89.81 107 LYS B C 1
ATOM 3067 O O . LYS B 1 107 ? 4.93 6.52 15.414 1 89.81 107 LYS B O 1
ATOM 3072 N N . VAL B 1 108 ? 6.305 5.648 13.914 1 85.06 108 VAL B N 1
ATOM 3073 C CA . VAL B 1 108 ? 6.938 6.934 13.633 1 85.06 108 VAL B CA 1
ATOM 3074 C C . VAL B 1 108 ? 5.922 7.883 13 1 85.06 108 VAL B C 1
ATOM 3076 O O . VAL B 1 108 ? 5.852 9.055 13.367 1 85.06 108 VAL B O 1
ATOM 3079 N N . CYS B 1 109 ? 5.125 7.395 12.047 1 89.25 109 CYS B N 1
ATOM 3080 C CA . CYS B 1 109 ? 4.074 8.203 11.445 1 89.25 109 CYS B CA 1
ATOM 3081 C C . CYS B 1 109 ? 3.123 8.742 12.508 1 89.25 109 CYS B C 1
ATOM 3083 O O . CYS B 1 109 ? 2.736 9.914 12.469 1 89.25 109 CYS B O 1
ATOM 3085 N N . GLN B 1 110 ? 2.85 7.879 13.477 1 91.19 110 GLN B N 1
ATOM 3086 C CA . GLN B 1 110 ? 1.949 8.242 14.562 1 91.19 110 GLN B CA 1
ATOM 3087 C C . GLN B 1 110 ? 2.561 9.328 15.445 1 91.19 110 GLN B C 1
ATOM 3089 O O . GLN B 1 110 ? 1.944 10.375 15.672 1 91.19 110 GLN B O 1
ATOM 3094 N N . LYS B 1 111 ? 3.723 9.164 15.789 1 87.56 111 LYS B N 1
ATOM 3095 C CA . LYS B 1 111 ? 4.367 10.039 16.766 1 87.56 111 LYS B CA 1
ATOM 3096 C C . LYS B 1 111 ? 4.871 11.32 16.109 1 87.56 111 LYS B C 1
ATOM 3098 O O . LYS B 1 111 ? 4.91 12.375 16.75 1 87.56 111 LYS B O 1
ATOM 3103 N N . ALA B 1 112 ? 5.238 11.203 14.828 1 86.44 112 ALA B N 1
ATOM 3104 C CA . ALA B 1 112 ? 5.875 12.344 14.18 1 86.44 112 ALA B CA 1
ATOM 3105 C C . ALA B 1 112 ? 4.844 13.227 13.477 1 86.44 112 ALA B C 1
ATOM 3107 O O . ALA B 1 112 ? 5.047 14.43 13.328 1 86.44 112 ALA B O 1
ATOM 3108 N N . VAL B 1 113 ? 3.705 12.648 13.117 1 90.38 113 VAL B N 1
ATOM 3109 C CA . VAL B 1 113 ? 2.814 13.445 12.289 1 90.38 113 VAL B CA 1
ATOM 3110 C C . VAL B 1 113 ? 1.397 13.406 12.852 1 90.38 113 VAL B C 1
ATOM 3112 O O . VAL B 1 113 ? 0.804 14.445 13.141 1 90.38 113 VAL B O 1
ATOM 3115 N N . ILE B 1 114 ? 0.87 12.281 13.125 1 92.88 114 ILE B N 1
ATOM 3116 C CA . ILE B 1 114 ? -0.54 12.133 13.469 1 92.88 114 ILE B CA 1
ATOM 3117 C C . ILE B 1 114 ? -0.812 12.773 14.828 1 92.88 114 ILE B C 1
ATOM 3119 O O . ILE B 1 114 ? -1.687 13.633 14.953 1 92.88 114 ILE B O 1
ATOM 3123 N N . GLU B 1 115 ? -0.056 12.383 15.836 1 91.56 115 GLU B N 1
ATOM 3124 C CA . GLU B 1 115 ? -0.273 12.906 17.188 1 91.56 115 GLU B CA 1
ATOM 3125 C C . GLU B 1 115 ? -0.013 14.406 17.25 1 91.56 115 GLU B C 1
ATOM 3127 O O . GLU B 1 115 ? -0.831 15.164 17.766 1 91.56 115 GLU B O 1
ATOM 3132 N N . PRO B 1 116 ? 1.112 14.875 16.688 1 88.94 116 PRO B N 1
ATOM 3133 C CA . PRO B 1 116 ? 1.337 16.328 16.672 1 88.94 116 PRO B CA 1
ATOM 3134 C C . PRO B 1 116 ? 0.236 17.078 15.93 1 88.94 116 PRO B C 1
ATOM 3136 O O . PRO B 1 116 ? -0.138 18.188 16.344 1 88.94 116 PRO B O 1
ATOM 3139 N N . SER B 1 117 ? -0.208 16.562 14.797 1 90.12 117 SER B N 1
ATOM 3140 C CA . SER B 1 117 ? -1.3 17.203 14.078 1 90.12 117 SER B CA 1
ATOM 3141 C C . SER B 1 117 ? -2.549 17.312 14.945 1 90.12 117 SER B C 1
ATOM 3143 O O . SER B 1 117 ? -3.221 18.344 14.945 1 90.12 117 SER B O 1
ATOM 3145 N N . LYS B 1 118 ? -2.797 16.297 15.719 1 89.19 118 LYS B N 1
ATOM 3146 C CA . LYS B 1 118 ? -3.947 16.297 16.625 1 89.19 118 LYS B CA 1
ATOM 3147 C C . LYS B 1 118 ? -3.77 17.328 17.734 1 89.19 118 LYS B C 1
ATOM 3149 O O . LYS B 1 118 ? -4.691 18.078 18.047 1 89.19 118 LYS B O 1
ATOM 3154 N N . ARG B 1 119 ? -2.645 17.344 18.359 1 88.56 119 ARG B N 1
ATOM 3155 C CA . ARG B 1 119 ? -2.336 18.297 19.422 1 88.56 119 ARG B CA 1
ATOM 3156 C C . ARG B 1 119 ? -2.43 19.719 18.906 1 88.56 119 ARG B C 1
ATOM 3158 O O . ARG B 1 119 ? -3.027 20.578 19.562 1 88.56 119 ARG B O 1
ATOM 3165 N N . TYR B 1 120 ? -1.774 19.938 17.766 1 90.19 120 TYR B N 1
ATOM 3166 C CA . TYR B 1 120 ? -1.803 21.266 17.156 1 90.19 120 TYR B CA 1
ATOM 3167 C C . TYR B 1 120 ? -3.234 21.703 16.875 1 90.19 120 TYR B C 1
ATOM 3169 O O . TYR B 1 120 ? -3.58 22.875 17.062 1 90.19 120 TYR B O 1
ATOM 3177 N N . SER B 1 121 ? -4.023 20.797 16.422 1 88.94 121 SER B N 1
ATOM 3178 C CA . SER B 1 121 ? -5.422 21.094 16.125 1 88.94 121 SER B CA 1
ATOM 3179 C C . SER B 1 121 ? -6.172 21.531 17.391 1 88.94 121 SER B C 1
ATOM 3181 O O . SER B 1 121 ? -7.109 22.328 17.312 1 88.94 121 SER B O 1
ATOM 3183 N N . GLY B 1 122 ? -5.789 21.078 18.531 1 88.88 122 GLY B N 1
ATOM 3184 C CA . GLY B 1 122 ? -6.395 21.469 19.797 1 88.88 122 GLY B CA 1
ATOM 3185 C C . GLY B 1 122 ? -6.25 22.938 20.094 1 88.88 122 GLY B C 1
ATOM 3186 O O . GLY B 1 122 ? -7.133 23.547 20.703 1 88.88 122 GLY B O 1
ATOM 3187 N N . TYR B 1 123 ? -5.176 23.578 19.625 1 92.12 123 TYR B N 1
ATOM 3188 C CA . TYR B 1 123 ? -4.926 25 19.875 1 92.12 123 TYR B CA 1
ATOM 3189 C C . TYR B 1 123 ? -5.953 25.859 19.156 1 92.12 123 TYR B C 1
ATOM 3191 O O . TYR B 1 123 ? -6.219 27 19.578 1 92.12 123 TYR B O 1
ATOM 3199 N N . PHE B 1 124 ? -6.488 25.328 18.094 1 94.38 124 PHE B N 1
ATOM 3200 C CA . PHE B 1 124 ? -7.473 26.109 17.359 1 94.38 124 PHE B CA 1
ATOM 3201 C C . PHE B 1 124 ? -8.766 26.25 18.156 1 94.38 124 PHE B C 1
ATOM 3203 O O . PHE B 1 124 ? -9.484 27.234 18.016 1 94.38 124 PHE B O 1
ATOM 3210 N N . GLN B 1 125 ? -9.031 25.281 19.016 1 92.19 125 GLN B N 1
ATOM 3211 C CA . GLN B 1 125 ? -10.164 25.422 19.922 1 92.19 125 GLN B CA 1
ATOM 3212 C C . GLN B 1 125 ? -9.977 26.594 20.875 1 92.19 125 GLN B C 1
ATOM 3214 O O . GLN B 1 125 ? -10.906 27.375 21.094 1 92.19 125 GLN B O 1
ATOM 3219 N N . ASP B 1 126 ? -8.797 26.688 21.438 1 93.75 126 ASP B N 1
ATOM 3220 C CA . ASP B 1 126 ? -8.461 27.797 22.328 1 93.75 126 ASP B CA 1
ATOM 3221 C C . ASP B 1 126 ? -8.539 29.141 21.594 1 93.75 126 ASP B C 1
ATOM 3223 O O . ASP B 1 126 ? -9.039 30.125 22.156 1 93.75 126 ASP B O 1
ATOM 3227 N N . ILE B 1 127 ? -8.055 29.141 20.422 1 95.5 127 ILE B N 1
ATOM 3228 C CA . ILE B 1 127 ? -8.086 30.359 19.609 1 95.5 127 ILE B CA 1
ATOM 3229 C C . ILE B 1 127 ? -9.539 30.766 19.344 1 95.5 127 ILE B C 1
ATOM 3231 O O . ILE B 1 127 ? -9.891 31.938 19.453 1 95.5 127 ILE B O 1
ATOM 3235 N N . ALA B 1 128 ? -10.328 29.781 19.031 1 94.88 128 ALA B N 1
ATOM 3236 C CA . ALA B 1 128 ? -11.75 30.031 18.797 1 94.88 128 ALA B CA 1
ATOM 3237 C C . ALA B 1 128 ? -12.406 30.641 20.031 1 94.88 128 ALA B C 1
ATOM 3239 O O . ALA B 1 128 ? -13.219 31.562 19.922 1 94.88 128 ALA B O 1
ATOM 3240 N N . GLN B 1 129 ? -12.039 30.156 21.172 1 94.56 129 GLN B N 1
ATOM 3241 C CA . GLN B 1 129 ? -12.578 30.656 22.422 1 94.56 129 GLN B CA 1
ATOM 3242 C C . GLN B 1 129 ? -12.141 32.094 22.672 1 94.56 129 GLN B C 1
ATOM 3244 O O . GLN B 1 129 ? -12.93 32.93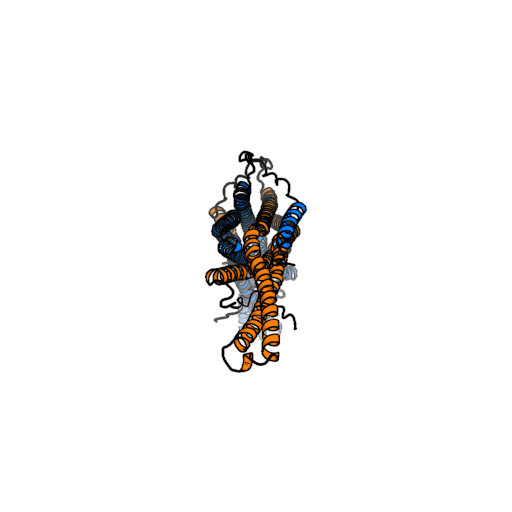8 23.125 1 94.56 129 GLN B O 1
ATOM 3249 N N . ALA B 1 130 ? -10.867 32.375 22.391 1 95.38 130 ALA B N 1
ATOM 3250 C CA . ALA B 1 130 ? -10.359 33.719 22.531 1 95.38 130 ALA B CA 1
ATOM 3251 C C . ALA B 1 130 ? -11.086 34.688 21.609 1 95.38 130 ALA B C 1
ATOM 3253 O O . ALA B 1 130 ? -11.422 35.812 22 1 95.38 130 ALA B O 1
ATOM 3254 N N . LEU B 1 131 ? -11.367 34.25 20.391 1 96.38 131 LEU B N 1
ATOM 3255 C CA . LEU B 1 131 ? -12.094 35.062 19.438 1 96.38 131 LEU B CA 1
ATOM 3256 C C . LEU B 1 131 ? -13.531 35.281 19.891 1 96.38 131 LEU B C 1
ATOM 3258 O O . LEU B 1 131 ? -14.07 36.406 19.734 1 96.38 131 LEU B O 1
ATOM 3262 N N . HIS B 1 132 ? -14.117 34.281 20.453 1 95.75 132 HIS B N 1
ATOM 3263 C CA . HIS B 1 132 ? -15.469 34.406 20.984 1 95.75 132 HIS B CA 1
ATOM 3264 C C . HIS B 1 132 ? -15.539 35.406 22.125 1 95.75 132 HIS B C 1
ATOM 3266 O O . HIS B 1 132 ? -16.469 36.219 22.188 1 95.75 132 HIS B O 1
ATOM 3272 N N . LYS B 1 133 ? -14.555 35.406 23.016 1 96.31 133 LYS B N 1
ATOM 3273 C CA . LYS B 1 133 ? -14.469 36.375 24.109 1 96.31 133 LYS B CA 1
ATOM 3274 C C . LYS B 1 133 ? -14.398 37.781 23.578 1 96.31 133 LYS B C 1
ATOM 3276 O O . LYS B 1 133 ? -15.031 38.688 24.109 1 96.31 133 LYS B O 1
ATOM 3281 N N . ARG B 1 134 ? -13.625 37.938 22.547 1 96.94 134 ARG B N 1
ATOM 3282 C CA . ARG B 1 134 ? -13.547 39.25 21.906 1 96.94 134 ARG B CA 1
ATOM 3283 C C . ARG B 1 134 ? -14.914 39.688 21.375 1 96.94 134 ARG B C 1
ATOM 3285 O O . ARG B 1 134 ? -15.328 40.844 21.578 1 96.94 134 ARG B O 1
ATOM 3292 N N . ASP B 1 135 ? -15.602 38.875 20.719 1 96.56 135 ASP B N 1
ATOM 3293 C CA . ASP B 1 135 ? -16.891 39.188 20.141 1 96.56 135 ASP B CA 1
ATOM 3294 C C . ASP B 1 135 ? -17.922 39.531 21.219 1 96.56 135 ASP B C 1
ATOM 3296 O O . ASP B 1 135 ? -18.75 40.406 21.047 1 96.56 135 ASP B O 1
ATOM 3300 N N . GLN B 1 136 ? -17.828 38.844 22.328 1 96.94 136 GLN B N 1
ATOM 3301 C CA . GLN B 1 136 ? -18.688 39.156 23.469 1 96.94 136 GLN B CA 1
ATOM 3302 C C . GLN B 1 136 ? -18.406 40.531 24.016 1 96.94 136 GLN B C 1
ATOM 3304 O O . GLN B 1 136 ? -19.328 41.281 24.344 1 96.94 136 GLN B O 1
ATOM 3309 N N . ALA B 1 137 ? -17.109 40.812 24.109 1 97.12 137 ALA B N 1
ATOM 3310 C CA . ALA B 1 137 ? -16.703 42.125 24.594 1 97.12 137 ALA B CA 1
ATOM 3311 C C . ALA B 1 137 ? -17.172 43.25 23.641 1 97.12 137 ALA B C 1
ATOM 3313 O O . ALA B 1 137 ? -17.609 44.312 24.078 1 97.12 137 ALA B O 1
ATOM 3314 N N . VAL B 1 138 ? -17.109 42.969 22.344 1 96.56 138 VAL B N 1
ATOM 3315 C CA . VAL B 1 138 ? -17.562 43.906 21.328 1 96.56 138 VAL B CA 1
ATOM 3316 C C . VAL B 1 138 ? -19.062 44.125 21.453 1 96.56 138 VAL B C 1
ATOM 3318 O O . VAL B 1 138 ? -19.547 45.25 21.406 1 96.56 138 VAL B O 1
ATOM 3321 N N . SER B 1 139 ? -19.797 43.125 21.625 1 96.31 139 SER B N 1
ATOM 3322 C CA . SER B 1 139 ? -21.234 43.188 21.781 1 96.31 139 SER B CA 1
ATOM 3323 C C . SER B 1 139 ? -21.625 44.031 23 1 96.31 139 SER B C 1
ATOM 3325 O O . SER B 1 139 ? -22.516 44.875 22.938 1 96.31 139 SER B O 1
ATOM 3327 N N . GLU B 1 140 ? -20.953 43.781 24.109 1 96.38 140 GLU B N 1
ATOM 3328 C CA . GLU B 1 140 ? -21.188 44.531 25.344 1 96.38 140 GLU B CA 1
ATOM 3329 C C . GLU B 1 140 ? -20.875 46 25.141 1 96.38 140 GLU B C 1
ATOM 3331 O O . GLU B 1 140 ? -21.609 46.875 25.594 1 96.38 140 GLU B O 1
ATOM 3336 N N . TRP B 1 141 ? -19.75 46.281 24.484 1 96.69 141 TRP B N 1
ATOM 3337 C CA . TRP B 1 141 ? -19.344 47.656 24.188 1 96.69 141 TRP B CA 1
ATOM 3338 C C . TRP B 1 141 ? -20.406 48.344 23.344 1 96.69 141 TRP B C 1
ATOM 3340 O O . TRP B 1 141 ? -20.766 49.5 23.625 1 96.69 141 TRP B O 1
ATOM 3350 N N . GLN B 1 142 ? -20.953 47.656 22.344 1 95.31 142 GLN B N 1
ATOM 3351 C CA . GLN B 1 142 ? -21.984 48.219 21.484 1 95.31 142 GLN B CA 1
ATOM 3352 C C . GLN B 1 142 ? -23.25 48.531 22.266 1 95.31 142 GLN B C 1
ATOM 3354 O O . GLN B 1 142 ? -23.875 49.594 22.062 1 95.31 142 GLN B O 1
ATOM 3359 N N . LYS B 1 143 ? -23.625 47.656 23.125 1 94.44 143 LYS B N 1
ATOM 3360 C CA . LYS B 1 143 ? -24.797 47.844 23.953 1 94.44 143 LYS B CA 1
ATOM 3361 C C . LYS B 1 143 ? -24.656 49.094 24.844 1 94.44 143 LYS B C 1
ATOM 3363 O O . LYS B 1 143 ? -25.562 49.938 24.906 1 94.44 143 LYS B O 1
ATOM 3368 N N . VAL B 1 144 ? -23.5 49.219 25.484 1 94.25 144 VAL B N 1
ATOM 3369 C CA . VAL B 1 144 ? -23.25 50.312 26.406 1 94.25 144 VAL B CA 1
ATOM 3370 C C . VAL B 1 144 ? -23.141 51.625 25.609 1 94.25 144 VAL B C 1
ATOM 3372 O O . VAL B 1 144 ? -23.609 52.656 26.062 1 94.25 144 VAL B O 1
ATOM 3375 N N . SER B 1 145 ? -22.484 51.562 24.469 1 92.69 145 SER B N 1
ATOM 3376 C CA . SER B 1 145 ? -22.344 52.75 23.609 1 92.69 145 SER B CA 1
ATOM 3377 C C . SER B 1 145 ? -23.719 53.25 23.156 1 92.69 145 SER B C 1
ATOM 3379 O O . SER B 1 145 ? -23.953 54.469 23.125 1 92.69 145 SER B O 1
ATOM 3381 N N . ALA B 1 146 ? -24.578 52.375 22.812 1 91.38 146 ALA B N 1
ATOM 3382 C CA . ALA B 1 146 ? -25.938 52.75 22.422 1 91.38 146 ALA B CA 1
ATOM 3383 C C . ALA B 1 146 ? -26.688 53.406 23.578 1 91.38 146 ALA B C 1
ATOM 3385 O O . ALA B 1 146 ? -27.453 54.375 23.375 1 91.38 146 ALA B O 1
ATOM 3386 N N . LYS B 1 147 ? -26.5 52.938 24.766 1 89.88 147 LYS B N 1
ATOM 3387 C CA . LYS B 1 147 ? -27.109 53.531 25.969 1 89.88 147 LYS B CA 1
ATOM 3388 C C . LYS B 1 147 ? -26.641 54.969 26.203 1 89.88 147 LYS B C 1
ATOM 3390 O O . LYS B 1 147 ? -27.438 55.844 26.531 1 89.88 147 LYS B O 1
ATOM 3395 N N . VAL B 1 148 ? -25.328 55.156 26.016 1 90.12 148 VAL B N 1
ATOM 3396 C CA . VAL B 1 148 ? -24.766 56.5 26.188 1 90.12 148 VAL B CA 1
ATOM 3397 C C . VAL B 1 148 ? -25.359 57.438 25.125 1 90.12 148 VAL B C 1
ATOM 3399 O O . VAL B 1 148 ? -25.719 58.562 25.438 1 90.12 148 VAL B O 1
ATOM 3402 N N . SER B 1 149 ? -25.438 56.938 23.875 1 86.62 149 SER B N 1
ATOM 3403 C CA . SER B 1 149 ? -25.984 57.75 22.781 1 86.62 149 SER B CA 1
ATOM 3404 C C . SER B 1 149 ? -27.438 58.094 23.031 1 86.62 149 SER B C 1
ATOM 3406 O O . SER B 1 149 ? -27.891 59.219 22.734 1 86.62 149 SER B O 1
ATOM 3408 N N . LYS B 1 150 ? -28.172 57.25 23.562 1 84.06 150 LYS B N 1
ATOM 3409 C CA . LYS B 1 150 ? -29.578 57.438 23.859 1 84.06 150 LYS B CA 1
ATOM 3410 C C . LYS B 1 150 ? -29.781 58.5 24.953 1 84.06 150 LYS B C 1
ATOM 3412 O O . LYS B 1 150 ? -30.672 59.312 24.875 1 84.06 150 LYS B O 1
ATOM 3417 N N . HIS B 1 151 ? -28.891 58.562 25.906 1 81.06 151 HIS B N 1
ATOM 3418 C CA . HIS B 1 151 ? -29.062 59.469 27.062 1 81.06 151 HIS B CA 1
ATOM 3419 C C . HIS B 1 151 ? -28.391 60.812 26.812 1 81.06 151 HIS B C 1
ATOM 3421 O O . HIS B 1 151 ? -28.703 61.781 27.5 1 81.06 151 HIS B O 1
ATOM 3427 N N . SER B 1 152 ? -27.297 60.812 25.969 1 73.62 152 SER B N 1
ATOM 3428 C CA . SER B 1 152 ? -26.625 62.062 25.656 1 73.62 152 SER B CA 1
ATOM 3429 C C . SER B 1 152 ? -27.422 62.875 24.625 1 73.62 152 SER B C 1
ATOM 3431 O O . SER B 1 152 ? -27.172 64.062 24.453 1 73.62 152 SER B O 1
ATOM 3433 N N . GLY B 1 153 ? -28.203 62.344 23.781 1 63.72 153 GLY B N 1
ATOM 3434 C CA . GLY B 1 153 ? -28.953 63.094 22.781 1 63.72 153 GLY B CA 1
ATOM 3435 C C . GLY B 1 153 ? -29.828 64.188 23.391 1 63.72 153 GLY B C 1
ATOM 3436 O O . GLY B 1 153 ? -30.109 64.125 24.578 1 63.72 153 GLY B O 1
ATOM 3437 N N . THR B 1 154 ? -29.828 65.375 22.734 1 55.31 154 THR B N 1
ATOM 3438 C CA . THR B 1 154 ? -30.344 66.688 22.922 1 55.31 154 THR B CA 1
ATOM 3439 C C . THR B 1 154 ? -31.766 66.688 23.484 1 55.31 154 THR B C 1
ATOM 3441 O O . THR B 1 154 ? -32.375 67.75 23.672 1 55.31 154 THR B O 1
ATOM 3444 N N . GLY B 1 155 ? -32.594 65.625 23.359 1 51.97 155 GLY B N 1
ATOM 3445 C CA . GLY B 1 155 ? -33.969 65.875 23.734 1 51.97 155 GLY B CA 1
ATOM 3446 C C . GLY B 1 155 ? -34.156 66.062 25.234 1 51.97 155 GLY B C 1
ATOM 3447 O O . GLY B 1 155 ? -33.188 66 26 1 51.97 155 GLY B O 1
ATOM 3448 N N . THR B 1 156 ? -35.406 66.375 25.844 1 53.22 156 THR B N 1
ATOM 3449 C CA . THR B 1 156 ? -35.938 66.688 27.156 1 53.22 156 THR B CA 1
ATOM 3450 C C . THR B 1 156 ? -35.5 65.688 28.203 1 53.22 156 THR B C 1
ATOM 3452 O O . THR B 1 156 ? -35.688 65.875 29.406 1 53.22 156 THR B O 1
ATOM 3455 N N . LEU B 1 157 ? -35 64.562 27.875 1 55.41 157 LEU B N 1
ATOM 3456 C CA . LEU B 1 157 ? -34.812 63.438 28.766 1 55.41 157 LEU B CA 1
ATOM 3457 C C . LEU B 1 157 ? -33.531 63.594 29.562 1 55.41 157 LEU B C 1
ATOM 3459 O O . LEU B 1 157 ? -33.344 63 30.625 1 55.41 157 LEU B O 1
ATOM 3463 N N . GLY B 1 158 ? -32.688 64.625 29.281 1 56.66 158 GLY B N 1
ATOM 3464 C CA . GLY B 1 158 ? -31.359 64.75 29.891 1 56.66 158 GLY B CA 1
ATOM 3465 C C . GLY B 1 158 ? -31.328 65.812 30.953 1 56.66 158 GLY B C 1
ATOM 3466 O O . GLY B 1 158 ? -30.266 66.125 31.5 1 56.66 158 GLY B O 1
ATOM 3467 N N . ARG B 1 159 ? -32.5 66.375 31.094 1 63.47 159 ARG B N 1
ATOM 3468 C CA . ARG B 1 159 ? -32.531 67.5 31.984 1 63.47 159 ARG B CA 1
ATOM 3469 C C . ARG B 1 159 ? -32.875 67.062 33.406 1 63.47 159 ARG B C 1
ATOM 3471 O O . ARG B 1 159 ? -32.656 67.812 34.375 1 63.47 159 ARG B O 1
ATOM 3478 N N . ALA B 1 160 ? -33.594 65.875 33.5 1 68.62 160 ALA B N 1
ATOM 3479 C CA . ALA B 1 160 ? -33.938 65.5 34.875 1 68.62 160 ALA B CA 1
ATOM 3480 C C . ALA B 1 160 ? -32.688 64.938 35.594 1 68.62 160 ALA B C 1
ATOM 3482 O O . ALA B 1 160 ? -31.812 64.312 34.938 1 68.62 160 ALA B O 1
ATOM 3483 N N . PRO B 1 161 ? -32.375 65.312 36.781 1 72.12 161 PRO B N 1
ATOM 3484 C CA . PRO B 1 161 ? -31.234 64.812 37.594 1 72.12 161 PRO B CA 1
ATOM 3485 C C . PRO B 1 161 ? -31 63.344 37.438 1 72.12 161 PRO B C 1
ATOM 3487 O O . PRO B 1 161 ? -29.844 62.875 37.375 1 72.12 161 PRO B O 1
ATOM 3490 N N . GLY B 1 162 ? -31.969 62.438 37.281 1 75.12 162 GLY B N 1
ATOM 3491 C CA . GLY B 1 162 ? -31.859 61 37.125 1 75.12 162 GLY B CA 1
ATOM 3492 C C . GLY B 1 162 ? -31.25 60.594 35.812 1 75.12 162 GLY B C 1
ATOM 3493 O O . GLY B 1 162 ? -30.469 59.625 35.75 1 75.12 162 GLY B O 1
ATOM 3494 N N . ASP B 1 163 ? -31.531 61.312 34.844 1 77.5 163 ASP B N 1
ATOM 3495 C CA . ASP B 1 163 ? -31 61.062 33.531 1 77.5 163 ASP B CA 1
ATOM 3496 C C . ASP B 1 163 ? -29.5 61.375 33.469 1 77.5 163 ASP B C 1
ATOM 3498 O O . ASP B 1 163 ? -28.75 60.656 32.781 1 77.5 163 ASP B O 1
ATOM 3502 N N . VAL B 1 164 ? -29.172 62.375 34.25 1 79.06 164 VAL B N 1
ATOM 3503 C CA . VAL B 1 164 ? -27.766 62.781 34.281 1 79.06 164 VAL B CA 1
ATOM 3504 C C . VAL B 1 164 ? -26.922 61.688 34.938 1 79.06 164 VAL B C 1
ATOM 3506 O O . VAL B 1 164 ? -25.844 61.344 34.469 1 79.06 164 VAL B O 1
ATOM 3509 N N . LEU B 1 165 ? -27.391 61.125 36.031 1 84.12 165 LEU B N 1
ATOM 3510 C CA . LEU B 1 165 ? -26.688 60.062 36.75 1 84.12 165 LEU B CA 1
ATOM 3511 C C . LEU B 1 165 ? -26.594 58.812 35.875 1 84.12 165 LEU B C 1
ATOM 3513 O O . LEU B 1 165 ? -25.547 58.156 35.875 1 84.12 165 LEU B O 1
ATOM 3517 N N . LYS B 1 166 ? -27.688 58.5 35.188 1 83.56 166 LYS B N 1
ATOM 3518 C CA . LYS B 1 166 ? -27.703 57.344 34.281 1 83.56 166 LYS B CA 1
ATOM 3519 C C . LYS B 1 166 ? -26.688 57.5 33.156 1 83.56 166 LYS B C 1
ATOM 3521 O O . LYS B 1 166 ? -26 56.562 32.781 1 83.56 166 LYS B O 1
ATOM 3526 N N . CYS B 1 167 ? -26.594 58.656 32.688 1 85.75 167 CYS B N 1
ATOM 3527 C CA . CYS B 1 167 ? -25.656 58.969 31.609 1 85.75 167 CYS B CA 1
ATOM 3528 C C . CYS B 1 167 ? -24.219 58.875 32.094 1 85.75 167 CYS B C 1
ATOM 3530 O O . CYS B 1 167 ? -23.359 58.312 31.406 1 85.75 167 CYS B O 1
ATOM 3532 N N . GLU B 1 168 ? -23.984 59.375 33.312 1 88.69 168 GLU B N 1
ATOM 3533 C CA . GLU B 1 168 ? -22.641 59.312 33.875 1 88.69 168 GLU B CA 1
ATOM 3534 C C . GLU B 1 168 ? -22.203 57.875 34.156 1 88.69 168 GLU B C 1
ATOM 3536 O O . GLU B 1 168 ? -21.062 57.5 33.938 1 88.69 168 GLU B O 1
ATOM 3541 N N . THR B 1 169 ? -23.156 57.094 34.625 1 90.06 169 THR B N 1
ATOM 3542 C CA . THR B 1 169 ? -22.891 55.688 34.844 1 90.06 169 THR B CA 1
ATOM 3543 C C . THR B 1 169 ? -22.625 54.969 33.531 1 90.06 169 THR B C 1
ATOM 3545 O O . THR B 1 169 ? -21.719 54.125 33.469 1 90.06 169 THR B O 1
ATOM 3548 N N . ALA B 1 170 ? -23.328 55.25 32.562 1 91.25 170 ALA B N 1
ATOM 3549 C CA . ALA B 1 170 ? -23.156 54.625 31.25 1 91.25 170 ALA B CA 1
ATOM 3550 C C . ALA B 1 170 ? -21.812 55 30.641 1 91.25 170 ALA B C 1
ATOM 3552 O O . ALA B 1 170 ? -21.156 54.188 29.984 1 91.25 170 ALA B O 1
ATOM 3553 N N . LYS B 1 171 ? -21.453 56.188 30.859 1 92.94 171 LYS B N 1
ATOM 3554 C CA . LYS B 1 171 ? -20.172 56.656 30.328 1 92.94 171 LYS B CA 1
ATOM 3555 C C . LYS B 1 171 ? -19.016 55.938 31 1 92.94 171 LYS B C 1
ATOM 3557 O O . LYS B 1 171 ? -18.031 55.594 30.344 1 92.94 171 LYS B O 1
ATOM 3562 N N . LYS B 1 172 ? -19.109 55.781 32.312 1 94.06 172 LYS B N 1
ATOM 3563 C CA . LYS B 1 172 ? -18.094 55.031 33.031 1 94.06 172 LYS B CA 1
ATOM 3564 C C . LYS B 1 172 ? -18.016 53.562 32.531 1 94.06 172 LYS B C 1
ATOM 3566 O O . LYS B 1 172 ? -16.938 53.031 32.344 1 94.06 172 LYS B O 1
ATOM 3571 N N . ALA B 1 173 ? -19.156 53 32.312 1 94.75 173 ALA B N 1
ATOM 3572 C CA . ALA B 1 173 ? -19.234 51.625 31.797 1 94.75 173 ALA B CA 1
ATOM 3573 C C . ALA B 1 173 ? -18.625 51.531 30.406 1 94.75 173 ALA B C 1
ATOM 3575 O O . ALA B 1 173 ? -18 50.531 30.047 1 94.75 173 ALA B O 1
ATOM 3576 N N . LEU B 1 174 ? -18.781 52.562 29.656 1 95.25 174 LEU B N 1
ATOM 3577 C CA . LEU B 1 174 ? -18.234 52.594 28.297 1 95.25 174 LEU B CA 1
ATOM 3578 C C . LEU B 1 174 ? -16.719 52.625 28.328 1 95.25 174 LEU B C 1
ATOM 3580 O O . LEU B 1 174 ? -16.062 51.969 27.5 1 95.25 174 LEU B O 1
ATOM 3584 N N . VAL B 1 175 ? -16.141 53.375 29.234 1 96.06 175 VAL B N 1
ATOM 3585 C CA . VAL B 1 175 ? -14.688 53.438 29.375 1 96.06 175 VAL B CA 1
ATOM 3586 C C . VAL B 1 175 ? -14.148 52.062 29.719 1 96.06 175 VAL B C 1
ATOM 3588 O O . VAL B 1 175 ? -13.164 51.594 29.125 1 96.06 175 VAL B O 1
ATOM 3591 N N . ASP B 1 176 ? -14.852 51.344 30.625 1 96.62 176 ASP B N 1
ATOM 3592 C CA . ASP B 1 176 ? -14.438 50 31.031 1 96.62 176 ASP B CA 1
ATOM 3593 C C . ASP B 1 176 ? -14.578 49.031 29.875 1 96.62 176 ASP B C 1
ATOM 3595 O O . ASP B 1 176 ? -13.68 48.219 29.641 1 96.62 176 ASP B O 1
ATOM 3599 N N . ALA B 1 177 ? -15.656 49.062 29.203 1 96.38 177 ALA B N 1
ATOM 3600 C CA . ALA B 1 177 ? -15.898 48.156 28.078 1 96.38 177 ALA B CA 1
ATOM 3601 C C . ALA B 1 177 ? -14.875 48.406 26.969 1 96.38 177 ALA B C 1
ATOM 3603 O O . ALA B 1 177 ? -14.414 47.469 26.328 1 96.38 177 ALA B O 1
ATOM 3604 N N . THR B 1 178 ? -14.523 49.688 26.766 1 96.31 178 THR B N 1
ATOM 3605 C CA . THR B 1 178 ? -13.531 50.031 25.75 1 96.31 178 THR B CA 1
ATOM 3606 C C . THR B 1 178 ? -12.156 49.469 26.109 1 96.31 178 THR B C 1
ATOM 3608 O O . THR B 1 178 ? -11.453 48.938 25.25 1 96.31 178 THR B O 1
ATOM 3611 N N . ARG B 1 179 ? -11.82 49.562 27.344 1 96.69 179 ARG B N 1
ATOM 3612 C CA . ARG B 1 179 ? -10.547 49.062 27.828 1 96.69 179 ARG B CA 1
ATOM 3613 C C . ARG B 1 179 ? -10.477 47.531 27.656 1 96.69 179 ARG B C 1
ATOM 3615 O O . ARG B 1 179 ? -9.453 47 27.203 1 96.69 179 ARG B O 1
ATOM 3622 N N . GLU B 1 180 ? -11.555 46.906 27.953 1 96.25 180 GLU B N 1
ATOM 3623 C CA . GLU B 1 180 ? -11.594 45.438 27.859 1 96.25 180 GLU B CA 1
ATOM 3624 C C . GLU B 1 180 ? -11.445 44.969 26.422 1 96.25 180 GLU B C 1
ATOM 3626 O O . GLU B 1 180 ? -10.617 44.125 26.125 1 96.25 180 GLU B O 1
ATOM 3631 N N . VAL B 1 181 ? -12.195 45.5 25.547 1 96.38 181 VAL B N 1
ATOM 3632 C CA . VAL B 1 181 ? -12.172 45.062 24.156 1 96.38 181 VAL B CA 1
ATOM 3633 C C . VAL B 1 181 ? -10.805 45.375 23.547 1 96.38 181 VAL B C 1
ATOM 3635 O O . VAL B 1 181 ? -10.258 44.562 22.797 1 96.38 181 VAL B O 1
ATOM 3638 N N . ASN B 1 182 ? -10.258 46.594 23.859 1 96.19 182 ASN B N 1
ATOM 3639 C CA . ASN B 1 182 ? -8.945 46.938 23.344 1 96.19 182 ASN B CA 1
ATOM 3640 C C . ASN B 1 182 ? -7.863 46 23.828 1 96.19 182 ASN B C 1
ATOM 3642 O O . ASN B 1 182 ? -6.969 45.625 23.062 1 96.19 182 ASN B O 1
ATOM 3646 N N . HIS B 1 183 ? -8.016 45.594 25.047 1 96.19 183 HIS B N 1
ATOM 3647 C CA . HIS B 1 183 ? -7.047 44.688 25.625 1 96.19 183 HIS B CA 1
ATOM 3648 C C . HIS B 1 183 ? -7.082 43.312 24.922 1 96.19 183 HIS B C 1
ATOM 3650 O O . HIS B 1 183 ? -6.051 42.812 24.469 1 96.19 183 HIS B O 1
ATOM 3656 N N . ILE B 1 184 ? -8.242 42.688 24.797 1 95.94 184 ILE B N 1
ATOM 3657 C CA . ILE B 1 184 ? -8.406 41.375 24.156 1 95.94 184 ILE B CA 1
ATOM 3658 C C . ILE B 1 184 ? -7.98 41.469 22.703 1 95.94 184 ILE B C 1
ATOM 3660 O O . ILE B 1 184 ? -7.262 40.594 22.203 1 95.94 184 ILE B O 1
ATOM 3664 N N . HIS B 1 185 ? -8.406 42.531 22.031 1 95.75 185 HIS B N 1
ATOM 3665 C CA . HIS B 1 185 ? -8.086 42.719 20.609 1 95.75 185 HIS B CA 1
ATOM 3666 C C . HIS B 1 185 ? -6.578 42.844 20.406 1 95.75 185 HIS B C 1
ATOM 3668 O O . HIS B 1 185 ? -6.023 42.281 19.469 1 95.75 185 HIS B O 1
ATOM 3674 N N . ALA B 1 186 ? -5.918 43.594 21.266 1 95.19 186 ALA B N 1
ATOM 3675 C CA . ALA B 1 186 ? -4.473 43.781 21.172 1 95.19 186 ALA B CA 1
ATOM 3676 C C . ALA B 1 186 ? -3.738 42.438 21.328 1 95.19 186 ALA B C 1
ATOM 3678 O O . ALA B 1 186 ? -2.781 42.156 20.594 1 95.19 186 ALA B O 1
ATOM 3679 N N . ILE B 1 187 ? -4.199 41.625 22.25 1 95.06 187 ILE B N 1
ATOM 3680 C CA . ILE B 1 187 ? -3.605 40.312 22.469 1 95.06 187 ILE B CA 1
ATOM 3681 C C . ILE B 1 187 ? -3.758 39.438 21.203 1 95.06 187 ILE B C 1
ATOM 3683 O O . ILE B 1 187 ? -2.795 38.844 20.75 1 95.06 187 ILE B O 1
ATOM 3687 N N . LEU B 1 188 ? -4.941 39.438 20.641 1 96.25 188 LEU B N 1
ATOM 3688 C CA . LEU B 1 188 ? -5.211 38.656 19.438 1 96.25 188 LEU B CA 1
ATOM 3689 C C . LEU B 1 188 ? -4.344 39.125 18.281 1 96.25 188 LEU B C 1
ATOM 3691 O O . LEU B 1 188 ? -3.727 38.312 17.578 1 96.25 188 LEU B O 1
ATOM 3695 N N . MET B 1 189 ? -4.254 40.438 18.078 1 95.31 189 MET B N 1
ATOM 3696 C CA . MET B 1 189 ? -3.514 41.031 16.953 1 95.31 189 MET B CA 1
ATOM 3697 C C . MET B 1 189 ? -2.021 40.719 17.078 1 95.31 189 MET B C 1
ATOM 3699 O O . MET B 1 189 ? -1.316 40.656 16.078 1 95.31 189 MET B O 1
ATOM 3703 N N . ASN B 1 190 ? -1.55 40.469 18.266 1 94.56 190 ASN B N 1
ATOM 3704 C CA . ASN B 1 190 ? -0.14 40.188 18.5 1 94.56 190 ASN B CA 1
ATOM 3705 C C . ASN B 1 190 ? 0.127 38.688 18.453 1 94.56 190 ASN B C 1
ATOM 3707 O O . ASN B 1 190 ? 1.076 38.219 17.797 1 94.56 190 ASN B O 1
ATOM 3711 N N . GLU B 1 191 ? -0.747 37.875 18.984 1 94.88 191 GLU B N 1
ATOM 3712 C CA . GLU B 1 191 ? -0.423 36.5 19.234 1 94.88 191 GLU B CA 1
ATOM 3713 C C . GLU B 1 191 ? -0.915 35.594 18.094 1 94.88 191 GLU B C 1
ATOM 3715 O O . GLU B 1 191 ? -0.35 34.531 17.844 1 94.88 191 GLU B O 1
ATOM 3720 N N . LEU B 1 192 ? -1.979 35.969 17.438 1 95.5 192 LEU B N 1
ATOM 3721 C CA . LEU B 1 192 ? -2.479 35.156 16.359 1 95.5 192 LEU B CA 1
ATOM 3722 C C . LEU B 1 192 ? -1.446 35.031 15.234 1 95.5 192 LEU B C 1
ATOM 3724 O O . LEU B 1 192 ? -1.108 33.938 14.805 1 95.5 192 LEU B O 1
ATOM 3728 N N . PRO B 1 193 ? -0.897 36.188 14.727 1 93.12 193 PRO B N 1
ATOM 3729 C CA . PRO B 1 193 ? 0.143 36.062 13.703 1 93.12 193 PRO B CA 1
ATOM 3730 C C . PRO B 1 193 ? 1.374 35.312 14.188 1 93.12 193 PRO B C 1
ATOM 3732 O O . PRO B 1 193 ? 1.99 34.562 13.414 1 93.12 193 PRO B O 1
ATOM 3735 N N . THR B 1 194 ? 1.735 35.531 15.477 1 91.12 194 THR B N 1
ATOM 3736 C CA . THR B 1 194 ? 2.871 34.812 16.047 1 91.12 194 THR B CA 1
ATOM 3737 C C . THR B 1 194 ? 2.633 33.312 16.031 1 91.12 194 THR B C 1
ATOM 3739 O O . THR B 1 194 ? 3.527 32.531 15.672 1 91.12 194 THR B O 1
ATOM 3742 N N . PHE B 1 195 ? 1.448 32.906 16.422 1 92.56 195 PHE B N 1
ATOM 3743 C CA . PHE B 1 195 ? 1.068 31.5 16.359 1 92.56 195 PHE B CA 1
ATOM 3744 C C . PHE B 1 195 ? 1.222 30.969 14.938 1 92.56 195 PHE B C 1
ATOM 3746 O O . PHE B 1 195 ? 1.81 29.891 14.734 1 92.56 195 PHE B O 1
ATOM 3753 N N . TYR B 1 196 ? 0.703 31.672 14 1 92.44 196 TYR B N 1
ATOM 3754 C CA . TYR B 1 196 ? 0.764 31.25 12.602 1 92.44 196 TYR B CA 1
ATOM 3755 C C . TYR B 1 196 ? 2.209 31.109 12.141 1 92.44 196 TYR B C 1
ATOM 3757 O O . TYR B 1 196 ? 2.549 30.141 11.453 1 92.44 196 TYR B O 1
ATOM 3765 N N . THR B 1 197 ? 3.082 31.984 12.508 1 88.62 197 THR B N 1
ATOM 3766 C CA . THR B 1 197 ? 4.465 32 12.047 1 88.62 197 THR B CA 1
ATOM 3767 C C . THR B 1 197 ? 5.254 30.859 12.664 1 88.62 197 THR B C 1
ATOM 3769 O O . THR B 1 197 ? 6.168 30.312 12.039 1 88.62 197 THR B O 1
ATOM 3772 N N . ARG B 1 198 ? 4.844 30.375 13.844 1 85.88 198 ARG B N 1
ATOM 3773 C CA . ARG B 1 198 ? 5.578 29.344 14.562 1 85.88 198 ARG B CA 1
ATOM 3774 C C . ARG B 1 198 ? 5.199 27.953 14.055 1 85.88 198 ARG B C 1
ATOM 3776 O O . ARG B 1 198 ? 5.781 26.953 14.484 1 85.88 198 ARG B O 1
ATOM 3783 N N . ARG B 1 199 ? 4.285 27.922 13.125 1 88.12 199 ARG B N 1
ATOM 3784 C CA . ARG B 1 199 ? 3.844 26.641 12.609 1 88.12 199 ARG B CA 1
ATOM 3785 C C . ARG B 1 199 ? 5.008 25.859 12.008 1 88.12 199 ARG B C 1
ATOM 3787 O O . ARG B 1 199 ? 5.078 24.625 12.141 1 88.12 199 ARG B O 1
ATOM 3794 N N . GLY B 1 200 ? 5.871 26.562 11.289 1 83.62 200 GLY B N 1
ATOM 3795 C CA . GLY B 1 200 ? 7.027 25.922 10.672 1 83.62 200 GLY B CA 1
ATOM 3796 C C . GLY B 1 200 ? 7.953 25.266 11.68 1 83.62 200 GLY B C 1
ATOM 3797 O O . GLY B 1 200 ? 8.461 24.172 11.438 1 83.62 200 GLY B O 1
ATOM 3798 N N . GLU B 1 201 ? 8.125 26 12.773 1 82.88 201 GLU B N 1
ATOM 3799 C CA . GLU B 1 201 ? 8.977 25.469 13.836 1 82.88 201 GLU B CA 1
ATOM 3800 C C . GLU B 1 201 ? 8.406 24.172 14.398 1 82.88 201 GLU B C 1
ATOM 3802 O O . GLU B 1 201 ? 9.156 23.281 14.812 1 82.88 201 GLU B O 1
ATOM 3807 N N . TYR B 1 202 ? 7.16 24.094 14.391 1 84.75 202 TYR B N 1
ATOM 3808 C CA . TYR B 1 202 ? 6.477 22.922 14.93 1 84.75 202 TYR B CA 1
ATOM 3809 C C . TYR B 1 202 ? 6.469 21.781 13.922 1 84.75 202 TYR B C 1
ATOM 3811 O O . TYR B 1 202 ? 6.781 20.641 14.273 1 84.75 202 TYR B O 1
ATOM 3819 N N . PHE B 1 203 ? 6.25 22.016 12.68 1 88 203 PHE B N 1
ATOM 3820 C CA . PHE B 1 203 ? 5.973 20.953 11.727 1 88 203 PHE B CA 1
ATOM 3821 C C . PHE B 1 203 ? 7.238 20.562 10.969 1 88 203 PHE B C 1
ATOM 3823 O O . PHE B 1 203 ? 7.316 19.469 10.414 1 88 203 PHE B O 1
ATOM 3830 N N . HIS B 1 204 ? 8.242 21.391 10.914 1 84.75 204 HIS B N 1
ATOM 3831 C CA . HIS B 1 204 ? 9.477 21.078 10.203 1 84.75 204 HIS B CA 1
ATOM 3832 C C . HIS B 1 204 ? 10.125 19.812 10.758 1 84.75 204 HIS B C 1
ATOM 3834 O O . HIS B 1 204 ? 10.383 18.859 10.008 1 84.75 204 HIS B O 1
ATOM 3840 N N . PRO B 1 205 ? 10.305 19.734 12.016 1 82.94 205 PRO B N 1
ATOM 3841 C CA . PRO B 1 205 ? 10.891 18.5 12.539 1 82.94 205 PRO B CA 1
ATOM 3842 C C . PRO B 1 205 ? 9.984 17.297 12.352 1 82.94 205 PRO B C 1
ATOM 3844 O O . PRO B 1 205 ? 10.477 16.172 12.211 1 82.94 205 PRO B O 1
ATOM 3847 N N . CYS B 1 206 ? 8.688 17.438 12.375 1 84.62 206 CYS B N 1
ATOM 3848 C CA . CYS B 1 206 ? 7.742 16.344 12.156 1 84.62 206 CYS B CA 1
ATOM 3849 C C . CYS B 1 206 ? 7.934 15.734 10.781 1 84.62 206 CYS B C 1
ATOM 3851 O O . CYS B 1 206 ? 8.078 14.516 10.656 1 84.62 206 CYS B O 1
ATOM 3853 N N . LEU B 1 207 ? 8.031 16.531 9.781 1 84.44 207 LEU B N 1
ATOM 3854 C CA . LEU B 1 207 ? 8.164 16.062 8.398 1 84.44 207 LEU B CA 1
ATOM 3855 C C . LEU B 1 207 ? 9.555 15.477 8.164 1 84.44 207 LEU B C 1
ATOM 3857 O O . LEU B 1 207 ? 9.711 14.523 7.391 1 84.44 207 LEU B O 1
ATOM 3861 N N . GLN B 1 208 ? 10.484 16.062 8.82 1 82.94 208 GLN B N 1
ATOM 3862 C CA . GLN B 1 208 ? 11.836 15.516 8.727 1 82.94 208 GLN B CA 1
ATOM 3863 C C . GLN B 1 208 ? 11.898 14.109 9.32 1 82.94 208 GLN B C 1
ATOM 3865 O O . GLN B 1 208 ? 12.539 13.219 8.75 1 82.94 208 GLN B O 1
ATOM 3870 N N . ALA B 1 209 ? 11.273 13.992 10.438 1 83.5 209 ALA B N 1
ATOM 3871 C CA . ALA B 1 209 ? 11.227 12.68 11.078 1 83.5 209 ALA B CA 1
ATOM 3872 C C . ALA B 1 209 ? 10.539 11.656 10.18 1 83.5 209 ALA B C 1
ATOM 3874 O O . ALA B 1 209 ? 10.969 10.5 10.102 1 83.5 209 ALA B O 1
ATOM 3875 N N . LEU B 1 210 ? 9.547 12.055 9.531 1 84.44 210 LEU B N 1
ATOM 3876 C CA . LEU B 1 210 ? 8.844 11.18 8.602 1 84.44 210 LEU B CA 1
ATOM 3877 C C . LEU B 1 210 ? 9.758 10.75 7.457 1 84.44 210 LEU B C 1
ATOM 3879 O O . LEU B 1 210 ? 9.836 9.562 7.133 1 84.44 210 LEU B O 1
ATOM 3883 N N . ALA B 1 211 ? 10.406 11.688 6.859 1 84.44 211 ALA B N 1
ATOM 3884 C CA . ALA B 1 211 ? 11.32 11.391 5.762 1 84.44 211 ALA B CA 1
ATOM 3885 C C . ALA B 1 211 ? 12.422 10.43 6.211 1 84.44 211 ALA B C 1
ATOM 3887 O O . ALA B 1 211 ? 12.789 9.508 5.477 1 84.44 211 ALA B O 1
ATOM 3888 N N . ARG B 1 212 ? 12.859 10.633 7.379 1 83.31 212 ARG B N 1
ATOM 3889 C CA . ARG B 1 212 ? 13.898 9.766 7.93 1 83.31 212 ARG B CA 1
ATOM 3890 C C . ARG B 1 212 ? 13.375 8.352 8.141 1 83.31 212 ARG B C 1
ATOM 3892 O O . ARG B 1 212 ? 14.078 7.375 7.855 1 83.31 212 ARG B O 1
ATOM 3899 N N . ALA B 1 213 ? 12.289 8.312 8.695 1 83.25 213 ALA B N 1
ATOM 3900 C CA . ALA B 1 213 ? 11.68 7.008 8.914 1 83.25 213 ALA B CA 1
ATOM 3901 C C . ALA B 1 213 ? 11.492 6.262 7.594 1 83.25 213 ALA B C 1
ATOM 3903 O O . ALA B 1 213 ? 11.703 5.047 7.523 1 83.25 213 ALA B O 1
ATOM 3904 N N . GLN B 1 214 ? 11.031 6.941 6.598 1 84.06 214 GLN B N 1
ATOM 3905 C CA . GLN B 1 214 ? 10.859 6.332 5.285 1 84.06 214 GLN B CA 1
ATOM 3906 C C . GLN B 1 214 ? 12.188 5.84 4.727 1 84.06 214 GLN B C 1
ATOM 3908 O O . GLN B 1 214 ? 12.273 4.73 4.191 1 84.06 214 GLN B O 1
ATOM 3913 N N . LEU B 1 215 ? 13.18 6.656 4.891 1 83.88 215 LEU B N 1
ATOM 3914 C CA . LEU B 1 215 ? 14.508 6.262 4.438 1 83.88 215 LEU B CA 1
ATOM 3915 C C . LEU B 1 215 ? 14.977 4.992 5.145 1 83.88 215 LEU B C 1
ATOM 3917 O O . LEU B 1 215 ? 15.5 4.082 4.512 1 83.88 215 LEU B O 1
ATOM 3921 N N . GLU B 1 216 ? 14.797 4.961 6.41 1 82.81 216 GLU B N 1
ATOM 3922 C CA . GLU B 1 216 ? 15.172 3.783 7.184 1 82.81 216 GLU B CA 1
ATOM 3923 C C . GLU B 1 216 ? 14.406 2.547 6.727 1 82.81 216 GLU B C 1
ATOM 3925 O O . GLU B 1 216 ? 14.977 1.461 6.613 1 82.81 216 GLU B O 1
ATOM 3930 N N . TYR B 1 217 ? 13.234 2.695 6.527 1 84.56 217 TYR B N 1
ATOM 3931 C CA . TYR B 1 217 ? 12.391 1.596 6.074 1 84.56 217 TYR B CA 1
ATOM 3932 C C . TYR B 1 217 ? 12.875 1.053 4.734 1 84.56 217 TYR B C 1
ATOM 3934 O O . TYR B 1 217 ? 13.078 -0.155 4.586 1 84.56 217 TYR B O 1
ATOM 3942 N N . TYR B 1 218 ? 13.078 1.904 3.783 1 86.12 218 TYR B N 1
ATOM 3943 C CA . TYR B 1 218 ? 13.508 1.48 2.457 1 86.12 218 TYR B CA 1
ATOM 3944 C C . TYR B 1 218 ? 14.914 0.894 2.5 1 86.12 218 TYR B C 1
ATOM 3946 O O . TYR B 1 218 ? 15.219 -0.05 1.769 1 86.12 218 TYR B O 1
ATOM 3954 N N . GLY B 1 219 ? 15.68 1.495 3.307 1 85.5 219 GLY B N 1
ATOM 3955 C CA . GLY B 1 219 ? 17.016 0.936 3.496 1 85.5 219 GLY B CA 1
ATOM 3956 C C . GLY B 1 219 ? 16.984 -0.479 4.043 1 85.5 219 GLY B C 1
ATOM 3957 O O . GLY B 1 219 ? 17.719 -1.346 3.561 1 85.5 219 GLY B O 1
ATOM 3958 N N . GLU B 1 220 ? 16.188 -0.654 5.004 1 84.44 220 GLU B N 1
ATOM 3959 C CA . GLU B 1 220 ? 16.062 -1.987 5.578 1 84.44 220 GLU B CA 1
ATOM 3960 C C . GLU B 1 220 ? 15.508 -2.977 4.559 1 84.44 220 GLU B C 1
ATOM 3962 O O . GLU B 1 220 ? 15.969 -4.117 4.473 1 84.44 220 GLU B O 1
ATOM 3967 N N . MET B 1 221 ? 14.578 -2.6 3.746 1 84.94 221 MET B N 1
ATOM 3968 C CA . MET B 1 221 ? 14.016 -3.451 2.701 1 84.94 221 MET B CA 1
ATOM 3969 C C . MET B 1 221 ? 15.086 -3.834 1.683 1 84.94 221 MET B C 1
ATOM 3971 O O . MET B 1 221 ? 15.164 -4.988 1.257 1 84.94 221 MET B O 1
ATOM 3975 N N . THR B 1 222 ? 15.828 -2.865 1.341 1 85.62 222 THR B N 1
ATOM 3976 C CA . THR B 1 222 ? 16.906 -3.117 0.39 1 85.62 222 THR B CA 1
ATOM 3977 C C . THR B 1 222 ? 17.875 -4.16 0.936 1 85.62 222 THR B C 1
ATOM 3979 O O . THR B 1 222 ? 18.266 -5.09 0.223 1 85.62 222 THR B O 1
ATOM 3982 N N . ARG B 1 223 ? 18.219 -4 2.131 1 86.69 223 ARG B N 1
ATOM 3983 C CA . ARG B 1 223 ? 19.125 -4.945 2.771 1 86.69 223 ARG B CA 1
ATOM 3984 C C . ARG B 1 223 ? 18.531 -6.348 2.799 1 86.69 223 ARG B C 1
ATOM 3986 O O . ARG B 1 223 ? 19.188 -7.32 2.441 1 86.69 223 ARG B O 1
ATOM 3993 N N . LEU B 1 224 ? 17.344 -6.48 3.17 1 83.44 224 LEU B N 1
ATOM 3994 C CA . LEU B 1 224 ? 16.688 -7.766 3.328 1 83.44 224 LEU B CA 1
ATOM 3995 C C . LEU B 1 224 ? 16.5 -8.461 1.979 1 83.44 224 LEU B C 1
ATOM 3997 O O . LEU B 1 224 ? 16.734 -9.664 1.86 1 83.44 224 LEU B O 1
ATOM 4001 N N . PHE B 1 225 ? 16.156 -7.754 0.94 1 85.06 225 PHE B N 1
ATOM 4002 C CA . PHE B 1 225 ? 15.93 -8.359 -0.364 1 85.06 225 PHE B CA 1
ATOM 4003 C C . PHE B 1 225 ? 17.25 -8.711 -1.044 1 85.06 225 PHE B C 1
ATOM 4005 O O . PHE B 1 225 ? 17.297 -9.609 -1.883 1 85.06 225 PHE B O 1
ATOM 4012 N N . THR B 1 226 ? 18.281 -7.918 -0.699 1 84.19 226 THR B N 1
ATOM 4013 C CA . THR B 1 226 ? 19.609 -8.328 -1.141 1 84.19 226 THR B CA 1
ATOM 4014 C C . THR B 1 226 ? 19.953 -9.719 -0.62 1 84.19 226 THR B C 1
ATOM 4016 O O . THR B 1 226 ? 20.5 -10.547 -1.355 1 84.19 226 THR B O 1
ATOM 4019 N N . TYR B 1 227 ? 19.516 -10 0.548 1 80 227 TYR B N 1
ATOM 4020 C CA . TYR B 1 227 ? 19.75 -11.305 1.165 1 80 227 TYR B CA 1
ATOM 4021 C C . TYR B 1 227 ? 18.969 -12.391 0.445 1 80 227 TYR B C 1
ATOM 4023 O O . TYR B 1 227 ? 19.484 -13.492 0.216 1 80 227 TYR B O 1
ATOM 4031 N N . VAL B 1 228 ? 17.781 -12.164 0.081 1 77.56 228 VAL B N 1
ATOM 4032 C CA . VAL B 1 228 ? 16.938 -13.141 -0.611 1 77.56 228 VAL B CA 1
ATOM 4033 C C . VAL B 1 228 ? 17.609 -13.578 -1.909 1 77.56 228 VAL B C 1
ATOM 4035 O O . VAL B 1 228 ? 17.656 -14.766 -2.223 1 77.56 228 VAL B O 1
ATOM 4038 N N . LEU B 1 229 ? 18.141 -12.641 -2.67 1 78.38 229 LEU B N 1
ATOM 4039 C CA . LEU B 1 229 ? 18.688 -12.93 -3.988 1 78.38 229 LEU B CA 1
ATOM 4040 C C . LEU B 1 229 ? 20.062 -13.57 -3.871 1 78.38 229 LEU B C 1
ATOM 4042 O O . LEU B 1 229 ? 20.469 -14.336 -4.742 1 78.38 229 LEU B O 1
ATOM 4046 N N . GLN B 1 230 ? 20.828 -13.219 -2.863 1 74.25 230 GLN B N 1
ATOM 4047 C CA . GLN B 1 230 ? 22.141 -13.828 -2.643 1 74.25 230 GLN B CA 1
ATOM 4048 C C . GLN B 1 230 ? 22 -15.305 -2.264 1 74.25 230 GLN B C 1
ATOM 4050 O O . GLN B 1 230 ? 22.781 -16.141 -2.721 1 74.25 230 GLN B O 1
ATOM 4055 N N . CYS B 1 231 ? 21.047 -15.609 -1.528 1 65.88 231 CYS B N 1
ATOM 4056 C CA . CYS B 1 231 ? 20.828 -16.984 -1.093 1 65.88 231 CYS B CA 1
ATOM 4057 C C . CYS B 1 231 ? 20.266 -17.828 -2.229 1 65.88 231 CYS B C 1
ATOM 4059 O O . CYS B 1 231 ? 20.609 -19.016 -2.354 1 65.88 231 CYS B O 1
ATOM 4061 N N . SER B 1 232 ? 19.469 -17.25 -3.066 1 61.53 232 SER B N 1
ATOM 4062 C CA . SER B 1 232 ? 18.844 -17.984 -4.164 1 61.53 232 SER B CA 1
ATOM 4063 C C . SER B 1 232 ? 19.844 -18.234 -5.289 1 61.53 232 SER B C 1
ATOM 4065 O O . SER B 1 232 ? 19.734 -19.234 -6.016 1 61.53 232 SER B O 1
ATOM 4067 N N . THR B 1 233 ? 20.734 -17.297 -5.629 1 54.34 233 THR B N 1
ATOM 4068 C CA . THR B 1 233 ? 21.719 -17.469 -6.684 1 54.34 233 THR B CA 1
ATOM 4069 C C . THR B 1 233 ? 22.812 -18.438 -6.25 1 54.34 233 THR B C 1
ATOM 4071 O O . THR B 1 233 ? 23.5 -19.031 -7.09 1 54.34 233 THR B O 1
ATOM 4074 N N . SER B 1 234 ? 23.172 -18.484 -4.965 1 46.09 234 SER B N 1
ATOM 4075 C CA . SER B 1 234 ? 24.219 -19.406 -4.586 1 46.09 234 SER B CA 1
ATOM 4076 C C . SER B 1 234 ? 23.891 -20.828 -5.027 1 46.09 234 SER B C 1
ATOM 4078 O O . SER B 1 234 ? 24.766 -21.703 -5.074 1 46.09 234 SER B O 1
ATOM 4080 N N . TYR B 1 235 ? 22.672 -21.188 -5.16 1 37.16 235 TYR B N 1
ATOM 4081 C CA . TYR B 1 235 ? 22.484 -22.578 -5.527 1 37.16 235 TYR B CA 1
ATOM 4082 C C . TYR B 1 235 ? 22.688 -22.781 -7.023 1 37.16 235 TYR B C 1
ATOM 4084 O O . TYR B 1 235 ? 22.594 -23.906 -7.516 1 37.16 235 TYR B O 1
ATOM 4092 N N . VAL B 1 236 ? 22.562 -21.797 -7.855 1 35.72 236 VAL B N 1
ATOM 4093 C CA . VAL B 1 236 ? 23.062 -22.172 -9.172 1 35.72 236 VAL B CA 1
ATOM 4094 C C . VAL B 1 236 ? 24.562 -22.406 -9.102 1 35.72 236 VAL B C 1
ATOM 4096 O O . VAL B 1 236 ? 25.281 -21.688 -8.391 1 35.72 236 VAL B O 1
ATOM 4099 N N . GLY B 1 237 ? 25.188 -23.484 -9.578 1 32.09 237 GLY B N 1
ATOM 4100 C CA . GLY B 1 237 ? 26.547 -24 -9.664 1 32.09 237 GLY B CA 1
ATOM 4101 C C . GLY B 1 237 ? 27.594 -22.906 -9.766 1 32.09 237 GLY B C 1
ATOM 4102 O O . GLY B 1 237 ? 28.734 -23.172 -10.164 1 32.09 237 GLY B O 1
ATOM 4103 N N . THR B 1 238 ? 27.266 -21.703 -10.094 1 31.17 238 THR B N 1
ATOM 4104 C CA . THR B 1 238 ? 28.547 -21 -10.242 1 31.17 238 THR B CA 1
ATOM 4105 C C . THR B 1 238 ? 29.219 -20.844 -8.883 1 31.17 238 THR B C 1
ATOM 4107 O O . THR B 1 238 ? 28.562 -20.891 -7.84 1 31.17 238 THR B O 1
ATOM 4110 N N . SER B 1 239 ? 30.656 -20.828 -8.844 1 27.88 239 SER B N 1
ATOM 4111 C CA . SER B 1 239 ? 31.719 -20.781 -7.859 1 27.88 239 SER B CA 1
ATOM 4112 C C . SER B 1 239 ? 31.469 -19.703 -6.816 1 27.88 239 SER B C 1
ATOM 4114 O O . SER B 1 239 ? 30.828 -18.688 -7.105 1 27.88 239 SER B O 1
ATOM 4116 N N . PRO B 1 240 ? 31.828 -20.047 -5.469 1 27.47 240 PRO B N 1
ATOM 4117 C CA . PRO B 1 240 ? 31.812 -19.312 -4.207 1 27.47 240 PRO B CA 1
ATOM 4118 C C . PRO B 1 240 ? 32.281 -17.859 -4.367 1 27.47 240 PRO B C 1
ATOM 4120 O O . PRO B 1 240 ? 32.156 -17.062 -3.432 1 27.47 240 PRO B O 1
ATOM 4123 N N . LYS B 1 241 ? 33.5 -17.75 -5.133 1 28.06 241 LYS B N 1
ATOM 4124 C CA . LYS B 1 241 ? 34.469 -16.734 -4.773 1 28.06 241 LYS B CA 1
ATOM 4125 C C . LYS B 1 241 ? 33.875 -15.328 -4.883 1 28.06 241 LYS B C 1
ATOM 4127 O O . LYS B 1 241 ? 34.594 -14.336 -4.684 1 28.06 241 LYS B O 1
ATOM 4132 N N . SER B 1 242 ? 33.125 -14.883 -5.82 1 27.17 242 SER B N 1
ATOM 4133 C CA . SER B 1 242 ? 33.375 -13.453 -5.93 1 27.17 242 SER B CA 1
ATOM 4134 C C . SER B 1 242 ? 32.812 -12.703 -4.727 1 27.17 242 SER B C 1
ATOM 4136 O O . SER B 1 242 ? 31.625 -12.742 -4.461 1 27.17 242 SER B O 1
ATOM 4138 N N . LYS B 1 243 ? 33.469 -12.555 -3.686 1 27.12 243 LYS B N 1
ATOM 4139 C CA . LYS B 1 243 ? 33.438 -11.625 -2.557 1 27.12 243 LYS B CA 1
ATOM 4140 C C . LYS B 1 243 ? 32.719 -10.328 -2.922 1 27.12 243 LYS B C 1
ATOM 4142 O O . LYS B 1 243 ? 33.094 -9.672 -3.902 1 27.12 243 LYS B O 1
ATOM 4147 N N . TYR B 1 244 ? 31.406 -10.172 -2.695 1 26.92 244 TYR B N 1
ATOM 4148 C CA . TYR B 1 244 ? 30.859 -8.82 -2.719 1 26.92 244 TYR B CA 1
ATOM 4149 C C . TYR B 1 244 ? 31.812 -7.84 -2.043 1 26.92 244 TYR B C 1
ATOM 4151 O O . TYR B 1 244 ? 32.031 -7.918 -0.834 1 26.92 244 TYR B O 1
ATOM 4159 N N . THR B 1 245 ? 32.969 -7.551 -2.547 1 27.17 245 THR B N 1
ATOM 4160 C CA . THR B 1 245 ? 33.656 -6.367 -2.041 1 27.17 245 THR B CA 1
ATOM 4161 C C . THR B 1 245 ? 32.656 -5.254 -1.735 1 27.17 245 THR B C 1
ATOM 4163 O O . THR B 1 245 ? 31.547 -5.227 -2.289 1 27.17 245 THR B O 1
ATOM 4166 N N . GLY B 1 246 ? 32.75 -4.41 -0.747 1 28.22 246 GLY B N 1
ATOM 4167 C CA . GLY B 1 246 ? 32.188 -3.27 -0.028 1 28.22 246 GLY B CA 1
ATOM 4168 C C . GLY B 1 246 ? 31.469 -2.293 -0.928 1 28.22 246 GLY B C 1
ATOM 4169 O O . GLY B 1 246 ? 31.078 -1.21 -0.489 1 28.22 246 GLY B O 1
ATOM 4170 N N . THR B 1 247 ? 32.062 -2.143 -2.215 1 28.23 247 THR B N 1
ATOM 4171 C CA . THR B 1 247 ? 31.609 -0.986 -2.98 1 28.23 247 THR B CA 1
ATOM 4172 C C . THR B 1 247 ? 30.109 -1.065 -3.25 1 28.23 247 THR B C 1
ATOM 4174 O O . THR B 1 247 ? 29.516 -2.141 -3.156 1 28.23 247 THR B O 1
ATOM 4177 N N . SER B 1 248 ? 29.516 -0.005 -3.844 1 30.19 248 SER B N 1
ATOM 4178 C CA . SER B 1 248 ? 28.125 0.208 -4.246 1 30.19 248 SER B CA 1
ATOM 4179 C C . SER B 1 248 ? 27.547 -1.029 -4.934 1 30.19 248 SER B C 1
ATOM 4181 O O . SER B 1 248 ? 28.172 -1.579 -5.848 1 30.19 248 SER B O 1
ATOM 4183 N N . PRO B 1 249 ? 26.984 -2.008 -4.199 1 33.28 249 PRO B N 1
ATOM 4184 C CA . PRO B 1 249 ? 26.547 -3.197 -4.93 1 33.28 249 PRO B CA 1
ATOM 4185 C C . PRO B 1 249 ? 26.312 -2.928 -6.414 1 33.28 249 PRO B C 1
ATOM 4187 O O . PRO B 1 249 ? 25.484 -2.082 -6.773 1 33.28 249 PRO B O 1
ATOM 4190 N N . SER B 1 250 ? 27.344 -2.844 -7.16 1 31.36 250 SER B N 1
ATOM 4191 C CA . SER B 1 250 ? 27.25 -2.824 -8.617 1 31.36 250 SER B CA 1
ATOM 4192 C C . SER B 1 250 ? 26.109 -3.699 -9.117 1 31.36 250 SER B C 1
ATOM 4194 O O . SER B 1 250 ? 25.953 -4.836 -8.672 1 31.36 250 SER B O 1
ATOM 4196 N N . VAL B 1 251 ? 24.875 -3.176 -9.469 1 34.69 251 VAL B N 1
ATOM 4197 C CA . VAL B 1 251 ? 23.812 -3.727 -10.312 1 34.69 251 VAL B CA 1
ATOM 4198 C C . VAL B 1 251 ? 24.391 -4.812 -11.219 1 34.69 251 VAL B C 1
ATOM 4200 O O . VAL B 1 251 ? 25.203 -4.527 -12.109 1 34.69 251 VAL B O 1
ATOM 4203 N N . SER B 1 252 ? 25.047 -5.766 -10.648 1 35.16 252 SER B N 1
ATOM 4204 C CA . SER B 1 252 ? 25.453 -6.801 -11.586 1 35.16 252 SER B CA 1
ATOM 4205 C C . SER B 1 252 ? 24.703 -6.688 -12.906 1 35.16 252 SER B C 1
ATOM 4207 O O . SER B 1 252 ? 23.547 -6.25 -12.922 1 35.16 252 SER B O 1
ATOM 4209 N N . PRO B 1 253 ? 25.312 -6.699 -14.039 1 35 253 PRO B N 1
ATOM 4210 C CA . PRO B 1 253 ? 24.609 -6.52 -15.305 1 35 253 PRO B CA 1
ATOM 4211 C C . PRO B 1 253 ? 23.219 -7.164 -15.312 1 35 253 PRO B C 1
ATOM 4213 O O . PRO B 1 253 ? 23.047 -8.25 -14.742 1 35 253 PRO B O 1
ATOM 4216 N N . ARG B 1 254 ? 22.047 -6.398 -15.336 1 39.03 254 ARG B N 1
ATOM 4217 C CA . ARG B 1 254 ? 20.641 -6.621 -15.695 1 39.03 254 ARG B CA 1
ATOM 4218 C C . ARG B 1 254 ? 20.5 -7.895 -16.516 1 39.03 254 ARG B C 1
ATOM 4220 O O . ARG B 1 254 ? 20.938 -7.957 -17.672 1 39.03 254 ARG B O 1
ATOM 4227 N N . LYS B 1 255 ? 20.844 -8.906 -16 1 45.09 255 LYS B N 1
ATOM 4228 C CA . LYS B 1 255 ? 20.25 -9.852 -16.953 1 45.09 255 LYS B CA 1
ATOM 4229 C C . LYS B 1 255 ? 18.984 -9.273 -17.578 1 45.09 255 LYS B C 1
ATOM 4231 O O . LYS B 1 255 ? 18.062 -8.883 -16.859 1 45.09 255 LYS B O 1
ATOM 4236 N N . SER B 1 256 ? 19.062 -8.664 -18.734 1 51.28 256 SER B N 1
ATOM 4237 C CA . SER B 1 256 ? 18.094 -7.926 -19.531 1 51.28 256 SER B CA 1
ATOM 4238 C C . SER B 1 256 ? 16.734 -8.617 -19.516 1 51.28 256 SER B C 1
ATOM 4240 O O . SER B 1 256 ? 16.641 -9.82 -19.234 1 51.28 256 SER B O 1
ATOM 4242 N N . GLU B 1 257 ? 15.695 -7.781 -19.156 1 60.03 257 GLU B N 1
ATOM 4243 C CA . GLU B 1 257 ? 14.336 -8.227 -19.438 1 60.03 257 GLU B CA 1
ATOM 4244 C C . GLU B 1 257 ? 14.32 -9.266 -20.547 1 60.03 257 GLU B C 1
ATOM 4246 O O . GLU B 1 257 ? 13.586 -10.25 -20.484 1 60.03 257 GLU B O 1
ATOM 4251 N N . ALA B 1 258 ? 15.305 -9.031 -21.344 1 61.81 258 ALA B N 1
ATOM 4252 C CA . ALA B 1 258 ? 15.336 -9.891 -22.516 1 61.81 258 ALA B CA 1
ATOM 4253 C C . ALA B 1 258 ? 15.844 -11.289 -22.156 1 61.81 258 ALA B C 1
ATOM 4255 O O . ALA B 1 258 ? 15.305 -12.289 -22.625 1 61.81 258 ALA B O 1
ATOM 4256 N N . GLU B 1 259 ? 16.828 -11.289 -21.281 1 63.69 259 GLU B N 1
ATOM 4257 C CA . GLU B 1 259 ? 17.375 -12.586 -20.891 1 63.69 259 GLU B CA 1
ATOM 4258 C C . GLU B 1 259 ? 16.359 -13.398 -20.094 1 63.69 259 GLU B C 1
ATOM 4260 O O . GLU B 1 259 ? 16.25 -14.609 -20.266 1 63.69 259 GLU B O 1
ATOM 4265 N N . PHE B 1 260 ? 15.711 -12.727 -19.297 1 63.56 260 PHE B N 1
ATOM 4266 C CA . PHE B 1 260 ? 14.664 -13.375 -18.516 1 63.56 260 PHE B CA 1
ATOM 4267 C C . PHE B 1 260 ? 13.586 -13.945 -19.438 1 63.56 260 PHE B C 1
ATOM 4269 O O . PHE B 1 260 ? 13.195 -15.102 -19.312 1 63.56 260 PHE B O 1
ATOM 4276 N N . GLN B 1 261 ? 13.195 -13.109 -20.328 1 68.25 261 GLN B N 1
ATOM 4277 C CA . GLN B 1 261 ? 12.148 -13.539 -21.234 1 68.25 261 GLN B CA 1
ATOM 4278 C C . GLN B 1 261 ? 12.609 -14.727 -22.078 1 68.25 261 GLN B C 1
ATOM 4280 O O . GLN B 1 261 ? 11.836 -15.648 -22.344 1 68.25 261 GLN B O 1
ATOM 4285 N N . ASP B 1 262 ? 13.859 -14.664 -22.391 1 72.19 262 ASP B N 1
ATOM 4286 C CA . ASP B 1 262 ? 14.422 -15.766 -23.172 1 72.19 262 ASP B CA 1
ATOM 4287 C C . ASP B 1 262 ? 14.453 -17.062 -22.359 1 72.19 262 ASP B C 1
ATOM 4289 O O . ASP B 1 262 ? 14.133 -18.125 -22.875 1 72.19 262 ASP B O 1
ATOM 4293 N N . ASN B 1 263 ? 14.828 -16.875 -21.109 1 69.62 263 ASN B N 1
ATOM 4294 C CA . ASN B 1 263 ? 14.891 -18.031 -20.234 1 69.62 263 ASN B CA 1
ATOM 4295 C C . ASN B 1 263 ? 13.508 -18.656 -20.016 1 69.62 263 ASN B C 1
ATOM 4297 O O . ASN B 1 263 ? 13.344 -19.875 -20.094 1 69.62 263 ASN B O 1
ATOM 4301 N N . ILE B 1 264 ? 12.547 -17.875 -19.844 1 68.94 264 ILE B N 1
ATOM 4302 C CA . ILE B 1 264 ? 11.188 -18.344 -19.641 1 68.94 264 ILE B CA 1
ATOM 4303 C C . ILE B 1 264 ? 10.672 -19 -20.922 1 68.94 264 ILE B C 1
ATOM 4305 O O . ILE B 1 264 ? 10.031 -20.047 -20.875 1 68.94 264 ILE B O 1
ATOM 4309 N N . SER B 1 265 ? 11.055 -18.312 -21.984 1 72.31 265 SER B N 1
ATOM 4310 C CA . SER B 1 265 ? 10.609 -18.844 -23.266 1 72.31 265 SER B CA 1
ATOM 4311 C C . SER B 1 265 ? 11.172 -20.25 -23.516 1 72.31 265 SER B C 1
ATOM 4313 O O . SER B 1 265 ? 10.469 -21.109 -24.031 1 72.31 265 SER B O 1
ATOM 4315 N N . LYS B 1 266 ? 12.383 -20.453 -23.156 1 73 266 LYS B N 1
ATOM 4316 C CA . LYS B 1 266 ? 13 -21.766 -23.328 1 73 266 LYS B CA 1
ATOM 4317 C C . LYS B 1 266 ? 12.312 -22.812 -22.453 1 73 266 LYS B C 1
ATOM 4319 O O . LYS B 1 266 ? 12.094 -23.938 -22.891 1 73 266 LYS B O 1
ATOM 4324 N N . LYS B 1 267 ? 12.031 -22.406 -21.297 1 72.44 267 LYS B N 1
ATOM 4325 C CA . LYS B 1 267 ? 11.391 -23.328 -20.391 1 72.44 267 LYS B CA 1
ATOM 4326 C C . LYS B 1 267 ? 9.969 -23.656 -20.828 1 72.44 267 LYS B C 1
ATOM 4328 O O . LYS B 1 267 ? 9.516 -24.797 -20.719 1 72.44 267 LYS B O 1
ATOM 4333 N N . ILE B 1 268 ? 9.359 -22.688 -21.453 1 71.12 268 ILE B N 1
ATOM 4334 C CA . ILE B 1 268 ? 8.031 -22.875 -22.016 1 71.12 268 ILE B CA 1
ATOM 4335 C C . ILE B 1 268 ? 8.102 -23.859 -23.188 1 71.12 268 ILE B C 1
ATOM 4337 O O . ILE B 1 268 ? 7.215 -24.703 -23.359 1 71.12 268 ILE B O 1
ATOM 4341 N N . SER B 1 269 ? 9.195 -23.703 -23.891 1 70.62 269 SER B N 1
ATOM 4342 C CA . SER B 1 269 ? 9.359 -24.578 -25.047 1 70.62 269 SER B CA 1
ATOM 4343 C C . SER B 1 269 ? 9.414 -26.031 -24.641 1 70.62 269 SER B C 1
ATOM 4345 O O . SER B 1 269 ? 8.867 -26.906 -25.328 1 70.62 269 SER B O 1
ATOM 4347 N N . ALA B 1 270 ? 10.023 -26.266 -23.484 1 70.31 270 ALA B N 1
ATOM 4348 C CA . ALA B 1 270 ? 10.117 -27.641 -22.984 1 70.31 270 ALA B CA 1
ATOM 4349 C C . ALA B 1 270 ? 8.75 -28.172 -22.594 1 70.31 270 ALA B C 1
ATOM 4351 O O . ALA B 1 270 ? 8.445 -29.344 -22.797 1 70.31 270 ALA B O 1
ATOM 4352 N N . ILE B 1 271 ? 7.957 -27.344 -22.125 1 74.5 271 ILE B N 1
ATOM 4353 C CA . ILE B 1 271 ? 6.605 -27.734 -21.734 1 74.5 271 ILE B CA 1
ATOM 4354 C C . ILE B 1 271 ? 5.746 -27.953 -22.969 1 74.5 271 ILE B C 1
ATOM 4356 O O . ILE B 1 271 ? 4.977 -28.906 -23.031 1 74.5 271 ILE B O 1
ATOM 4360 N N . LYS B 1 272 ? 6.004 -27.156 -23.953 1 73.06 272 LYS B N 1
ATOM 4361 C CA . LYS B 1 272 ? 5.211 -27.219 -25.172 1 73.06 272 LYS B CA 1
ATOM 4362 C C . LYS B 1 272 ? 5.508 -28.5 -25.969 1 73.06 272 LYS B C 1
ATOM 4364 O O . LYS B 1 272 ? 4.715 -28.906 -26.812 1 73.06 272 LYS B O 1
ATOM 4369 N N . CYS B 1 273 ? 6.668 -29.109 -25.594 1 74.44 273 CYS B N 1
ATOM 4370 C CA . CYS B 1 273 ? 7.043 -30.344 -26.281 1 74.44 273 CYS B CA 1
ATOM 4371 C C . CYS B 1 273 ? 6.199 -31.516 -25.797 1 74.44 273 CYS B C 1
ATOM 4373 O O . CYS B 1 273 ? 6.152 -32.562 -26.453 1 74.44 273 CYS B O 1
ATOM 4375 N N . LEU B 1 274 ? 5.547 -31.234 -24.75 1 72.25 274 LEU B N 1
ATOM 4376 C CA . LEU B 1 274 ? 4.691 -32.312 -24.234 1 72.25 274 LEU B CA 1
ATOM 4377 C C . LEU B 1 274 ? 3.418 -32.406 -25.062 1 72.25 274 LEU B C 1
ATOM 4379 O O . LEU B 1 274 ? 2.801 -31.406 -25.406 1 72.25 274 LEU B O 1
ATOM 4383 N N . SER B 1 275 ? 3.049 -33.594 -25.484 1 72.62 275 SER B N 1
ATOM 4384 C CA . SER B 1 275 ? 1.88 -33.875 -26.312 1 72.62 275 SER B CA 1
ATOM 4385 C C . SER B 1 275 ? 0.59 -33.5 -25.594 1 72.62 275 SER B C 1
ATOM 4387 O O . SER B 1 275 ? -0.407 -33.156 -26.234 1 72.62 275 SER B O 1
ATOM 4389 N N . ILE B 1 276 ? 0.633 -33.469 -24.328 1 81.25 276 ILE B N 1
ATOM 4390 C CA . ILE B 1 276 ? -0.584 -33.25 -23.547 1 81.25 276 ILE B CA 1
ATOM 4391 C C . ILE B 1 276 ? -0.934 -31.766 -23.516 1 81.25 276 ILE B C 1
ATOM 4393 O O . ILE B 1 276 ? -2.004 -31.375 -23.047 1 81.25 276 ILE B O 1
ATOM 4397 N N . VAL B 1 277 ? 0.006 -31.016 -23.984 1 76.62 277 VAL B N 1
ATOM 4398 C CA . VAL B 1 277 ? -0.264 -29.578 -23.969 1 76.62 277 VAL B CA 1
ATOM 4399 C C . VAL B 1 277 ? -0.416 -29.062 -25.406 1 76.62 277 VAL B C 1
ATOM 4401 O O . VAL B 1 277 ? -0.126 -27.906 -25.688 1 76.62 277 VAL B O 1
ATOM 4404 N N . LYS B 1 278 ? -0.605 -29.922 -26.438 1 67.62 278 LYS B N 1
ATOM 4405 C CA . LYS B 1 278 ? -0.833 -29.547 -27.844 1 67.62 278 LYS B CA 1
ATOM 4406 C C . LYS B 1 278 ? -2.32 -29.578 -28.172 1 67.62 278 LYS B C 1
ATOM 4408 O O . LYS B 1 278 ? -3.086 -30.344 -27.594 1 67.62 278 LYS B O 1
#

Organism: Ladona fulva (NCBI:txid123851)

Secondary structure (DSSP, 8-state):
-----S---S--SPPPP-GGGS-HHHHHHHHHHHHHHHHHHHHHHHHHHHHHHHHHHHHHHHHHHHHHHHHHHTSTTTTT-HHHHHHHHHHHHHHHHHHHHHHHHHHHHIIIIIHHHHHHHHHHHHHHHHHHHHHHHHHHHHHHHHHHHHHHSSSGGGGSHHHHHHHHHHHHHHHHHHHHHHHHHHHHHHHHHHHHHTHHHHHHHHHHHHHHHHHHHHHHHHHHHHHHHHHHHTTSSS-S-----SSS--------HHHHHHHHHHHHHHHHTSGGG-/----SS---S--SPPPP-GGGS-HHHHHHHHHHHHHHHHHHHHHHHHHHHHHHHHHHHHHHHHHHHHHHHHHHTSTTTTT-HHHHHHHHHHHHHHHHHHHHHHHHHHHHIIIIIHHHHHHHHHHHHHHHHHHHHHHHHHHHHHHHHHHHHHHSSSGGGSSHHHHHHHHHHHHHHHHHHHHHHHHHHHHHHHHHHHHHTHHHHHHHHHHHHHHHHHHHHHHHHHHHHHHHHHHHTTSSS-S-----SSS--------HHHHHHHHHHHHHHHHTSGGG-

Radius of gyration: 39.26 Å; Cα contacts (8 Å, |Δi|>4): 507; chains: 2; bounding box: 70×138×76 Å

Nearest PDB structures (foldseek):
  8a1g-assembly2_B  TM=8.089E-01  e=5.492E-04  Homo sapiens
  8afz-assembly1_A  TM=8.106E-01  e=3.949E-03  Homo sapiens
  8abq-assembly1_A  TM=7.955E-01  e=2.864E-03  Homo sapiens
  2elb-assembly1_A-2  TM=5.170E-01  e=7.572E-04  Homo sapiens
  2ykt-assembly1_A-2  TM=5.636E-01  e=1.035E-02  Homo sapiens